Protein 7NEL (pdb70)

Solvent-accessible surface area: 21878 Å² total; per-residue (Å²): 82,146,10,44,77,39,76,21,74,86,1,8,49,34,1,54,150,3,36,48,74,105,31,130,13,109,59,61,105,96,120,118,43,61,54,52,27,1,6,24,6,20,13,45,4,14,35,74,32,1,68,61,8,5,50,4,0,20,99,2,16,20,0,83,66,12,45,58,140,42,6,10,53,3,1,16,14,0,2,22,2,10,21,13,0,9,7,0,55,41,0,29,126,59,88,44,81,0,23,27,0,61,53,3,63,2,44,91,104,62,0,109,34,2,112,37,14,23,65,14,1,52,34,6,26,34,1,1,76,32,0,56,77,14,151,5,79,101,41,4,4,1,0,0,8,0,3,3,0,3,4,5,3,14,17,42,163,143,96,130,166,37,90,111,22,54,74,79,10,15,131,8,12,30,39,3,4,30,0,0,21,87,19,1,48,131,60,64,49,56,83,124,94,14,11,38,37,0,2,44,0,1,11,0,4,2,10,0,7,34,3,3,9,51,8,10,66,21,14,124,39,2,79,68,98,138,27,10,126,18,44,94,10,2,67,57,2,8,62,47,32,219,156,40,160,14,24,76,43,80,19,73,89,2,8,55,36,0,41,154,2,42,48,77,105,32,133,14,108,73,53,112,93,128,105,57,51,54,53,22,0,7,23,6,20,13,54,5,16,35,84,32,1,69,60,8,4,67,4,0,44,119,1,15,19,0,82,70,10,55,55,105,26,7,5,54,0,1,21,23,0,2,21,4,10,21,14,0,10,8,0,62,42,0,23,121,56,78,45,79,0,24,26,0,63,51,2,65,2,55,90,99,60,0,106,41,2,113,38,15,24,109,13,0,24,22,6,28,12,1,1,90,16,0,62,90,15,156,6,77,106,46,4,3,1,0,0,8,0,1,2,0,4,5,7,1,4,35,89,17,135,39,90,76,164,122,32,86,86,9,29,74,39,3,28,93,7,11,30,37,2,3,43,0,0,16,85,23,1,47,133,69,65,54,56,92,104,88,10,10,31,36,0,3,38,0,0,11,1,4,2,9,0,9,27,3,2,6,49,10,12,78,22,16,112,34,3,85,63,114,131,31,12,126,22,40,100,11,2,59,67,2,8,106,47,41,198,211,78,51,1,26,160,43,10,98,77,104,93,180,169,76,38,3,14,139,27,7,112,122

Organism: Homo sapiens (NCBI:txid9606)

B-factor: mean 36.63, std 17.09, range [15.37, 117.65]

Sequence (510 aa):
SLALSLTADQIISALLEAEPPILYSEYDPSRPFSEAYMMMGLLTNLADRELVHMINNWAKKVPGFVDLSLHDQVHLLESSAWLEILMIGLVWRSMDHPGKLLFAPDLLLDREQGKSSVEGMVEIFDMLLATSSERFREMKLQREEFVCLKAIILLNSGVYTFSTLKSLENKEKIHRMLDKITDALIWYMAKSGLSLQQQHQRLAQLLLILSSHIIRHMSNKGMEEHLYSMKSKNVVPLSDLLLEMLDAHRNSLALSLTADQIISALLEAEPPILYSEYDPSRPFSEAYMMGLLTNLADRELVHMINNWAKKVPGFVDLSLHHDQVHLLESSAWLEILMIGLVWRSMMDHPGKLLFAPDLLLDREQGKSVEGMVEIFDMLLATSERFREMKLQREEFVCLKAIILLNSGVYTFLSSSTLKSLENKEKIHRMLDKITDALIWYMAKSGLLSLQQQHQRLAQLLLILSSSHHIIRHMSNKGMEEHLYSMKSKNVVPLSDLLLEMMLDAHRHKILHRRLLQDSSKHKILHRRLLQD

Foldseek 3Di:
DVLLPDALVRQLVLLVVLDFDFDAWPDDVVDDDAQLNVVQRLQVLLVVVVVSVLSSQVSNRCSVVADPVLLVQLCLQQSQLLLLLVQLVVCLVPQQWTCNGVVDIGHLVSLVSHPPRSVLVVLSNVLSVVCNVLVPDPSLSSLLSNLSSLPRRLVPDDDPSNVVNSVSSVSVNVSSLVSQLVVCVVVPDDPVRSVVVVVSSVVSSVSSSVSSVSVLVSVVVCVVVVSYDHDPVVVVSSVSVD/DDPLLPDALVRQLVLLVVLDFDFDDWPDDVVDDLAQLVVVQRLQVLLVVVLVSVLSSQVSNRCLVVDDPVLLVQLCLQQVQLLLLLVQLVVCLVPQQWTCNGVVDIHGLVSLVNHPPRSVLRVLSNVLSVLCNVVVPDPSLSSLLSSLSSLPRRLVVQDDPDVVSVVVSVVSVSVNVNSLVSQLVVVVVVPDDPVRSVVVSVVSVVSSVSSSVSSVSVLVVVVVCVVVVSYDHDPVVVVSSVSVD/DDPVVVVVPDDD/DPDPVVVVVVD

GO terms:
  GO:0045429 positive regulation of nitric oxide biosynthetic process (P, IDA)
  GO:0051000 positive regulation of nitric-oxide synthase activity (P, IDA)
  GO:0005634 nucleus (C, IDA)
  GO:0004879 nuclear receptor activity (F, IC)
  GO:0043401 steroid hormone receptor signaling pathway (P, IC)
  GO:0004879 nuclear receptor activity (F, IMP)
  GO:0043401 steroid hormone receptor signaling pathway (P, IMP)
  GO:0005515 protein binding (F, IPI)
  GO:0042802 identical protein binding (F, IPI)
  GO:0004879 nuclear receptor activity (F, IDA)
  GO:0030520 estrogen receptor signaling pathway (P, IDA)
  GO:0000785 chromatin (C, IDA)
  GO:0071392 cellular response to estradiol stimulus (P, IDA)
  GO:1990837 sequence-specific double-stranded DNA binding (F, IDA)
  GO:0001222 transcription corepressor binding (F, IPI)
  GO:0045944 positive regulation of transcription by RNA polymerase II (P, IDA)
  GO:0051117 ATPase binding (F, IDA)
  GO:0004879 nuclear receptor activity (F, IGI)
  GO:0000978 RNA polymerase II cis-regulatory region sequence-specific DNA binding (F, IDA)
  GO:0001228 DNA-binding transcription activator activity, RNA polymerase II-specific (F, IDA)

Structure (mmCIF, N/CA/C/O backbone):
data_7NEL
#
_entry.id   7NEL
#
_cell.length_a   55.800
_cell.length_b   82.770
_cell.length_c   58.690
_cell.angle_alpha   90.000
_cell.angle_beta   108.816
_cell.angle_gamma   90.000
#
_symmetry.space_group_name_H-M   'P 1 21 1'
#
loop_
_entity.id
_entity.type
_entity.pdbx_description
1 polymer 'Estrogen receptor'
2 polymer 'Nuclear receptor coactivator 2'
3 non-polymer ESTRADIOL
4 non-polymer 1,2-ETHANEDIOL
5 non-polymer GLYCEROL
6 non-polymer 'SODIUM ION'
7 non-polymer 'CHLORIDE ION'
8 water water
#
loop_
_atom_site.group_PDB
_atom_site.id
_atom_site.type_symbol
_atom_site.label_atom_id
_atom_site.label_alt_id
_atom_site.label_comp_id
_atom_site.label_asym_id
_atom_site.label_entity_id
_atom_site.label_seq_id
_atom_site.pdbx_PDB_ins_code
_atom_site.Cartn_x
_atom_site.Cartn_y
_atom_site.Cartn_z
_atom_site.occupancy
_atom_site.B_iso_or_equiv
_atom_site.auth_seq_id
_atom_site.auth_comp_id
_atom_site.auth_asym_id
_atom_site.auth_atom_id
_atom_site.pdbx_PDB_model_num
ATOM 1 N N . SER A 1 4 ? 0.27993 15.10651 0.88616 1.000 80.88419 305 SER A N 1
ATOM 2 C CA . SER A 1 4 ? 1.26639 14.62426 -0.07345 1.000 80.66049 305 SER A CA 1
ATOM 3 C C . SER A 1 4 ? 0.60774 13.72594 -1.11808 1.000 79.30751 305 SER A C 1
ATOM 4 O O . SER A 1 4 ? -0.47917 13.19014 -0.89181 1.000 79.50509 305 SER A O 1
ATOM 11 N N . LEU A 1 5 ? 1.26975 13.56881 -2.26811 1.000 77.22053 306 LEU A N 1
ATOM 12 C CA . LEU A 1 5 ? 0.76825 12.64746 -3.28349 1.000 74.88343 306 LEU A CA 1
ATOM 13 C C . LEU A 1 5 ? 0.82971 11.20669 -2.79379 1.000 70.45914 306 LEU A C 1
ATOM 14 O O . LEU A 1 5 ? -0.06507 10.40550 -3.08873 1.000 69.95422 306 LEU A O 1
ATOM 30 N N . ALA A 1 6 ? 1.88154 10.85774 -2.04911 1.000 66.09590 307 ALA A N 1
ATOM 31 C CA . ALA A 1 6 ? 2.02237 9.48840 -1.56626 1.000 62.08960 307 ALA A CA 1
ATOM 32 C C . A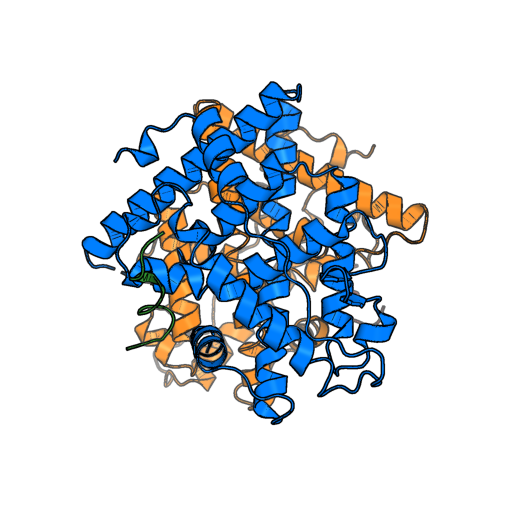LA A 1 6 ? 0.83852 9.08419 -0.69410 1.000 58.17911 307 ALA A C 1
ATOM 33 O O . ALA A 1 6 ? 0.29958 7.97993 -0.83817 1.000 56.95839 307 ALA A O 1
ATOM 40 N N . LEU A 1 7 ? 0.41084 9.96771 0.20895 1.000 55.81613 308 LEU A N 1
ATOM 41 C CA . LEU A 1 7 ? -0.66460 9.62718 1.13411 1.000 54.72051 308 LEU A CA 1
ATOM 42 C C . LEU A 1 7 ? -2.03143 9.57163 0.46510 1.000 51.71783 308 LEU A C 1
ATOM 43 O O . LEU A 1 7 ? -3.00640 9.20290 1.12953 1.000 51.98875 308 LEU A O 1
ATOM 59 N N . SER A 1 8 ? -2.13002 9.91666 -0.81665 1.000 48.77334 309 SER A N 1
ATOM 60 C CA . SER A 1 8 ? -3.37678 9.81600 -1.56142 1.000 47.04101 309 SER A CA 1
ATOM 61 C C . SER A 1 8 ? -3.44420 8.57881 -2.44973 1.000 44.65327 309 SER A C 1
ATOM 62 O O . SER A 1 8 ? -4.47374 8.35550 -3.09108 1.000 44.16426 309 SER A O 1
ATOM 70 N N . LEU A 1 9 ? -2.38086 7.77546 -2.51283 1.000 41.68570 310 LEU A N 1
ATOM 71 C CA . LEU A 1 9 ? -2.41560 6.57125 -3.33086 1.000 39.85604 310 LEU A CA 1
ATOM 72 C C . LEU A 1 9 ? -3.44619 5.59216 -2.78339 1.000 39.10582 310 LEU A C 1
ATOM 73 O O . LEU A 1 9 ? -3.68570 5.52036 -1.57413 1.000 39.64739 310 LEU A O 1
ATOM 89 N N . THR A 1 10 ? -4.05085 4.82309 -3.68688 1.000 38.04510 311 THR A N 1
ATOM 90 C CA . THR A 1 10 ? -4.95819 3.76167 -3.28153 1.000 37.22349 311 THR A CA 1
ATOM 91 C C . THR A 1 10 ? -4.17293 2.51403 -2.87737 1.000 34.84751 311 THR A C 1
ATOM 92 O O . THR A 1 10 ? -2.97332 2.38040 -3.14732 1.000 33.66056 311 THR A O 1
ATOM 103 N N . ALA A 1 11 ? -4.87141 1.58908 -2.21182 1.000 33.86054 312 ALA A N 1
ATOM 104 C CA . ALA A 1 11 ? -4.24735 0.32832 -1.81349 1.000 33.48678 312 ALA A CA 1
ATOM 105 C C . ALA A 1 11 ? -3.66472 -0.39865 -3.01702 1.000 33.96251 312 ALA A C 1
ATOM 106 O O . ALA A 1 11 ? -2.54108 -0.91587 -2.95908 1.000 33.10252 312 ALA A O 1
ATOM 113 N N . ASP A 1 12 ? -4.40830 -0.43625 -4.12566 1.000 34.20015 313 ASP A N 1
ATOM 114 C CA . ASP A 1 12 ? -3.89437 -1.08227 -5.32674 1.000 36.07186 313 ASP A CA 1
ATOM 115 C C . ASP A 1 12 ? -2.62893 -0.39630 -5.81658 1.000 35.58707 313 ASP A C 1
ATOM 116 O O . ASP A 1 12 ? -1.66292 -1.06168 -6.20295 1.000 36.26293 313 ASP A O 1
ATOM 125 N N . GLN A 1 13 ? -2.61780 0.93737 -5.81480 1.000 34.98943 314 GLN A N 1
ATOM 126 C CA . GLN A 1 13 ? -1.43622 1.66645 -6.25650 1.000 34.59479 314 GLN A CA 1
ATOM 127 C C . GLN A 1 13 ? -0.24470 1.41900 -5.33769 1.000 33.34177 314 GLN A C 1
ATOM 128 O O . GLN A 1 13 ? 0.89475 1.30823 -5.80986 1.000 32.63402 314 GLN A O 1
ATOM 142 N N . ILE A 1 14 ? -0.48355 1.32505 -4.02496 1.000 32.77028 315 ILE A N 1
ATOM 143 C CA . ILE A 1 14 ? 0.61096 1.08385 -3.08426 1.000 31.58705 315 ILE A CA 1
ATOM 144 C C . ILE A 1 14 ? 1.24833 -0.27378 -3.34862 1.000 31.11732 315 ILE A C 1
ATOM 145 O O . ILE A 1 14 ? 2.47996 -0.40739 -3.40665 1.000 30.10994 315 ILE A O 1
ATOM 161 N N . ILE A 1 15 ? 0.41791 -1.30669 -3.50191 1.000 30.66501 316 ILE A N 1
ATOM 162 C CA . ILE A 1 15 ? 0.95300 -2.64266 -3.73940 1.000 30.61835 316 ILE A CA 1
ATOM 163 C C . ILE A 1 15 ? 1.69210 -2.68461 -5.07130 1.000 30.12294 316 ILE A C 1
ATOM 164 O O . ILE A 1 15 ? 2.78746 -3.24794 -5.17284 1.000 29.87009 316 ILE A O 1
ATOM 180 N N . SER A 1 16 ? 1.11394 -2.07218 -6.10600 1.000 29.22792 317 SER A N 1
ATOM 181 C CA . SER A 1 16 ? 1.76886 -2.03781 -7.41146 1.000 28.49606 317 SER A CA 1
ATOM 182 C C . SER A 1 16 ? 3.12614 -1.35455 -7.32429 1.000 29.38642 317 SER A C 1
ATOM 183 O O . SER A 1 16 ? 4.12022 -1.84430 -7.87698 1.000 30.49314 317 SER A O 1
ATOM 191 N N . ALA A 1 17 ? 3.17580 -0.19790 -6.65922 1.000 29.79909 318 ALA A N 1
ATOM 192 C CA . ALA A 1 17 ? 4.43021 0.52818 -6.50276 1.000 30.45434 318 ALA A CA 1
ATOM 193 C C . ALA A 1 17 ? 5.47274 -0.33812 -5.81426 1.000 28.93047 318 ALA A C 1
ATOM 194 O O . ALA A 1 17 ? 6.63072 -0.40449 -6.24793 1.000 28.82539 318 ALA A O 1
ATOM 201 N N . LEU A 1 18 ? 5.07383 -1.02112 -4.73822 1.000 27.12863 319 LEU A N 1
ATOM 202 C CA . LEU A 1 18 ? 6.02142 -1.84280 -3.99602 1.000 26.60218 319 LEU A CA 1
ATOM 203 C C . LEU A 1 18 ? 6.48241 -3.03860 -4.81906 1.000 27.64327 319 LEU A C 1
ATOM 204 O O . LEU A 1 18 ? 7.66928 -3.37510 -4.81733 1.000 29.04800 319 LEU A O 1
ATOM 220 N N . LEU A 1 19 ? 5.56765 -3.68081 -5.55154 1.000 26.82055 320 LEU A N 1
ATOM 221 C CA . LEU A 1 19 ? 5.98984 -4.77983 -6.41545 1.000 28.37266 320 LEU A CA 1
ATOM 222 C C . LEU A 1 19 ? 6.99097 -4.30089 -7.46532 1.000 29.90134 320 LEU A C 1
ATOM 223 O O . LEU A 1 19 ? 8.01518 -4.95379 -7.69903 1.000 30.14366 320 LEU A O 1
ATOM 239 N N . GLU A 1 20 ? 6.72092 -3.15255 -8.09859 1.000 29.72790 321 GLU A N 1
ATOM 240 C CA . GLU A 1 20 ? 7.61608 -2.63318 -9.13206 1.000 34.01298 321 GLU A CA 1
ATOM 241 C C . GLU A 1 20 ? 8.98009 -2.24615 -8.57054 1.000 31.98681 321 GLU A C 1
ATOM 242 O O . GLU A 1 20 ? 9.98072 -2.28139 -9.29545 1.000 32.09661 321 GLU A O 1
ATOM 254 N N . ALA A 1 21 ? 9.03783 -1.85931 -7.29868 1.000 29.87600 322 ALA A N 1
ATOM 255 C CA . ALA A 1 21 ? 10.27768 -1.42119 -6.67335 1.000 29.34543 322 ALA A CA 1
ATOM 256 C C . ALA A 1 21 ? 11.18070 -2.57160 -6.25108 1.000 26.67364 322 ALA A C 1
ATOM 257 O O . ALA A 1 21 ? 12.29452 -2.31429 -5.78719 1.000 27.02987 322 ALA A O 1
ATOM 264 N N . GLU A 1 22 ? 10.73490 -3.81345 -6.38730 1.000 25.49065 323 GLU A N 1
ATOM 265 C CA . GLU A 1 22 ? 11.48672 -4.93395 -5.84232 1.000 24.96105 323 GLU A CA 1
ATOM 266 C C . GLU A 1 22 ? 12.92455 -4.92384 -6.36593 1.000 24.09936 323 GLU A C 1
ATOM 267 O O . GLU A 1 22 ? 13.15165 -4.70561 -7.56600 1.000 24.97662 323 GLU A O 1
ATOM 279 N N . PRO A 1 23 ? 13.91204 -5.14746 -5.50829 1.000 24.20818 324 PRO A N 1
ATOM 280 C CA . PRO A 1 23 ? 15.29325 -5.12624 -5.94778 1.000 24.04644 324 PRO A CA 1
ATOM 281 C C . PRO A 1 23 ? 15.64629 -6.39151 -6.70409 1.000 24.48737 324 PRO A C 1
ATOM 282 O O . PRO A 1 23 ? 14.96938 -7.41899 -6.58614 1.000 24.52163 324 PRO A O 1
ATOM 293 N N . PRO A 1 24 ? 16.73561 -6.37098 -7.45740 1.000 23.78149 325 PRO A N 1
ATOM 294 C CA . PRO A 1 24 ? 17.20219 -7.59928 -8.09582 1.000 24.40672 325 PRO A CA 1
ATOM 295 C C . PRO A 1 24 ? 17.77397 -8.58401 -7.08841 1.000 24.47022 325 PRO A C 1
ATOM 296 O O . PRO A 1 24 ? 18.15675 -8.23258 -5.96925 1.000 25.07419 325 PRO A O 1
ATOM 307 N N . ILE A 1 25 ? 17.82763 -9.84082 -7.51577 1.000 25.21091 326 ILE A N 1
ATOM 308 C CA . ILE A 1 25 ? 18.46257 -10.90999 -6.75711 1.000 25.35586 326 ILE A CA 1
ATOM 309 C C . ILE A 1 25 ? 19.90576 -10.99470 -7.24446 1.000 23.19679 326 ILE A C 1
ATOM 310 O O . ILE A 1 25 ? 20.15846 -11.32814 -8.40631 1.000 24.10273 326 ILE A O 1
ATOM 326 N N . LEU A 1 26 ? 20.84681 -10.67799 -6.37049 1.000 22.16685 327 LEU A N 1
ATOM 327 C CA . LEU A 1 26 ? 22.26019 -10.61839 -6.71984 1.000 22.59208 327 LEU A CA 1
ATOM 328 C C . LEU A 1 26 ? 22.94085 -11.97038 -6.52674 1.000 22.42238 327 LEU A C 1
ATOM 329 O O . LEU A 1 26 ? 22.45457 -12.85224 -5.81890 1.000 22.29481 327 LEU A O 1
ATOM 345 N N . TYR A 1 27 ? 24.09462 -12.12585 -7.16947 1.000 22.32419 328 TYR A N 1
ATOM 346 C CA . TYR A 1 27 ? 24.91390 -13.31051 -6.99785 1.000 22.46448 328 TYR A CA 1
ATOM 347 C C . TYR A 1 27 ? 26.02039 -13.02088 -5.99514 1.000 21.42712 328 TYR A C 1
ATOM 348 O O . TYR A 1 27 ? 26.42665 -11.87281 -5.81868 1.000 22.17823 328 TYR A O 1
ATOM 366 N N . SER A 1 28 ? 26.47545 -14.06769 -5.30948 1.000 21.14383 329 SER A N 1
ATOM 367 C CA . SER A 1 28 ? 27.62220 -13.94561 -4.41491 1.000 23.18777 329 SER A CA 1
ATOM 368 C C . SER A 1 28 ? 28.91366 -13.98434 -5.22188 1.000 23.72046 329 SER A C 1
ATOM 369 O O . SER A 1 28 ? 28.91414 -14.23411 -6.42531 1.000 24.54244 329 SER A O 1
ATOM 377 N N . GLU A 1 29 ? 30.02903 -13.75101 -4.53828 1.000 25.10721 330 GLU A N 1
ATOM 378 C CA . GLU A 1 29 ? 31.34550 -13.89533 -5.15578 1.000 28.35386 330 GLU A CA 1
ATOM 379 C C . GLU A 1 29 ? 31.93232 -15.29287 -4.95697 1.000 26.63442 330 GLU A C 1
ATOM 380 O O . GLU A 1 29 ? 33.13972 -15.47894 -5.14385 1.000 29.15047 330 GLU A O 1
ATOM 392 N N . TYR A 1 30 ? 31.10549 -16.27328 -4.59337 1.000 24.42545 331 TYR A N 1
ATOM 393 C CA . TYR A 1 30 ? 31.60391 -17.59061 -4.22488 1.000 23.59061 331 TYR A CA 1
ATOM 394 C C . TYR A 1 30 ? 32.39781 -18.21914 -5.35683 1.000 23.65137 331 TYR A C 1
ATOM 395 O O . TYR A 1 30 ? 31.93138 -18.30238 -6.49650 1.000 25.06822 331 TYR A O 1
ATOM 413 N N . ASP A 1 31 ? 33.61306 -18.63916 -5.02809 1.000 22.94187 332 ASP A N 1
ATOM 414 C CA . ASP A 1 31 ? 34.48523 -19.39766 -5.91714 1.000 24.78577 332 ASP A CA 1
ATOM 415 C C . ASP A 1 31 ? 34.49248 -20.83472 -5.40700 1.000 24.95849 332 ASP A C 1
ATOM 416 O O . ASP A 1 31 ? 35.15454 -21.12888 -4.39886 1.000 23.29857 332 ASP A O 1
ATOM 425 N N . PRO A 1 32 ? 33.75814 -21.76130 -6.03542 1.000 25.19143 333 PRO A N 1
ATOM 426 C CA . PRO A 1 32 ? 33.68088 -23.12645 -5.49477 1.000 26.37060 333 PRO A CA 1
ATOM 427 C C . PRO A 1 32 ? 34.97124 -23.91401 -5.61099 1.000 27.72499 333 PRO A C 1
ATOM 428 O O . PRO A 1 32 ? 34.99388 -25.08767 -5.22228 1.000 28.75887 333 PRO A O 1
ATOM 439 N N . SER A 1 33 ? 36.04314 -23.31673 -6.12649 1.000 27.03175 334 SER A N 1
ATOM 440 C CA . SER A 1 33 ? 37.34089 -23.97505 -6.04540 1.000 28.65466 334 SER A CA 1
ATOM 441 C C . SER A 1 33 ? 37.91512 -23.92913 -4.63801 1.000 27.97567 334 SER A C 1
ATOM 442 O O . SER A 1 33 ? 38.87859 -24.65003 -4.35230 1.000 28.25421 334 SER A O 1
ATOM 450 N N . ARG A 1 34 ? 37.35652 -23.10701 -3.76739 1.000 27.52317 335 ARG A N 1
ATOM 451 C CA . ARG A 1 34 ? 37.85985 -22.84895 -2.42846 1.000 28.45207 335 ARG A CA 1
ATOM 452 C C . ARG A 1 34 ? 36.90399 -23.39959 -1.37454 1.000 28.33386 335 ARG A C 1
ATOM 453 O O . ARG A 1 34 ? 35.68491 -23.28574 -1.53287 1.000 27.47309 335 ARG A O 1
ATOM 474 N N . PRO A 1 35 ? 37.41249 -23.97830 -0.28973 1.000 29.85166 336 PRO A N 1
ATOM 475 C CA . PRO A 1 35 ? 36.53787 -24.37561 0.82010 1.000 29.60199 336 PRO A CA 1
ATOM 476 C C . PRO A 1 35 ? 36.11515 -23.18471 1.66897 1.000 27.98982 336 PRO A C 1
ATOM 477 O O . PRO A 1 35 ? 36.70603 -22.10730 1.60711 1.000 28.79058 336 PRO A O 1
ATOM 488 N N . PHE A 1 36 ? 35.07480 -23.41924 2.48608 1.000 27.69976 337 PHE A N 1
ATOM 489 C CA . PHE A 1 36 ? 34.45600 -22.41517 3.36095 1.000 28.92205 337 PHE A CA 1
ATOM 490 C C . PHE A 1 36 ? 35.13658 -22.34027 4.72038 1.000 30.61731 337 PHE A C 1
ATOM 491 O O . PHE A 1 36 ? 34.70339 -22.97363 5.69078 1.000 34.03980 337 PHE A O 1
ATOM 508 N N . SER A 1 37 ? 36.13798 -21.49051 4.83494 1.000 27.95423 338 SER A N 1
ATOM 509 C CA . SER A 1 37 ? 36.63287 -21.14650 6.15260 1.000 26.21032 338 SER A CA 1
ATOM 510 C C . SER A 1 37 ? 35.68873 -20.12680 6.78324 1.000 25.38298 338 SER A C 1
ATOM 511 O O . SER A 1 37 ? 34.82203 -19.54408 6.11774 1.000 25.15098 338 SER A O 1
ATOM 519 N N . GLU A 1 38 ? 35.86109 -19.91124 8.08751 1.000 24.89138 339 GLU A N 1
ATOM 520 C CA . GLU A 1 38 ? 35.09814 -18.86995 8.76274 1.000 25.06596 339 GLU A CA 1
ATOM 521 C C . GLU A 1 38 ? 35.29543 -17.52569 8.07413 1.000 23.59108 339 GLU A C 1
ATOM 522 O O . GLU A 1 38 ? 34.32627 -16.81750 7.77818 1.000 22.83022 339 GLU A O 1
ATOM 534 N N . ALA A 1 39 ? 36.54808 -17.16380 7.79883 1.000 23.52424 340 ALA A N 1
ATOM 535 C CA . ALA A 1 39 ? 36.83124 -15.87074 7.18651 1.000 23.34550 340 ALA A CA 1
ATOM 536 C C . ALA A 1 39 ? 36.24342 -15.77721 5.78216 1.000 22.35513 340 ALA A C 1
ATOM 537 O O . ALA A 1 39 ? 35.69481 -14.73556 5.39396 1.000 23.17050 340 ALA A O 1
ATOM 544 N N . TYR A 1 40 ? 36.37598 -16.84128 4.99022 1.000 22.49741 341 TYR A N 1
ATOM 545 C CA . TYR A 1 40 ? 35.87563 -16.78645 3.62295 1.000 22.14064 341 TYR A CA 1
ATOM 546 C C . TYR A 1 40 ? 34.35742 -16.69559 3.59814 1.000 21.64754 341 TYR A C 1
ATOM 547 O O . TYR A 1 40 ? 33.79348 -15.88458 2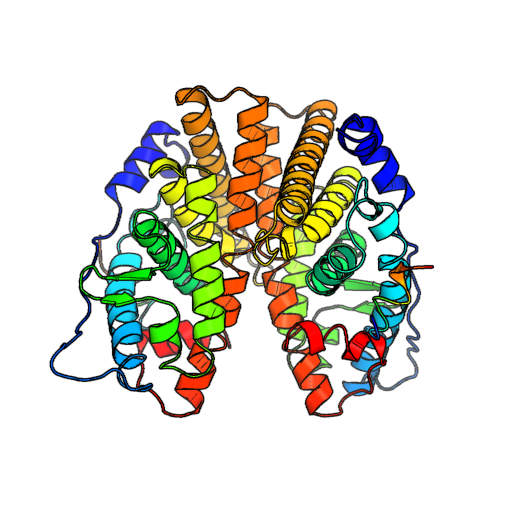.85512 1.000 21.47083 341 TYR A O 1
ATOM 565 N N . MET A 1 41 ? 33.67693 -17.48417 4.43226 1.000 20.04298 342 MET A N 1
ATOM 566 C CA A MET A 1 41 ? 32.22060 -17.40450 4.46494 0.479 19.33576 342 MET A CA 1
ATOM 567 C CA B MET A 1 41 ? 32.22076 -17.40867 4.47422 0.521 19.40146 342 MET A CA 1
ATOM 568 C C . MET A 1 41 ? 31.76497 -16.01918 4.90282 1.000 19.95381 342 MET A C 1
ATOM 569 O O . MET A 1 41 ? 30.86486 -15.42566 4.28979 1.000 21.48054 342 MET A O 1
ATOM 594 N N . MET A 1 42 ? 32.36347 -15.48774 5.97014 1.000 20.42297 343 MET A N 1
ATOM 595 C CA . MET A 1 42 ? 32.00299 -14.13822 6.40298 1.000 19.81976 343 MET A CA 1
ATOM 596 C C . MET A 1 42 ? 32.28847 -13.10910 5.31178 1.000 19.52445 343 MET A C 1
ATOM 597 O O . MET A 1 42 ? 31.51812 -12.15684 5.12491 1.000 19.97831 343 MET A O 1
ATOM 611 N N . GLY A 1 43 ? 33.39162 -13.27351 4.58175 1.000 18.66409 344 GLY A N 1
ATOM 612 C CA . GLY A 1 43 ? 33.66522 -12.35193 3.49001 1.000 19.76381 344 GLY A CA 1
ATOM 613 C C . GLY A 1 43 ? 32.58786 -12.39676 2.42175 1.000 20.26246 344 GLY A C 1
ATOM 614 O O . GLY A 1 43 ? 32.15546 -11.36151 1.91699 1.000 20.44135 344 GLY A O 1
ATOM 618 N N . LEU A 1 44 ? 32.14095 -13.60323 2.06620 1.000 19.75273 345 LEU A N 1
ATOM 619 C CA . LEU A 1 44 ? 31.12276 -13.74480 1.03684 1.000 18.74382 345 LEU A CA 1
ATOM 620 C C . LEU A 1 44 ? 29.80628 -13.12311 1.47328 1.000 18.71120 345 LEU A C 1
ATOM 621 O O . LEU A 1 44 ? 29.14289 -12.43582 0.68653 1.000 19.92453 345 LEU A O 1
ATOM 637 N N . LEU A 1 45 ? 29.41690 -13.34416 2.72424 1.000 18.13875 346 LEU A N 1
ATOM 638 C CA . LEU A 1 45 ? 28.12541 -12.85618 3.17451 1.000 17.41980 346 LEU A CA 1
ATOM 639 C C . LEU A 1 45 ? 28.12525 -11.34097 3.32804 1.000 17.68201 346 LEU A C 1
ATOM 640 O O . LEU A 1 45 ? 27.14377 -10.68486 2.98550 1.000 18.32179 346 LEU A O 1
ATOM 656 N N . THR A 1 46 ? 29.22010 -10.76714 3.83829 1.000 18.06825 347 THR A N 1
ATOM 657 C CA . THR A 1 46 ? 29.28895 -9.31621 3.97990 1.000 18.75001 347 THR A CA 1
ATOM 658 C C . THR A 1 46 ? 29.48492 -8.61802 2.63591 1.000 19.41054 347 THR A C 1
ATOM 659 O O . THR A 1 46 ? 28.96018 -7.51919 2.43690 1.000 19.31998 347 THR A O 1
ATOM 670 N N . ASN A 1 47 ? 30.22993 -9.22628 1.70832 1.000 18.76908 348 ASN A N 1
ATOM 671 C CA . ASN A 1 47 ? 30.33122 -8.64821 0.37440 1.000 19.36714 348 ASN A CA 1
ATOM 672 C C . ASN A 1 47 ? 28.96273 -8.60925 -0.28730 1.000 19.09231 348 ASN A C 1
ATOM 673 O O . ASN A 1 47 ? 28.58584 -7.60763 -0.90354 1.000 19.44854 348 ASN A O 1
ATOM 684 N N . LEU A 1 48 ? 28.20875 -9.69851 -0.17108 1.000 18.34442 349 LEU A N 1
ATOM 685 C CA . LEU A 1 48 ? 26.85106 -9.72971 -0.70395 1.000 17.39306 349 LEU A CA 1
ATOM 686 C C . LEU A 1 48 ? 25.97822 -8.66916 -0.04357 1.000 17.79852 349 LEU A C 1
ATOM 687 O O . LEU A 1 48 ? 25.27017 -7.92118 -0.72280 1.000 19.25155 349 LEU A O 1
ATOM 703 N N . ALA A 1 49 ? 26.02503 -8.58182 1.28451 1.000 18.73661 350 ALA A N 1
ATOM 704 C CA . ALA A 1 49 ? 25.22750 -7.58068 1.98387 1.000 19.54727 350 ALA A CA 1
ATOM 705 C C . ALA A 1 49 ? 25.56249 -6.17817 1.50966 1.000 19.03471 350 ALA A C 1
ATOM 706 O O . ALA A 1 49 ? 24.66403 -5.34683 1.32739 1.000 18.97810 350 ALA A O 1
ATOM 713 N N . ASP A 1 50 ? 26.85219 -5.88573 1.32958 1.000 18.72996 351 ASP A N 1
ATOM 714 C CA . ASP A 1 50 ? 27.23629 -4.55152 0.90200 1.000 19.45600 351 ASP A CA 1
ATOM 715 C C . ASP A 1 50 ? 26.62293 -4.21282 -0.45500 1.000 19.73205 351 ASP A C 1
ATOM 716 O O . ASP A 1 50 ? 26.07544 -3.11853 -0.64864 1.000 20.44842 351 ASP A O 1
ATOM 725 N N . ARG A 1 51 ? 26.67462 -5.15077 -1.40096 1.000 18.57661 352 ARG A N 1
ATOM 726 C CA . ARG A 1 51 ? 26.11851 -4.87170 -2.72043 1.000 18.77102 352 ARG A CA 1
ATOM 727 C C . ARG A 1 51 ? 24.59608 -4.79204 -2.67350 1.000 18.53071 352 ARG A C 1
ATOM 728 O O . ARG A 1 51 ? 23.98723 -3.98411 -3.38773 1.000 20.03780 352 ARG A O 1
ATOM 749 N N . GLU A 1 52 ? 23.96132 -5.61446 -1.83518 1.000 18.63095 353 GLU A N 1
ATOM 750 C CA . GLU A 1 52 ? 22.51897 -5.50530 -1.67546 1.000 17.54836 353 GLU A CA 1
ATOM 751 C C . GLU A 1 52 ? 22.10931 -4.17642 -1.05604 1.000 18.61389 353 GLU A C 1
ATOM 752 O O . GLU A 1 52 ? 21.02058 -3.67665 -1.34116 1.000 19.51981 353 GLU A O 1
ATOM 764 N N . LEU A 1 53 ? 22.93900 -3.60019 -0.19237 1.000 19.28992 354 LEU A N 1
ATOM 765 C CA . LEU A 1 53 ? 22.55367 -2.34764 0.45961 1.000 20.85188 354 LEU A CA 1
ATOM 766 C C . LEU A 1 53 ? 22.38162 -1.22652 -0.55933 1.000 21.30017 354 LEU A C 1
ATOM 767 O O . LEU A 1 53 ? 21.51628 -0.36101 -0.40460 1.000 20.15833 354 LEU A O 1
ATOM 783 N N . VAL A 1 54 ? 23.20076 -1.21523 -1.61065 1.000 21.80749 355 VAL A N 1
ATOM 784 C CA . VAL A 1 54 ? 23.04597 -0.16612 -2.61200 1.000 20.90992 355 VAL A CA 1
ATOM 785 C C . VAL A 1 54 ? 21.68035 -0.27450 -3.27248 1.000 19.88294 355 VAL A C 1
ATOM 786 O O . VAL A 1 54 ? 20.99004 0.72559 -3.48383 1.000 22.40847 355 VAL A O 1
ATOM 799 N N . HIS A 1 55 ? 21.27436 -1.49214 -3.60757 1.000 19.03941 356 HIS A N 1
ATOM 800 C CA . HIS A 1 55 ? 19.95830 -1.69117 -4.19077 1.000 18.60441 356 HIS A CA 1
ATOM 801 C C . HIS A 1 55 ? 18.86261 -1.44638 -3.16860 1.000 19.83947 356 HIS A C 1
ATOM 802 O O . HIS A 1 55 ? 17.76927 -1.02085 -3.53664 1.000 20.39396 356 HIS A O 1
ATOM 816 N N . MET A 1 56 ? 19.14592 -1.67975 -1.89108 1.000 19.29495 357 MET A N 1
ATOM 817 C CA . MET A 1 56 ? 18.14948 -1.40255 -0.86227 1.000 19.58261 357 MET A CA 1
ATOM 818 C C . MET A 1 56 ? 17.88206 0.09060 -0.75176 1.000 20.57965 357 MET A C 1
ATOM 819 O O . MET A 1 56 ? 16.73694 0.50832 -0.53529 1.000 21.13399 357 MET A O 1
ATOM 833 N N . ILE A 1 57 ? 18.93161 0.90235 -0.88229 1.000 21.21910 358 ILE A N 1
ATOM 834 C CA . ILE A 1 57 ? 18.77821 2.34870 -0.83515 1.000 21.98618 358 ILE A CA 1
ATOM 835 C C . ILE A 1 57 ? 17.93240 2.80345 -2.01488 1.000 23.41761 358 ILE A C 1
ATOM 836 O O . ILE A 1 57 ? 16.99537 3.60073 -1.86737 1.000 24.45762 358 ILE A O 1
ATOM 852 N N . ASN A 1 58 ? 18.20049 2.22450 -3.18858 1.000 24.08323 359 ASN A N 1
ATOM 853 C CA A ASN A 1 58 ? 17.39094 2.50705 -4.36907 0.647 26.15166 359 ASN A CA 1
ATOM 854 C CA B ASN A 1 58 ? 17.40117 2.50284 -4.37173 0.353 24.43820 359 ASN A CA 1
ATOM 855 C C . ASN A 1 58 ? 15.94481 2.11831 -4.14761 1.000 24.66258 359 ASN A C 1
ATOM 856 O O . ASN A 1 58 ? 15.03158 2.86681 -4.51742 1.000 26.27619 359 ASN A O 1
ATOM 875 N N . TRP A 1 59 ? 15.71831 0.93738 -3.56661 1.000 23.03769 360 TRP A N 1
ATOM 876 C CA . TRP A 1 59 ? 14.36537 0.47726 -3.28333 1.000 21.96366 360 TRP A CA 1
ATOM 877 C C . TRP A 1 59 ? 13.66109 1.40952 -2.30416 1.000 21.55370 360 TRP A C 1
ATOM 878 O O . TRP A 1 59 ? 12.49062 1.74925 -2.49437 1.000 22.65255 360 TRP A O 1
ATOM 899 N N . ALA A 1 60 ? 14.36057 1.83373 -1.25073 1.000 20.30687 361 ALA A N 1
ATOM 900 C CA . ALA A 1 60 ? 13.72255 2.66116 -0.23312 1.000 21.20034 361 ALA A CA 1
ATOM 901 C C . ALA A 1 60 ? 13.22390 3.96287 -0.83947 1.000 22.77170 361 ALA A C 1
ATOM 902 O O . ALA A 1 60 ? 12.13802 4.44203 -0.50266 1.000 22.81072 361 ALA A O 1
ATOM 909 N N . LYS A 1 61 ? 14.00030 4.54099 -1.75524 1.000 22.69945 362 LYS A N 1
ATOM 910 C CA . LYS A 1 61 ? 13.57622 5.77356 -2.41080 1.000 25.07959 362 LYS A CA 1
ATOM 911 C C . LYS A 1 61 ? 12.28835 5.58270 -3.20721 1.000 24.80904 362 LYS A C 1
ATOM 912 O O . LYS A 1 61 ? 11.64722 6.56868 -3.58027 1.000 26.07468 362 LYS A O 1
ATOM 931 N N . LYS A 1 62 ? 11.90334 4.34098 -3.48967 1.000 24.08115 363 LYS A N 1
ATOM 932 C CA . LYS A 1 62 ? 10.68123 4.06183 -4.22865 1.000 25.83678 363 LYS A CA 1
ATOM 933 C C . LYS A 1 62 ? 9.51771 3.68723 -3.32496 1.000 26.50406 363 LYS A C 1
ATOM 934 O O . LYS A 1 62 ? 8.40255 3.51771 -3.81825 1.000 27.98476 363 LYS A O 1
ATOM 953 N N . VAL A 1 63 ? 9.75060 3.53316 -2.02879 1.000 25.79673 364 VAL A N 1
ATOM 954 C CA . VAL A 1 63 ? 8.66284 3.27202 -1.09872 1.000 26.13792 364 VAL A CA 1
ATOM 955 C C . VAL A 1 63 ? 7.86868 4.56886 -0.97196 1.000 27.18616 364 VAL A C 1
ATOM 956 O O . VAL A 1 63 ? 8.44712 5.61917 -0.65916 1.000 27.61128 364 VAL A O 1
ATOM 969 N N . PRO A 1 64 ? 6.56401 4.55200 -1.22905 1.000 28.22606 365 PRO A N 1
ATOM 970 C CA . PRO A 1 64 ? 5.79630 5.80194 -1.26700 1.000 29.88003 365 PRO A CA 1
ATOM 971 C C . PRO A 1 64 ? 6.00729 6.66599 -0.03421 1.000 29.32289 365 PRO A C 1
ATOM 972 O O . PRO A 1 64 ? 5.89608 6.20053 1.10309 1.000 29.78060 365 PRO A O 1
ATOM 983 N N . GLY A 1 65 ? 6.32990 7.94033 -0.27486 1.000 28.47356 366 GLY A N 1
ATOM 984 C CA . GLY A 1 65 ? 6.52235 8.91071 0.77508 1.000 28.99343 366 GLY A CA 1
ATOM 985 C C . GLY A 1 65 ? 7.91964 8.96346 1.36496 1.000 28.45160 366 GLY A C 1
ATOM 986 O O . GLY A 1 65 ? 8.25575 9.95462 2.02540 1.000 29.30658 366 GLY A O 1
ATOM 990 N N . PHE A 1 66 ? 8.74814 7.93540 1.14883 1.000 26.60441 367 PHE A N 1
ATOM 991 C CA . PHE A 1 66 ? 10.02727 7.87099 1.85432 1.000 24.91865 367 PHE A CA 1
ATOM 992 C C . PHE A 1 66 ? 10.88489 9.08877 1.54648 1.000 25.89150 367 PHE A C 1
ATOM 993 O O . PHE A 1 66 ? 11.49830 9.66990 2.45074 1.000 25.64828 367 PHE A O 1
ATOM 1010 N N . VAL A 1 67 ? 10.95536 9.48371 0.27383 1.000 27.73651 368 VAL A N 1
ATOM 1011 C CA . VAL A 1 67 ? 11.81500 10.60468 -0.09980 1.000 30.18416 368 VAL A CA 1
ATOM 1012 C C . VAL A 1 67 ? 11.23624 11.94639 0.31028 1.000 32.32021 368 VAL A C 1
ATOM 1013 O O . VAL A 1 67 ? 11.90236 12.97633 0.13921 1.000 33.42819 368 VAL A O 1
ATOM 1026 N N . ASP A 1 68 ? 10.00471 11.96928 0.81544 1.000 32.68466 369 ASP A N 1
ATOM 1027 C CA . ASP A 1 68 ? 9.43730 13.18682 1.38028 1.000 34.77861 369 ASP A CA 1
ATOM 1028 C C . ASP A 1 68 ? 9.96091 13.47311 2.78093 1.000 33.49756 369 ASP A C 1
ATOM 1029 O O . ASP A 1 68 ? 9.78293 14.59248 3.27897 1.000 35.55401 369 ASP A O 1
ATOM 1038 N N . LEU A 1 69 ? 10.59279 12.49163 3.41901 1.000 30.26048 370 LEU A N 1
ATOM 1039 C CA . LEU A 1 69 ? 11.18683 12.66596 4.72762 1.000 28.41115 370 LEU A CA 1
ATOM 1040 C C . LEU A 1 69 ? 12.51854 13.39231 4.60246 1.000 28.77851 370 LEU A C 1
ATOM 1041 O O . LEU A 1 69 ? 13.16085 13.38935 3.55074 1.000 29.31193 370 LEU A O 1
ATOM 1057 N N . SER A 1 70 ? 12.91373 14.04118 5.69277 1.000 29.59388 371 SER A N 1
ATOM 1058 C CA . SER A 1 70 ? 14.25539 14.59509 5.80439 1.000 30.52327 371 SER A CA 1
ATOM 1059 C C . SER A 1 70 ? 15.29517 13.50683 5.56859 1.000 28.41179 371 SER A C 1
ATOM 1060 O O . SER A 1 70 ? 15.08963 12.34049 5.90791 1.000 26.96806 371 SER A O 1
ATOM 1068 N N . LEU A 1 71 ? 16.43121 13.89715 4.98161 1.000 26.33951 372 LEU A N 1
ATOM 1069 C CA . LEU A 1 71 ? 17.51794 12.94355 4.79141 1.000 25.66134 372 LEU A CA 1
ATOM 1070 C C . LEU A 1 71 ? 17.96917 12.33707 6.11301 1.000 24.64177 372 LEU A C 1
ATOM 1071 O O . LEU A 1 71 ? 18.36678 11.17209 6.14936 1.000 24.57397 372 LEU A O 1
ATOM 1087 N N . HIS A 1 72 ? 17.91973 13.10153 7.20792 1.000 25.72268 373 HIS A N 1
ATOM 1088 C CA . HIS A 1 72 ? 18.27056 12.53747 8.51129 1.000 27.15646 373 HIS A CA 1
ATOM 1089 C C . HIS A 1 72 ? 17.32307 11.41124 8.89913 1.000 26.37259 373 HIS A C 1
ATOM 1090 O O . HIS A 1 72 ? 17.74894 10.38341 9.44441 1.000 25.34064 373 HIS A O 1
ATOM 1104 N N . ASP A 1 73 ? 16.03333 11.57845 8.62360 1.000 26.91462 374 ASP A N 1
ATOM 1105 C CA . ASP A 1 73 ? 15.09532 10.51452 8.94710 1.000 27.44458 374 ASP A CA 1
ATOM 1106 C C . ASP A 1 73 ? 15.28302 9.31036 8.03164 1.000 23.51313 374 ASP A C 1
ATOM 1107 O O . ASP A 1 73 ? 15.21267 8.16725 8.49094 1.000 23.04263 374 ASP A O 1
ATOM 1116 N N . GLN A 1 74 ? 15.53486 9.54685 6.73901 1.000 21.95699 375 GLN A N 1
ATOM 1117 C CA . GLN A 1 74 ? 15.82729 8.44714 5.82574 1.000 21.60577 375 GLN A CA 1
ATOM 1118 C C . GLN A 1 74 ? 17.04380 7.65859 6.29351 1.000 21.56876 375 GLN A C 1
ATOM 1119 O O . GLN A 1 74 ? 17.03383 6.42029 6.31023 1.000 20.36871 375 GLN A O 1
ATOM 1133 N N . VAL A 1 75 ? 18.11307 8.36617 6.65388 1.000 21.61292 376 VAL A N 1
ATOM 1134 C CA . VAL A 1 75 ? 19.30810 7.71580 7.18054 1.000 21.04310 376 VAL A CA 1
ATOM 1135 C C . VAL A 1 75 ? 18.95688 6.88140 8.40375 1.000 20.89684 376 VAL A C 1
ATOM 1136 O O . VAL A 1 75 ? 19.30055 5.69941 8.49388 1.000 21.06235 376 VAL A O 1
ATOM 1149 N N . HIS A 1 76 ? 18.26240 7.48608 9.36455 1.000 22.30483 377 HIS A N 1
ATOM 1150 C CA . HIS A 1 76 ? 17.99347 6.77928 10.60964 1.000 21.51617 377 HIS A CA 1
ATOM 1151 C C . HIS A 1 76 ? 17.13617 5.54066 10.38102 1.000 20.56654 377 HIS A C 1
ATOM 1152 O O . HIS A 1 76 ? 17.40131 4.48084 10.96301 1.000 21.00987 377 HIS A O 1
ATOM 1166 N N . LEU A 1 77 ? 16.09226 5.65566 9.55219 1.000 19.04090 378 LEU A N 1
ATOM 1167 C CA . LEU A 1 77 ? 15.22629 4.50819 9.29333 1.000 19.90724 378 LEU A CA 1
ATOM 1168 C C . LEU A 1 77 ? 15.98856 3.35872 8.64895 1.000 18.39991 378 LEU A C 1
ATOM 1169 O O . LEU A 1 77 ? 15.80437 2.19768 9.03117 1.000 19.19428 378 LEU A O 1
ATOM 1185 N N . LEU A 1 78 ? 16.86040 3.65429 7.67828 1.000 19.93625 379 LEU A N 1
ATOM 1186 C CA . LEU A 1 78 ? 17.61894 2.58773 7.04543 1.000 19.06848 379 LEU A CA 1
ATOM 1187 C C . LEU A 1 78 ? 18.68051 2.02433 7.98762 1.000 18.19684 379 LEU A C 1
ATOM 1188 O O . LEU A 1 78 ? 18.94765 0.81705 7.97933 1.000 18.35689 379 LEU A O 1
ATOM 1204 N N . GLU A 1 79 ? 19.28883 2.87567 8.80761 1.000 19.71223 380 GLU A N 1
ATOM 1205 C CA . GLU A 1 79 ? 20.25218 2.39045 9.79199 1.000 19.95004 380 GLU A CA 1
ATOM 1206 C C . GLU A 1 79 ? 19.59258 1.42381 10.76016 1.000 19.41921 380 GLU A C 1
ATOM 1207 O O . GLU A 1 79 ? 20.20203 0.43352 11.18107 1.000 19.73899 380 GLU A O 1
ATOM 1219 N N . SER A 1 80 ? 18.34587 1.70041 11.12711 1.000 19.33734 381 SER A N 1
ATOM 1220 C CA A SER A 1 80 ? 17.64370 0.83560 12.06950 0.645 20.07952 381 SER A CA 1
ATOM 1221 C CA B SER A 1 80 ? 17.64563 0.83434 12.06867 0.355 18.48495 381 SER A CA 1
ATOM 1222 C C . SER A 1 80 ? 17.26197 -0.49334 11.43012 1.000 18.74350 381 SER A C 1
ATOM 1223 O O . SER A 1 80 ? 17.40728 -1.55043 12.05194 1.000 19.63477 381 SER A O 1
ATOM 1236 N N . ALA A 1 81 ? 16.80943 -0.46341 10.17690 1.000 18.05815 382 ALA A N 1
ATOM 1237 C CA . ALA A 1 81 ? 16.11276 -1.57919 9.55557 1.000 18.62027 382 ALA A CA 1
ATOM 1238 C C . ALA A 1 81 ? 16.94814 -2.45081 8.62605 1.000 17.13576 382 ALA A C 1
ATOM 1239 O O . ALA A 1 81 ? 16.46370 -3.50293 8.21332 1.000 16.88459 382 ALA A O 1
ATOM 1246 N N . TRP A 1 82 ? 18.17526 -2.06677 8.29289 1.000 17.37314 383 TRP A N 1
ATOM 1247 C CA . TRP A 1 82 ? 18.82378 -2.68098 7.13064 1.000 17.39964 383 TRP A CA 1
ATOM 1248 C C . TRP A 1 82 ? 18.96867 -4.18800 7.26661 1.000 17.15266 383 TRP A C 1
ATOM 1249 O O . TRP A 1 82 ? 18.78562 -4.91842 6.28337 1.000 18.23299 383 TRP A O 1
ATOM 1270 N N . LEU A 1 83 ? 19.38273 -4.67436 8.43992 1.000 15.95683 384 LEU A N 1
ATOM 1271 C CA . LEU A 1 83 ? 19.59595 -6.10879 8.57731 1.000 15.81797 384 LEU A CA 1
ATOM 1272 C C . LEU A 1 83 ? 18.27559 -6.85865 8.63161 1.000 16.41805 384 LEU A C 1
ATOM 1273 O O . LEU A 1 83 ? 18.17100 -7.95941 8.08915 1.000 16.20032 384 LEU A O 1
ATOM 1289 N N . GLU A 1 84 ? 17.24921 -6.26378 9.23727 1.000 16.56289 385 GLU A N 1
ATOM 1290 C CA . GLU A 1 84 ? 15.91976 -6.86073 9.17338 1.000 16.77581 385 GLU A CA 1
ATOM 1291 C C . GLU A 1 84 ? 15.46661 -6.99684 7.73026 1.000 16.03450 385 GLU A C 1
ATOM 1292 O O . GLU A 1 84 ? 14.87416 -8.01041 7.35205 1.000 17.19705 385 GLU A O 1
ATOM 1304 N N . ILE A 1 85 ? 15.76850 -5.99098 6.90390 1.000 15.36865 386 ILE A N 1
ATOM 1305 C CA . ILE A 1 85 ? 15.32689 -6.02257 5.51663 1.000 16.49932 386 ILE A CA 1
ATOM 1306 C C . ILE A 1 85 ? 16.09270 -7.08386 4.74391 1.000 16.75512 386 ILE A C 1
ATOM 1307 O O . ILE A 1 85 ? 15.51435 -7.82089 3.93990 1.000 17.49988 386 ILE A O 1
ATOM 1323 N N . LEU A 1 86 ? 17.40276 -7.19352 4.98645 1.000 15.92088 387 LEU A N 1
ATOM 1324 C CA . LEU A 1 86 ? 18.17441 -8.24426 4.32701 1.000 17.24055 387 LEU A CA 1
ATOM 1325 C C . LEU A 1 86 ? 17.67679 -9.61128 4.73606 1.000 16.08758 387 LEU A C 1
ATOM 1326 O O . LEU A 1 86 ? 17.58284 -10.52661 3.90752 1.000 16.74931 387 LEU A O 1
ATOM 1342 N N . MET A 1 87 ? 17.35245 -9.76649 6.02242 1.000 16.78056 388 MET A N 1
ATOM 1343 C CA . MET A 1 87 ? 16.91855 -11.05579 6.53493 1.000 17.23780 388 MET A CA 1
ATOM 1344 C C . MET A 1 87 ? 15.53410 -11.43600 6.01089 1.000 16.74009 388 MET A C 1
ATOM 1345 O O . MET A 1 87 ? 15.31253 -12.59413 5.65035 1.000 18.38425 388 MET A O 1
ATOM 1359 N N . ILE A 1 88 ? 14.57760 -10.49690 5.97006 1.000 17.98345 389 ILE A N 1
ATOM 1360 C CA . ILE A 1 88 ? 13.26102 -10.87363 5.45466 1.000 18.67397 389 ILE A CA 1
ATOM 1361 C C . ILE A 1 88 ? 13.35267 -11.24390 3.97767 1.000 19.00491 389 ILE A C 1
ATOM 1362 O O . ILE A 1 88 ? 12.71564 -12.20015 3.52815 1.000 18.36813 389 ILE A O 1
ATOM 1378 N N . GLY A 1 89 ? 14.20112 -10.54281 3.21815 1.000 18.34070 390 GLY A N 1
ATOM 1379 C CA . GLY A 1 89 ? 14.41676 -10.92720 1.83001 1.000 18.78327 390 GLY A CA 1
ATOM 1380 C C . GLY A 1 89 ? 15.01094 -12.31817 1.70708 1.000 18.08204 390 GLY A C 1
ATOM 1381 O O . GLY A 1 89 ? 14.58741 -13.12276 0.87674 1.000 18.08058 390 GLY A O 1
ATOM 1385 N N . LEU A 1 90 ? 16.02406 -12.61331 2.52239 1.000 17.39439 391 LEU A N 1
ATOM 1386 C CA . LEU A 1 90 ? 16.61240 -13.95297 2.52866 1.000 17.90397 391 LEU A CA 1
ATOM 1387 C C . LEU A 1 90 ? 15.56164 -15.02993 2.80908 1.000 19.46289 391 LEU A C 1
ATOM 1388 O O . LEU A 1 90 ? 15.51865 -16.07350 2.13588 1.000 19.18815 391 LEU A O 1
ATOM 1404 N N . VAL A 1 91 ? 14.71176 -14.80174 3.81089 1.000 19.30858 392 VAL A N 1
ATOM 1405 C CA . VAL A 1 91 ? 13.71115 -15.80270 4.16462 1.000 20.71407 392 VAL A CA 1
ATOM 1406 C C . VAL A 1 91 ? 12.75348 -16.00162 3.00081 1.000 21.19017 392 VAL A C 1
ATOM 1407 O O . VAL A 1 91 ? 12.41103 -17.13652 2.64013 1.000 22.18937 392 VAL A O 1
ATOM 1420 N N . TRP A 1 92 ? 12.34897 -14.90203 2.36598 1.000 21.14584 393 TRP A N 1
ATOM 1421 C CA . TRP A 1 92 ? 11.46356 -14.98076 1.21147 1.000 22.61006 393 TRP A CA 1
ATOM 1422 C C . TRP A 1 92 ? 12.10531 -15.79710 0.09314 1.000 22.10945 393 TRP A C 1
ATOM 1423 O O . TRP A 1 92 ? 11.48842 -16.71865 -0.44614 1.000 23.58122 393 TRP A O 1
ATOM 1444 N N . ARG A 1 93 ? 13.36799 -15.49232 -0.24034 1.000 21.58382 394 ARG A N 1
ATOM 1445 C CA . ARG A 1 93 ? 14.06883 -16.20931 -1.30411 1.000 23.50049 394 ARG A CA 1
ATOM 1446 C C . ARG A 1 93 ? 14.19936 -17.69138 -0.99906 1.000 22.88880 394 ARG A C 1
ATOM 1447 O O . ARG A 1 93 ? 14.33283 -18.50603 -1.92536 1.000 24.77599 394 ARG A O 1
ATOM 1468 N N . SER A 1 94 ? 14.18568 -18.05746 0.28279 1.000 21.94904 395 SER A N 1
ATOM 1469 C CA . SER A 1 94 ? 14.43164 -19.42425 0.72925 1.000 23.22228 395 SER A CA 1
ATOM 1470 C C . SER A 1 94 ? 13.17324 -20.27256 0.84966 1.000 25.32805 395 SER A C 1
ATOM 1471 O O . SER A 1 94 ? 13.28393 -21.46210 1.16127 1.000 26.08502 395 SER A O 1
ATOM 1479 N N . MET A 1 95 ? 11.98929 -19.71108 0.60075 1.000 27.17627 396 MET A N 1
ATOM 1480 C CA . MET A 1 95 ? 10.75893 -20.46924 0.82570 1.000 30.28645 396 MET A CA 1
ATOM 1481 C C . MET A 1 95 ? 10.70480 -21.73236 -0.01829 1.000 32.23669 396 MET A C 1
ATOM 1482 O O . MET A 1 95 ? 10.18383 -22.76084 0.42804 1.000 32.97030 396 MET A O 1
ATOM 1496 N N . ASP A 1 96 ? 11.21011 -21.67683 -1.24259 1.000 34.00274 397 ASP A N 1
ATOM 1497 C CA . ASP A 1 96 ? 11.15361 -22.83260 -2.13146 1.000 36.14464 397 ASP A CA 1
ATOM 1498 C C . ASP A 1 96 ? 12.24923 -23.85888 -1.84407 1.000 35.00562 397 ASP A C 1
ATOM 1499 O O . ASP A 1 96 ? 12.36618 -24.84518 -2.58137 1.000 36.37539 397 ASP A O 1
ATOM 1508 N N . HIS A 1 97 ? 13.02966 -23.67473 -0.78274 1.000 32.86596 398 HIS A N 1
ATOM 1509 C CA . HIS A 1 97 ? 14.18951 -24.51593 -0.49306 1.000 32.04222 398 HIS A CA 1
ATOM 1510 C C . HIS A 1 97 ? 14.17544 -24.92569 0.97132 1.000 32.30462 398 HIS A C 1
ATOM 1511 O O . HIS A 1 97 ? 15.02127 -24.48850 1.76314 1.000 30.81842 398 HIS A O 1
ATOM 1525 N N . PRO A 1 98 ? 13.23372 -25.78286 1.36210 1.000 33.39109 399 PRO A N 1
ATOM 1526 C CA . PRO A 1 98 ? 13.17704 -26.22792 2.75893 1.000 33.02087 399 PRO A CA 1
ATOM 1527 C C . PRO A 1 98 ? 14.53183 -26.72874 3.22510 1.000 32.02990 399 PRO A C 1
ATOM 1528 O O . PRO A 1 98 ? 15.21579 -27.46799 2.51500 1.000 33.67779 399 PRO A O 1
ATOM 1539 N N . GLY A 1 99 ? 14.92684 -26.29872 4.42036 1.000 31.62528 400 GLY A N 1
ATOM 1540 C CA . GLY A 1 99 ? 16.18870 -26.69181 5.00888 1.000 30.59441 400 GLY A CA 1
ATOM 1541 C C . GLY A 1 99 ? 17.39527 -25.90266 4.55067 1.000 30.00451 400 GLY A C 1
ATOM 1542 O O . GLY A 1 99 ? 18.50142 -26.15478 5.04608 1.000 31.35090 400 GLY A O 1
ATOM 1546 N N . LYS A 1 100 ? 17.23143 -24.96190 3.62947 1.000 28.36042 401 LYS A N 1
ATOM 1547 C CA . LYS A 1 100 ? 18.36102 -24.21085 3.10549 1.000 27.75094 401 LYS A CA 1
ATOM 1548 C C . LYS A 1 100 ? 18.05129 -22.71906 3.08861 1.000 25.29360 401 LYS A C 1
ATOM 1549 O O . LYS A 1 100 ? 16.89584 -22.29422 3.07300 1.000 25.95816 401 LYS A O 1
ATOM 1568 N N . LEU A 1 101 ? 19.11721 -21.92284 3.06298 1.000 22.69855 402 LEU A N 1
ATOM 1569 C CA . LEU A 1 101 ? 19.01451 -20.47456 2.98175 1.000 21.26444 402 LEU A CA 1
ATOM 1570 C C . LEU A 1 101 ? 19.62779 -20.04896 1.66317 1.000 21.10650 402 LEU A C 1
ATOM 1571 O O . LEU A 1 101 ? 20.81496 -20.29586 1.42430 1.000 22.14466 402 LEU A O 1
ATOM 1587 N N . LEU A 1 102 ? 18.81658 -19.42126 0.81713 1.000 21.04415 403 LEU A N 1
ATOM 1588 C CA . LEU A 1 102 ? 19.24693 -18.99477 -0.51531 1.000 20.21288 403 LEU A CA 1
ATOM 1589 C C . LEU A 1 102 ? 19.78027 -17.57184 -0.39237 1.000 20.10805 403 LEU A C 1
ATOM 1590 O O . LEU A 1 102 ? 19.10387 -16.58846 -0.69962 1.000 21.52534 403 LEU A O 1
ATOM 1606 N N . PHE A 1 103 ? 21.01225 -17.46561 0.11811 1.000 18.86391 404 PHE A N 1
ATOM 1607 C CA . PHE A 1 103 ? 21.66135 -16.15820 0.18659 1.000 18.63320 404 PHE A CA 1
ATOM 1608 C C . PHE A 1 103 ? 21.75176 -15.54663 -1.19533 1.000 20.43384 404 PHE A C 1
ATOM 1609 O O . PHE A 1 103 ? 21.50948 -14.34851 -1.37564 1.000 20.17649 404 PHE A O 1
ATOM 1626 N N . ALA A 1 104 ? 22.09606 -16.36841 -2.17748 1.000 20.83422 405 ALA A N 1
ATOM 1627 C CA . ALA A 1 104 ? 22.13535 -15.99739 -3.57914 1.000 20.90356 405 ALA A CA 1
ATOM 1628 C C . ALA A 1 104 ? 21.89683 -17.26589 -4.37000 1.000 21.18537 405 ALA A C 1
ATOM 1629 O O . ALA A 1 104 ? 21.98798 -18.36768 -3.82098 1.000 20.83654 405 ALA A O 1
ATOM 1636 N N . PRO A 1 105 ? 21.58035 -17.15603 -5.65551 1.000 22.83504 406 PRO A N 1
ATOM 1637 C CA . PRO A 1 105 ? 21.32182 -18.38143 -6.41751 1.000 23.12535 406 PRO A CA 1
ATOM 1638 C C . PRO A 1 105 ? 22.52478 -19.31091 -6.46425 1.000 23.71294 406 PRO A C 1
ATOM 1639 O O . PRO A 1 105 ? 22.35412 -20.52860 -6.60697 1.000 25.80721 406 PRO A O 1
ATOM 1650 N N . ASP A 1 106 ? 23.73670 -18.77287 -6.31609 1.000 23.78989 407 ASP A N 1
ATOM 1651 C CA . ASP A 1 106 ? 24.96166 -19.55550 -6.29368 1.000 23.28642 407 ASP A CA 1
ATOM 1652 C C . ASP A 1 106 ? 25.46581 -19.82776 -4.88304 1.000 23.11758 407 ASP A C 1
ATOM 1653 O O . ASP A 1 106 ? 26.56303 -20.36808 -4.72223 1.000 24.43396 407 ASP A O 1
ATOM 1662 N N . LEU A 1 107 ? 24.69868 -19.45373 -3.85595 1.000 22.81660 408 LEU A N 1
ATOM 1663 C CA . LEU A 1 107 ? 25.11840 -19.61753 -2.46030 1.000 23.18206 408 LEU A CA 1
ATOM 1664 C C . LEU A 1 107 ? 23.87753 -20.04262 -1.66441 1.000 22.53293 408 LEU A C 1
ATOM 1665 O O . LEU A 1 107 ? 23.23508 -19.25065 -0.96803 1.000 22.26058 408 LEU A O 1
ATOM 1681 N N . LEU A 1 108 ? 23.54813 -21.31560 -1.79573 1.000 22.85399 409 LEU A N 1
ATOM 1682 C CA . LEU A 1 108 ? 22.40999 -21.94366 -1.14901 1.000 24.21281 409 LEU A CA 1
ATOM 1683 C C . LEU A 1 108 ? 22.99410 -22.82878 -0.06126 1.000 24.52568 409 LEU A C 1
ATOM 1684 O O . LEU A 1 108 ? 23.63761 -23.84161 -0.35752 1.000 25.98736 409 LEU A O 1
ATOM 1700 N N . LEU A 1 109 ? 22.79326 -22.43799 1.19231 1.000 23.83814 410 LEU A N 1
ATOM 1701 C CA . LEU A 1 109 ? 23.51434 -23.02576 2.31114 1.000 24.97308 410 LEU A CA 1
ATOM 1702 C C . LEU A 1 109 ? 22.56343 -23.75932 3.24287 1.000 28.13021 410 LEU A C 1
ATOM 1703 O O . LEU A 1 109 ? 21.43311 -23.32159 3.45808 1.000 29.42685 410 LEU A O 1
ATOM 1719 N N . ASP A 1 110 ? 23.03462 -24.86426 3.80219 1.000 29.37076 411 ASP A N 1
ATOM 1720 C CA . ASP A 1 110 ? 22.31706 -25.54793 4.86821 1.000 31.06844 411 ASP A CA 1
ATOM 1721 C C . ASP A 1 110 ? 22.97121 -25.23757 6.21730 1.000 30.51542 411 ASP A C 1
ATOM 1722 O O . ASP A 1 110 ? 23.99827 -24.55996 6.29439 1.000 30.16228 411 ASP A O 1
ATOM 1731 N N . ARG A 1 111 ? 22.33450 -25.69625 7.30151 1.000 30.42259 412 ARG A N 1
ATOM 1732 C CA . ARG A 1 111 ? 22.81547 -25.29718 8.62457 1.000 29.80495 412 ARG A CA 1
ATOM 1733 C C . ARG A 1 111 ? 24.20238 -25.85974 8.91458 1.000 30.19363 412 ARG A C 1
ATOM 1734 O O . ARG A 1 111 ? 24.96708 -25.25788 9.67338 1.000 29.33609 412 ARG A O 1
ATOM 1755 N N . GLU A 1 112 ? 24.55420 -26.99628 8.31574 1.000 30.86831 413 GLU A N 1
ATOM 1756 C CA . GLU A 1 112 ? 25.88650 -27.54727 8.52994 1.000 32.41039 413 GLU A CA 1
ATOM 1757 C C . GLU A 1 112 ? 26.95346 -26.63967 7.93212 1.000 30.85681 413 GLU A C 1
ATOM 1758 O O . GLU A 1 112 ? 28.02246 -26.45156 8.52279 1.000 29.60762 413 GLU A O 1
ATOM 1770 N N . GLN A 1 113 ? 26.67134 -26.05265 6.77028 1.000 29.20454 414 GLN A N 1
ATOM 1771 C CA . GLN A 1 113 ? 27.57310 -25.05435 6.21279 1.000 27.83426 414 GLN A CA 1
ATOM 1772 C C . GLN A 1 113 ? 27.63845 -23.81000 7.08581 1.000 27.83929 414 GLN A C 1
ATOM 1773 O O . GLN A 1 113 ? 28.70253 -23.19126 7.20534 1.000 28.92964 414 GLN A O 1
ATOM 1787 N N . GLY A 1 114 ? 26.53116 -23.44715 7.73351 1.000 27.45410 415 GLY A N 1
ATOM 1788 C CA . GLY A 1 114 ? 26.56563 -22.32012 8.64784 1.000 27.27487 415 GLY A CA 1
ATOM 1789 C C . GLY A 1 114 ? 27.54577 -22.51536 9.78977 1.000 26.69727 415 GLY A C 1
ATOM 1790 O O . GLY A 1 114 ? 28.07523 -21.54310 10.33476 1.000 27.59277 415 GLY A O 1
ATOM 1794 N N . LYS A 1 115 ? 27.79669 -23.76662 10.17611 1.000 26.90197 416 LYS A N 1
ATOM 1795 C CA . LYS A 1 115 ? 28.73211 -24.03485 11.25666 1.000 27.01509 416 LYS A CA 1
ATOM 1796 C C . LYS A 1 115 ? 30.16391 -23.64513 10.91289 1.000 27.57203 416 LYS A C 1
ATOM 1797 O O . LYS A 1 115 ? 31.02078 -23.68034 11.79940 1.000 27.91925 416 LYS A O 1
ATOM 1816 N N . SER A 1 116 ? 30.44823 -23.27281 9.66315 1.000 26.39857 417 SER A N 1
ATOM 1817 C CA A SER A 1 116 ? 31.79504 -22.83524 9.31608 0.482 27.71992 417 SER A CA 1
ATOM 1818 C CA B SER A 1 116 ? 31.79395 -22.83221 9.31397 0.518 28.11488 417 SER A CA 1
ATOM 1819 C C . SER A 1 116 ? 32.17872 -21.54723 10.03466 1.000 27.41267 417 SER A C 1
ATOM 1820 O O . SER A 1 116 ? 33.37321 -21.24973 10.14941 1.000 29.07185 417 SER A O 1
ATOM 1834 N N . VAL A 1 117 ? 31.19678 -20.78828 10.52464 1.000 25.42547 418 VAL A N 1
ATOM 1835 C CA . VAL A 1 117 ? 31.41259 -19.52900 11.22532 1.000 24.54827 418 VAL A CA 1
ATOM 1836 C C . VAL A 1 117 ? 30.93853 -19.69432 12.66740 1.000 23.99436 418 VAL A C 1
ATOM 1837 O O . VAL A 1 117 ? 29.81145 -20.14350 12.90363 1.000 24.74311 418 VAL A O 1
ATOM 1850 N N . GLU A 1 118 ? 31.79053 -19.32582 13.62818 1.000 25.54349 419 GLU A N 1
ATOM 1851 C CA . GLU A 1 118 ? 31.41204 -19.43023 15.03471 1.000 27.80424 419 GLU A CA 1
ATOM 1852 C C . GLU A 1 118 ? 30.17642 -18.58999 15.31537 1.000 25.34144 419 GLU A C 1
ATOM 1853 O O . GLU A 1 118 ? 30.10341 -17.42557 14.91772 1.000 25.25030 419 GLU A O 1
ATOM 1865 N N . GLY A 1 119 ? 29.21912 -19.17154 16.04833 1.000 24.44686 420 GLY A N 1
ATOM 1866 C CA . GLY A 1 119 ? 28.00964 -18.46686 16.42743 1.000 24.90865 420 GLY A CA 1
ATOM 1867 C C . GLY A 1 119 ? 26.98435 -18.30293 15.32872 1.000 24.45750 420 GLY A C 1
ATOM 1868 O O . GLY A 1 119 ? 25.89788 -17.76026 15.58545 1.000 25.73172 420 GLY A O 1
ATOM 1872 N N . MET A 1 120 ? 27.27665 -18.76281 14.11815 1.000 23.83518 421 MET A N 1
ATOM 1873 C CA . MET A 1 120 ? 26.36016 -18.52692 13.01661 1.000 23.41227 421 MET A CA 1
ATOM 1874 C C . MET A 1 120 ? 25.20943 -19.52215 12.97925 1.000 23.62479 421 MET A C 1
ATOM 1875 O O . MET A 1 120 ? 24.10876 -19.16841 12.53625 1.000 23.35598 421 MET A O 1
ATOM 1889 N N . VAL A 1 121 ? 25.42974 -20.77429 13.37972 1.000 23.83509 422 VAL A N 1
ATOM 1890 C CA . VAL A 1 121 ? 24.38311 -21.76547 13.15745 1.000 24.25205 422 VAL A CA 1
ATOM 1891 C C . VAL A 1 121 ? 23.13670 -21.40987 13.94993 1.000 24.46762 422 VAL A C 1
ATOM 1892 O O . VAL A 1 121 ? 22.01222 -21.67977 13.51162 1.000 23.61991 422 VAL A O 1
ATOM 1905 N N . GLU A 1 122 ? 23.30730 -20.77891 15.10968 1.000 25.48836 423 GLU A N 1
ATOM 1906 C CA . GLU A 1 122 ? 22.14874 -20.37254 15.89739 1.000 27.13802 423 GLU A CA 1
ATOM 1907 C C . GLU A 1 122 ? 21.26745 -19.40861 15.10503 1.000 24.93842 423 GLU A C 1
ATOM 1908 O O . GLU A 1 122 ? 20.03149 -19.49799 15.14385 1.000 24.23247 423 GLU A O 1
ATOM 1920 N N . ILE A 1 123 ? 21.89111 -18.49338 14.36016 1.000 23.41735 424 ILE A N 1
ATOM 1921 C CA . ILE A 1 123 ? 21.14758 -17.53598 13.54733 1.000 23.04802 424 ILE A CA 1
ATOM 1922 C C . ILE A 1 123 ? 20.54242 -18.21927 12.32560 1.000 21.97481 424 ILE A C 1
ATOM 1923 O O . ILE A 1 123 ? 19.37548 -17.97941 11.97839 1.000 20.24482 424 ILE A O 1
ATOM 1939 N N . PHE A 1 124 ? 21.31416 -19.10334 11.67563 1.000 22.05351 425 PHE A N 1
ATOM 1940 C CA . PHE A 1 124 ? 20.78947 -19.91452 10.57973 1.000 22.34673 425 PHE A CA 1
ATOM 1941 C C . PHE A 1 124 ? 19.50538 -20.62704 10.99535 1.000 21.86212 425 PHE A C 1
ATOM 1942 O O . PHE A 1 124 ? 18.50891 -20.61238 10.26690 1.000 21.59762 425 PHE A O 1
ATOM 1959 N N . ASP A 1 125 ? 19.51318 -21.26283 12.17009 1.000 22.26258 426 ASP A N 1
ATOM 1960 C CA . ASP A 1 125 ? 18.33304 -22.00917 12.60015 1.000 24.15943 426 ASP A CA 1
ATOM 1961 C C . ASP A 1 125 ? 17.12044 -21.10115 12.74689 1.000 24.53222 426 ASP A C 1
ATOM 1962 O O . ASP A 1 125 ? 15.99168 -21.49707 12.42069 1.000 24.70628 426 ASP A O 1
ATOM 1971 N N . MET A 1 126 ? 17.32329 -19.88457 13.25369 1.000 23.19672 427 MET A N 1
ATOM 1972 C CA . MET A 1 126 ? 16.20040 -18.96405 13.38404 1.000 23.10263 427 MET A CA 1
ATOM 1973 C C . MET A 1 126 ? 15.66272 -18.55773 12.01597 1.000 21.24938 427 MET A C 1
ATOM 1974 O O . MET A 1 126 ? 14.44820 -18.45132 11.81806 1.000 22.07834 427 MET A O 1
ATOM 1988 N N . LEU A 1 127 ? 16.55845 -18.29480 11.06867 1.000 20.45028 428 LEU A N 1
ATOM 1989 C CA . LEU A 1 127 ? 16.13985 -17.93516 9.72235 1.000 20.28998 428 LEU A CA 1
ATOM 1990 C C . LEU A 1 127 ? 15.42401 -19.09075 9.03642 1.000 19.42549 428 LEU A C 1
ATOM 1991 O O . LEU A 1 127 ? 14.42044 -18.87903 8.35673 1.000 19.84127 428 LEU A O 1
ATOM 2007 N N . LEU A 1 128 ? 15.90634 -20.32314 9.22426 1.000 20.79472 429 LEU A N 1
ATOM 2008 C CA . LEU A 1 128 ? 15.24048 -21.48331 8.63681 1.000 22.17216 429 LEU A CA 1
ATOM 2009 C C . LEU A 1 128 ? 13.85401 -21.67309 9.22860 1.000 24.00061 429 LEU A C 1
ATOM 2010 O O . LEU A 1 128 ? 12.90268 -21.98266 8.50721 1.000 24.66097 429 LEU A O 1
ATOM 2026 N N . ALA A 1 129 ? 13.72167 -21.48242 10.54405 1.000 23.92531 430 ALA A N 1
ATOM 2027 C CA . ALA A 1 129 ? 12.40783 -21.54411 11.17587 1.000 24.80618 430 ALA A CA 1
ATOM 2028 C C . ALA A 1 129 ? 11.47979 -20.47448 10.62288 1.000 24.23647 430 ALA A C 1
ATOM 2029 O O . ALA A 1 129 ? 10.27265 -20.70113 10.47635 1.000 24.73677 430 ALA A O 1
ATOM 2036 N N . THR A 1 130 ? 12.01696 -19.29778 10.30458 1.000 24.07944 431 THR A N 1
ATOM 2037 C CA . THR A 1 130 ? 11.15960 -18.25472 9.76181 1.000 23.10106 431 THR A CA 1
ATOM 2038 C C . THR A 1 130 ? 10.71685 -18.60880 8.35112 1.000 22.53302 431 THR A C 1
ATOM 2039 O O . THR A 1 130 ? 9.57213 -18.34617 7.97524 1.000 21.71670 431 THR A O 1
ATOM 2050 N N . SER A 1 131 ? 11.60852 -19.22212 7.55994 1.000 23.05895 432 SER A N 1
ATOM 2051 C CA A SER A 1 131 ? 11.21621 -19.68096 6.23219 0.624 24.11252 432 SER A CA 1
ATOM 2052 C CA B SER A 1 131 ? 11.21311 -19.68437 6.23383 0.376 23.88593 432 SER A CA 1
ATOM 2053 C C . SER A 1 131 ? 10.09415 -20.70710 6.33137 1.000 24.82099 432 SER A C 1
ATOM 2054 O O . SER A 1 131 ? 9.13161 -20.66889 5.55279 1.000 23.25625 432 SER A O 1
ATOM 2067 N N . GLU A 1 132 ? 10.20089 -21.62159 7.29176 1.000 26.09913 433 GLU A N 1
ATOM 2068 C CA . GLU A 1 132 ? 9.15135 -22.60396 7.50618 1.000 27.67816 433 GLU A CA 1
ATOM 2069 C C . GLU A 1 132 ? 7.84072 -21.91764 7.87188 1.000 25.94962 433 GLU A C 1
ATOM 2070 O O . GLU A 1 132 ? 6.77326 -22.30167 7.38007 1.000 26.70853 433 GLU A O 1
ATOM 2082 N N . ARG A 1 133 ? 7.90405 -20.88221 8.71843 1.000 24.92846 434 ARG A N 1
ATOM 2083 C CA . ARG A 1 133 ? 6.69436 -20.13513 9.05947 1.000 25.21372 434 ARG A CA 1
ATOM 2084 C C . ARG A 1 133 ? 6.07557 -19.49833 7.81972 1.000 23.33189 434 ARG A C 1
ATOM 2085 O O . ARG A 1 133 ? 4.84565 -19.50176 7.65695 1.000 23.66596 434 ARG A O 1
ATOM 2106 N N . PHE A 1 134 ? 6.91436 -18.92617 6.94200 1.000 24.35537 435 PHE A N 1
ATOM 2107 C CA . PHE A 1 134 ? 6.41379 -18.36004 5.69315 1.000 23.62345 435 PHE A CA 1
ATOM 2108 C C . PHE A 1 134 ? 5.71117 -19.42790 4.86305 1.000 23.63546 435 PHE A C 1
ATOM 2109 O O . PHE A 1 134 ? 4.65534 -19.17693 4.26797 1.000 24.09526 435 PHE A O 1
ATOM 2126 N N . ARG A 1 135 ? 6.27396 -20.63121 4.82017 1.000 23.61580 436 ARG A N 1
ATOM 2127 C CA . ARG A 1 135 ? 5.63040 -21.70860 4.07477 1.000 26.84812 436 ARG A CA 1
ATOM 2128 C C . ARG A 1 135 ? 4.30992 -22.11519 4.71510 1.000 27.19502 436 ARG A C 1
ATOM 2129 O O . ARG A 1 135 ? 3.31108 -22.32930 4.01221 1.000 29.90285 436 ARG A O 1
ATOM 2150 N N . GLU A 1 136 ? 4.29131 -22.24935 6.04598 1.000 27.39153 437 GLU A N 1
ATOM 2151 C CA . GLU A 1 136 ? 3.05674 -22.60894 6.74458 1.000 28.87826 437 GLU A CA 1
ATOM 2152 C C . GLU A 1 136 ? 1.94359 -21.61610 6.44226 1.000 28.19426 437 GLU A C 1
ATOM 2153 O O . GLU A 1 136 ? 0.77572 -21.99853 6.30588 1.000 28.98302 437 GLU A O 1
ATOM 2165 N N . MET A 1 137 ? 2.28106 -20.33075 6.38210 1.000 27.38099 438 MET A N 1
ATOM 2166 C CA . MET A 1 137 ? 1.31023 -19.27761 6.12896 1.000 27.63840 438 MET A CA 1
ATOM 2167 C C . MET A 1 137 ? 0.98658 -19.09722 4.65546 1.000 27.83848 438 MET A C 1
ATOM 2168 O O . MET A 1 137 ? 0.06043 -18.34796 4.33074 1.000 26.95674 438 MET A O 1
ATOM 2182 N N . LYS A 1 138 ? 1.72119 -19.74919 3.76486 1.000 28.64468 439 LYS A N 1
ATOM 2183 C CA . LYS A 1 138 ? 1.61545 -19.48942 2.33362 1.000 29.99596 439 LYS A CA 1
ATOM 2184 C C . LYS A 1 138 ? 1.72708 -17.99269 2.04415 1.000 26.48689 439 LYS A C 1
ATOM 2185 O O . LYS A 1 138 ? 0.87537 -17.39777 1.38199 1.000 26.74053 439 LYS A O 1
ATOM 2204 N N . LEU A 1 139 ? 2.80709 -17.38257 2.54441 1.000 25.10118 440 LEU A N 1
ATOM 2205 C CA . LEU A 1 139 ? 3.00211 -15.94546 2.37297 1.000 23.96291 440 LEU A CA 1
ATOM 2206 C C . LEU A 1 139 ? 3.06303 -15.59645 0.89240 1.000 25.29376 440 LEU A C 1
ATOM 2207 O O . LEU A 1 139 ? 3.77837 -16.24459 0.12432 1.000 26.61348 440 LEU A O 1
ATOM 2223 N N . GLN A 1 140 ? 2.32830 -14.55109 0.50694 1.000 25.46922 441 GLN A N 1
ATOM 2224 C CA . GLN A 1 140 ? 2.24673 -14.08848 -0.87297 1.000 25.05286 441 GLN A CA 1
ATOM 2225 C C . GLN A 1 140 ? 3.17644 -12.90149 -1.10206 1.000 25.38507 441 GLN A C 1
ATOM 2226 O O . GLN A 1 140 ? 3.49017 -12.14796 -0.18218 1.000 24.59823 441 GLN A O 1
ATOM 2240 N N . ARG A 1 141 ? 3.60626 -12.72700 -2.35760 1.000 25.51916 442 ARG A N 1
ATOM 2241 C CA . ARG A 1 141 ? 4.56354 -11.66458 -2.65065 1.000 25.39648 442 ARG A CA 1
ATOM 2242 C C . ARG A 1 141 ? 4.01132 -10.29531 -2.26765 1.000 24.48620 442 ARG A C 1
ATOM 2243 O O . ARG A 1 141 ? 4.75092 -9.43838 -1.77331 1.000 24.30590 442 ARG A O 1
ATOM 2264 N N . GLU A 1 142 ? 2.71331 -10.06848 -2.49641 1.000 25.53726 443 GLU A N 1
ATOM 2265 C CA . GLU A 1 142 ? 2.09785 -8.80158 -2.10832 1.000 25.13730 443 GLU A CA 1
ATOM 2266 C C . GLU A 1 142 ? 2.18814 -8.57113 -0.60307 1.000 23.67531 443 GLU A C 1
ATOM 2267 O O . GLU A 1 142 ? 2.36419 -7.43607 -0.14887 1.000 24.01291 443 GLU A O 1
ATOM 2279 N N . GLU A 1 143 ? 2.05456 -9.63496 0.18584 1.000 23.51822 444 GLU A N 1
ATOM 2280 C CA . GLU A 1 143 ? 2.17228 -9.50254 1.63120 1.000 21.78713 444 GLU A CA 1
ATOM 2281 C C . GLU A 1 143 ? 3.61668 -9.24337 2.03956 1.000 21.52182 444 GLU A C 1
ATOM 2282 O O . GLU A 1 143 ? 3.88345 -8.39326 2.88939 1.000 21.73134 444 GLU A O 1
ATOM 2294 N N . PHE A 1 144 ? 4.55263 -9.95541 1.41689 1.000 21.44950 445 PHE A N 1
ATOM 2295 C CA . PHE A 1 144 ? 5.97552 -9.76736 1.68004 1.000 20.21128 445 PHE A CA 1
ATOM 2296 C C . PHE A 1 144 ? 6.41469 -8.31883 1.45920 1.000 18.99077 445 PHE A C 1
ATOM 2297 O O . PHE A 1 144 ? 7.11105 -7.74032 2.30254 1.000 18.37082 445 PHE A O 1
ATOM 2314 N N . VAL A 1 145 ? 6.04288 -7.71956 0.31557 1.000 20.82751 446 VAL A N 1
ATOM 2315 C CA . VAL A 1 145 ? 6.49857 -6.35755 0.03043 1.000 20.44863 446 VAL A CA 1
ATOM 2316 C C . VAL A 1 145 ? 5.88481 -5.35857 1.00128 1.000 20.66172 446 VAL A C 1
ATOM 2317 O O . VAL A 1 145 ? 6.53883 -4.39445 1.40476 1.000 21.26238 446 VAL A O 1
ATOM 2330 N N . CYS A 1 146 ? 4.63706 -5.57680 1.41758 1.000 21.08428 447 CYS A N 1
ATOM 2331 C CA . CYS A 1 146 ? 4.06725 -4.73070 2.46118 1.000 21.97126 447 CYS A CA 1
ATOM 2332 C C . CYS A 1 146 ? 4.86488 -4.85109 3.75509 1.000 20.15087 447 CYS A C 1
ATOM 2333 O O . CYS A 1 146 ? 5.16251 -3.84216 4.40497 1.000 19.96415 447 CYS A O 1
ATOM 2341 N N . LEU A 1 147 ? 5.22916 -6.07641 4.13981 1.000 19.17374 448 LEU A N 1
ATOM 2342 C CA . LEU A 1 147 ? 5.95181 -6.26697 5.39659 1.000 19.64465 448 LEU A CA 1
ATOM 2343 C C . LEU A 1 147 ? 7.32470 -5.61223 5.35429 1.000 19.06173 448 LEU A C 1
ATOM 2344 O O . LEU A 1 147 ? 7.78694 -5.04609 6.34989 1.000 19.38325 448 LEU A O 1
ATOM 2360 N N . LYS A 1 148 ? 8.00057 -5.69231 4.20993 1.000 18.87624 449 LYS A N 1
ATOM 2361 C CA . LYS A 1 148 ? 9.32107 -5.08385 4.09270 1.000 19.96180 449 LYS A CA 1
ATOM 2362 C C . LYS A 1 148 ? 9.22299 -3.55846 4.18676 1.000 19.70095 449 LYS A C 1
ATOM 2363 O O . LYS A 1 148 ? 10.05364 -2.90993 4.83076 1.000 20.60898 449 LYS A O 1
ATOM 2382 N N . ALA A 1 149 ? 8.18168 -2.97221 3.59265 1.000 19.03394 450 ALA A N 1
ATOM 2383 C CA . ALA A 1 149 ? 7.98800 -1.53507 3.69488 1.000 18.71139 450 ALA A CA 1
ATOM 2384 C C . ALA A 1 149 ? 7.63978 -1.13256 5.12208 1.000 18.24482 450 ALA A C 1
ATOM 2385 O O . ALA A 1 149 ? 8.05844 -0.06992 5.59744 1.000 20.65544 450 ALA A O 1
ATOM 2392 N N . ILE A 1 150 ? 6.86211 -1.96421 5.81297 1.000 18.73453 451 ILE A N 1
ATOM 2393 C CA . ILE A 1 150 ? 6.53686 -1.67994 7.20292 1.000 18.74902 451 ILE A CA 1
ATOM 2394 C C . ILE A 1 150 ? 7.79896 -1.67382 8.05390 1.000 17.77694 451 ILE A C 1
ATOM 2395 O O . ILE A 1 150 ? 7.97053 -0.80570 8.90921 1.000 18.29847 451 ILE A O 1
ATOM 2411 N N . ILE A 1 151 ? 8.68764 -2.65395 7.85502 1.000 17.45988 452 ILE A N 1
ATOM 2412 C CA . ILE A 1 151 ? 9.95436 -2.67690 8.60283 1.000 17.15514 452 ILE A CA 1
ATOM 2413 C C . ILE A 1 151 ? 10.71428 -1.37795 8.39168 1.000 17.47671 452 ILE A C 1
ATOM 2414 O O . ILE A 1 151 ? 11.19986 -0.74887 9.34009 1.000 18.10134 452 ILE A O 1
ATOM 2430 N N . LEU A 1 152 ? 10.84529 -0.96838 7.13333 1.000 17.16118 453 LEU A N 1
ATOM 2431 C CA . LEU A 1 152 ? 11.57754 0.25761 6.82351 1.000 19.42678 453 LEU A CA 1
ATOM 2432 C C . LEU A 1 152 ? 11.02076 1.45039 7.59275 1.000 19.78704 453 LEU A C 1
ATOM 2433 O O . LEU A 1 152 ? 11.77456 2.24307 8.16414 1.000 20.17499 453 LEU A O 1
ATOM 2449 N N . LEU A 1 153 ? 9.69490 1.59107 7.62302 1.000 18.64158 454 LEU A N 1
ATOM 2450 C CA . LEU A 1 153 ? 9.08893 2.76534 8.24566 1.000 20.41078 454 LEU A CA 1
ATOM 2451 C C . LEU A 1 153 ? 8.97643 2.64397 9.75867 1.000 20.45099 454 LEU A C 1
ATOM 2452 O O . LEU A 1 153 ? 8.97299 3.66830 10.44471 1.000 22.39084 454 LEU A O 1
ATOM 2468 N N . ASN A 1 154 ? 8.91707 1.42641 10.29765 1.000 19.10366 455 ASN A N 1
ATOM 2469 C CA . ASN A 1 154 ? 8.61886 1.23624 11.71154 1.000 19.42621 455 ASN A CA 1
ATOM 2470 C C . ASN A 1 154 ? 9.84439 1.04311 12.59270 1.000 18.68906 455 ASN A C 1
ATOM 2471 O O . ASN A 1 154 ? 9.83380 1.47410 13.74843 1.000 19.69858 455 ASN A O 1
ATOM 2482 N N . SER A 1 155 ? 10.88401 0.35990 12.11470 1.000 19.21556 456 SER A N 1
ATOM 2483 C CA . SER A 1 155 ? 11.89538 -0.12443 13.05110 1.000 19.51189 456 SER A CA 1
ATOM 2484 C C . SER A 1 155 ? 12.55220 1.00882 13.82248 1.000 21.24820 456 SER A C 1
ATOM 2485 O O . SER A 1 155 ? 12.83282 0.86376 15.01704 1.000 22.49952 456 SER A O 1
ATOM 2493 N N . GLY A 1 156 ? 12.80775 2.13829 13.16827 1.000 21.51675 457 GLY A N 1
ATOM 2494 C CA . GLY A 1 156 ? 13.49120 3.24750 13.79037 1.000 22.84939 457 GLY A CA 1
ATOM 2495 C C . GLY A 1 156 ? 12.60053 4.35349 14.29638 1.000 26.37557 457 GLY A C 1
ATOM 2496 O O . GLY A 1 156 ? 13.11244 5.39800 14.70924 1.000 28.18118 457 GLY A O 1
ATOM 2500 N N . VAL A 1 157 ? 11.28411 4.16715 14.29180 1.000 28.53907 458 VAL A N 1
ATOM 2501 C CA . VAL A 1 157 ? 10.40866 5.28989 14.58922 1.000 31.44502 458 VAL A CA 1
ATOM 2502 C C . VAL A 1 157 ? 10.36471 5.66143 16.08241 1.000 33.73946 458 VAL A C 1
ATOM 2503 O O . VAL A 1 157 ? 10.02631 6.80680 16.39226 1.000 36.14878 458 VAL A O 1
ATOM 2516 N N . TYR A 1 158 ? 10.75414 4.76825 17.01442 1.000 34.27580 459 TYR A N 1
ATOM 2517 C CA . TYR A 1 158 ? 10.67519 5.02430 18.46528 1.000 34.11731 459 TYR A CA 1
ATOM 2518 C C . TYR A 1 158 ? 12.03309 4.95238 19.16303 1.000 37.87335 459 TYR A C 1
ATOM 2519 O O . TYR A 1 158 ? 12.15201 4.44035 20.28347 1.000 37.04208 459 TYR A O 1
ATOM 2537 N N . THR A 1 159 ? 13.07537 5.47828 18.52740 1.000 41.62255 460 THR A N 1
ATOM 2538 C CA . THR A 1 159 ? 14.40697 5.40255 19.12343 1.000 46.53277 460 THR A CA 1
ATOM 2539 C C . THR A 1 159 ? 14.57455 6.38308 20.28202 1.000 49.33252 460 THR A C 1
ATOM 2540 O O . THR A 1 159 ? 15.20209 6.05025 21.29763 1.000 48.04444 460 THR A O 1
ATOM 2551 N N . PHE A 1 160 ? 14.03555 7.59315 20.15275 1.000 52.35439 461 PHE A N 1
ATOM 2552 C CA . PHE A 1 160 ? 14.06879 8.56240 21.24849 1.000 54.83126 461 PHE A CA 1
ATOM 2553 C C . PHE A 1 160 ? 12.78358 9.38358 21.28796 1.000 55.77333 461 PHE A C 1
ATOM 2554 O O . PHE A 1 160 ? 11.86602 9.15986 20.49610 1.000 56.60216 461 PHE A O 1
ATOM 2571 N N . SER A 1 163 ? 11.63727 16.22461 20.37844 1.000 95.08588 464 SER A N 1
ATOM 2572 C CA . SER A 1 163 ? 10.82802 17.32666 20.88478 1.000 94.76498 464 SER A CA 1
ATOM 2573 C C . SER A 1 163 ? 10.62566 18.39391 19.81519 1.000 93.73584 464 SER A C 1
ATOM 2574 O O . SER A 1 163 ? 9.59898 19.07281 19.79165 1.000 94.02783 464 SER A O 1
ATOM 2582 N N . THR A 1 164 ? 11.61251 18.54348 18.93566 1.000 92.14359 465 THR A N 1
ATOM 2583 C CA . THR A 1 164 ? 11.52372 19.54529 17.88414 1.000 90.56195 465 THR A CA 1
ATOM 2584 C C . THR A 1 164 ? 10.26246 19.33039 17.05518 1.000 90.04071 465 THR A C 1
ATOM 2585 O O . THR A 1 164 ? 9.77204 18.20795 16.90677 1.000 90.05128 465 THR A O 1
ATOM 2596 N N . LEU A 1 165 ? 9.72767 20.43026 16.51853 1.000 89.44345 466 LEU A N 1
ATOM 2597 C CA . LEU A 1 165 ? 8.51526 20.33901 15.71130 1.000 89.12201 466 LEU A CA 1
ATOM 2598 C C . LEU A 1 165 ? 8.75907 19.57635 14.41580 1.000 87.11926 466 LEU A C 1
ATOM 2599 O O . LEU A 1 165 ? 7.84798 18.91003 13.90958 1.000 86.78004 466 LEU A O 1
ATOM 2615 N N . LYS A 1 166 ? 9.97007 19.66659 13.86116 1.000 85.24284 467 LYS A N 1
ATOM 2616 C CA . LYS A 1 166 ? 10.27544 18.92469 12.64255 1.000 83.32945 467 LYS A CA 1
ATOM 2617 C C . LYS A 1 166 ? 10.25812 17.42258 12.89655 1.000 82.58991 467 LYS A C 1
ATOM 2618 O O . LYS A 1 166 ? 9.81536 16.64763 12.04067 1.000 82.12695 467 LYS A O 1
ATOM 2637 N N . SER A 1 167 ? 10.72761 16.99464 14.07095 1.000 82.28736 468 SER A N 1
ATOM 2638 C CA . SER A 1 167 ? 10.66229 15.58015 14.42268 1.000 82.20554 468 SER A CA 1
ATOM 2639 C C . SER A 1 167 ? 9.21964 15.09054 14.45919 1.000 81.92639 468 SER A C 1
ATOM 2640 O O . SER A 1 167 ? 8.92967 13.95855 14.05467 1.000 82.08443 468 SER A O 1
ATOM 2648 N N . LEU A 1 168 ? 8.29947 15.92969 14.94180 1.000 81.10268 469 LEU A N 1
ATOM 2649 C CA . LEU A 1 168 ? 6.89389 15.53778 14.98640 1.000 79.91580 469 LEU A CA 1
ATOM 2650 C C . LEU A 1 168 ? 6.27707 15.51788 13.59275 1.000 78.38153 469 LEU A C 1
ATOM 2651 O O . LEU A 1 168 ? 5.43766 14.66200 13.29245 1.000 78.13156 469 LEU A O 1
ATOM 2667 N N . GLU A 1 169 ? 6.67827 16.44830 12.72608 1.000 77.31573 470 GLU A N 1
ATOM 2668 C CA . GLU A 1 169 ? 6.07670 16.51344 11.39820 1.000 76.64702 470 GLU A CA 1
ATOM 2669 C C . GLU A 1 169 ? 6.44440 15.29197 10.56118 1.000 74.05469 470 GLU A C 1
ATOM 2670 O O . GLU A 1 169 ? 5.59260 14.73796 9.85699 1.000 74.03353 470 GLU A O 1
ATOM 2682 N N . ASN A 1 170 ? 7.70489 14.85454 10.62312 1.000 71.73299 471 ASN A N 1
ATOM 2683 C CA . ASN A 1 170 ? 8.09841 13.64979 9.89677 1.000 68.99323 471 ASN A CA 1
ATOM 2684 C C . ASN A 1 170 ? 7.47543 12.40386 10.51719 1.000 63.96672 471 ASN A C 1
ATOM 2685 O O . ASN A 1 170 ? 7.04872 11.49285 9.79864 1.000 62.52507 471 ASN A O 1
ATOM 2696 N N . LYS A 1 171 ? 7.41550 12.34516 11.84984 1.000 60.83756 472 LYS A N 1
ATOM 2697 C CA . LYS A 1 171 ? 6.86256 11.16824 12.51311 1.000 58.60248 472 LYS A CA 1
ATOM 2698 C C . LYS A 1 171 ? 5.39348 10.97658 12.15739 1.000 53.72321 472 LYS A C 1
ATOM 2699 O O . LYS A 1 171 ? 4.93334 9.84337 11.97437 1.000 50.72185 472 LYS A O 1
ATOM 2718 N N . GLU A 1 172 ? 4.64504 12.07639 12.04532 1.000 52.18451 473 GLU A N 1
ATOM 2719 C CA . GLU A 1 172 ? 3.24447 11.98738 11.64950 1.000 52.33094 473 GLU A CA 1
ATOM 2720 C C . GLU A 1 172 ? 3.10946 11.44655 10.23146 1.000 47.86749 473 GLU A C 1
ATOM 2721 O O . GLU A 1 172 ? 2.21080 10.64589 9.94678 1.000 45.87869 473 GLU A O 1
ATOM 2733 N N . LYS A 1 173 ? 3.99210 11.87687 9.32579 1.000 45.59643 474 LYS A N 1
ATOM 2734 C CA . LYS A 1 173 ? 3.97098 11.35323 7.96434 1.000 43.88316 474 LYS A CA 1
ATOM 2735 C C . LYS A 1 173 ? 4.22208 9.85311 7.95582 1.000 38.70573 474 LYS A C 1
ATOM 2736 O O . LYS A 1 173 ? 3.56510 9.10595 7.22047 1.000 37.35393 474 LYS A O 1
ATOM 2755 N N . ILE A 1 174 ? 5.18294 9.40034 8.75946 1.000 35.08470 475 ILE A N 1
ATOM 2756 C CA . ILE A 1 174 ? 5.49929 7.97746 8.82436 1.000 32.43683 475 ILE A CA 1
ATOM 2757 C C . ILE A 1 174 ? 4.30046 7.18450 9.32212 1.000 29.91725 475 ILE A C 1
ATOM 2758 O O . ILE A 1 174 ? 3.98125 6.11700 8.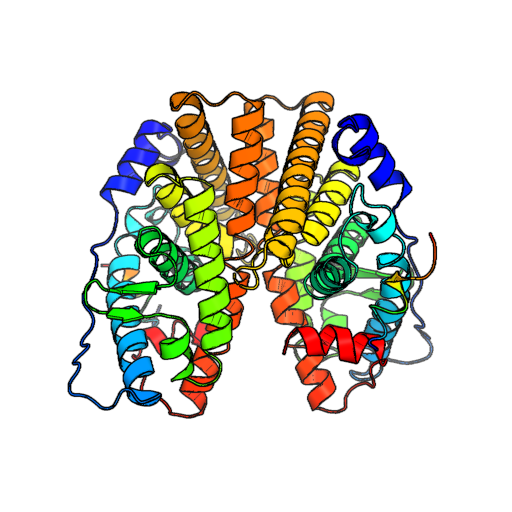78632 1.000 28.06567 475 ILE A O 1
ATOM 2774 N N . HIS A 1 175 ? 3.63862 7.67319 10.37386 1.000 28.47916 476 HIS A N 1
ATOM 2775 C CA . HIS A 1 175 ? 2.50603 6.93471 10.92223 1.000 28.73456 476 HIS A CA 1
ATOM 2776 C C . HIS A 1 175 ? 1.35461 6.86162 9.92248 1.000 29.80626 476 HIS A C 1
ATOM 2777 O O . HIS A 1 175 ? 0.67873 5.83069 9.82129 1.000 26.87359 476 HIS A O 1
ATOM 2791 N N . ARG A 1 176 ? 1.11269 7.94310 9.17730 1.000 32.34630 477 ARG A N 1
ATOM 2792 C CA . ARG A 1 176 ? 0.05414 7.92354 8.17288 1.000 38.01164 477 ARG A CA 1
ATOM 2793 C C . ARG A 1 176 ? 0.33806 6.89440 7.08715 1.000 33.84799 477 ARG A C 1
ATOM 2794 O O . ARG A 1 176 ? -0.57481 6.19902 6.62816 1.000 33.03684 477 ARG A O 1
ATOM 2815 N N . MET A 1 177 ? 1.59196 6.79389 6.64313 1.000 31.67644 478 MET A N 1
ATOM 2816 C CA . MET A 1 177 ? 1.89925 5.82103 5.60115 1.000 30.46492 478 MET A CA 1
ATOM 2817 C C . MET A 1 177 ? 1.86891 4.39909 6.14223 1.000 26.79418 478 MET A C 1
ATOM 2818 O O . MET A 1 177 ? 1.47983 3.47975 5.42048 1.000 26.89793 478 MET A O 1
ATOM 2832 N N . LEU A 1 178 ? 2.27286 4.18945 7.39922 1.000 23.43929 479 LEU A N 1
ATOM 2833 C CA . LEU A 1 178 ? 2.12022 2.85862 7.97948 1.000 22.43599 479 LEU A CA 1
ATOM 2834 C C . LEU A 1 178 ? 0.65824 2.43852 7.97064 1.000 22.80601 479 LEU A C 1
ATOM 2835 O O . LEU A 1 178 ? 0.33623 1.28018 7.67645 1.000 22.06128 479 LEU A O 1
ATOM 2851 N N . ASP A 1 179 ? -0.24673 3.36960 8.28003 1.000 23.53558 480 ASP A N 1
ATOM 2852 C CA . ASP A 1 179 ? -1.67487 3.04996 8.22467 1.000 24.25947 480 ASP A CA 1
ATOM 2853 C C . ASP A 1 179 ? -2.10898 2.70219 6.80602 1.000 25.17560 480 ASP A C 1
ATOM 2854 O O . ASP A 1 179 ? -2.94049 1.81043 6.60190 1.000 25.07201 480 ASP A O 1
ATOM 2863 N N . LYS A 1 180 ? -1.56122 3.39918 5.81157 1.000 26.58837 481 LYS A N 1
ATOM 2864 C CA . LYS A 1 180 ? -1.91282 3.10626 4.42448 1.000 27.78964 481 LYS A CA 1
ATOM 2865 C C . LYS A 1 180 ? -1.45430 1.71336 4.01574 1.000 26.64271 481 LYS A C 1
ATOM 2866 O O . LYS A 1 180 ? -2.13516 1.03066 3.24297 1.000 26.11909 481 LYS A O 1
ATOM 2885 N N . ILE A 1 181 ? -0.29953 1.27415 4.51460 1.000 24.88257 482 ILE A N 1
ATOM 2886 C CA . ILE A 1 181 ? 0.14884 -0.07638 4.20774 1.000 23.33372 482 ILE A CA 1
ATOM 2887 C C . ILE A 1 181 ? -0.73138 -1.10762 4.90056 1.000 22.36856 482 ILE A C 1
ATOM 2888 O O . ILE A 1 181 ? -1.03549 -2.15598 4.32591 1.000 24.19903 482 ILE A O 1
ATOM 2904 N N . THR A 1 182 ? -1.16089 -0.83948 6.14107 1.000 22.78678 483 THR A N 1
ATOM 2905 C CA . THR A 1 182 ? -2.15312 -1.72211 6.74641 1.000 22.33320 483 THR A CA 1
ATOM 2906 C C . THR A 1 182 ? -3.38474 -1.83296 5.85706 1.000 23.38763 483 THR A C 1
ATOM 2907 O O . THR A 1 182 ? -3.87305 -2.93756 5.59273 1.000 24.19218 483 THR A O 1
ATOM 2918 N N . ASP A 1 183 ? -3.90660 -0.68754 5.39882 1.000 23.47297 484 ASP A N 1
ATOM 2919 C CA . ASP A 1 183 ? -5.05108 -0.69951 4.49248 1.000 25.25988 484 ASP A CA 1
ATOM 2920 C C . ASP A 1 183 ? -4.77651 -1.58952 3.28997 1.000 26.00692 484 ASP A C 1
ATOM 2921 O O . ASP A 1 183 ? -5.63942 -2.36677 2.87074 1.000 26.69260 484 ASP A O 1
ATOM 2930 N N . ALA A 1 184 ? -3.57442 -1.47776 2.71406 1.000 26.92738 485 ALA A N 1
ATOM 2931 C CA . ALA A 1 184 ? -3.25083 -2.24398 1.51495 1.000 27.69924 485 ALA A CA 1
ATOM 2932 C C . ALA A 1 184 ? -3.19866 -3.73789 1.80801 1.000 27.50617 485 ALA A C 1
ATOM 2933 O O . ALA A 1 184 ? -3.66243 -4.54913 0.99721 1.000 27.23285 485 ALA A O 1
ATOM 2940 N N . LEU A 1 185 ? -2.60911 -4.12003 2.94838 1.000 26.35917 486 LEU A N 1
ATOM 2941 C CA . LEU A 1 185 ? -2.55069 -5.53003 3.32094 1.000 25.58709 486 LEU A CA 1
ATOM 2942 C C . LEU A 1 185 ? -3.94707 -6.11667 3.44996 1.000 25.50107 486 LEU A C 1
ATOM 2943 O O . LEU A 1 185 ? -4.22724 -7.20757 2.94035 1.000 24.93456 486 LEU A O 1
ATOM 2959 N N . ILE A 1 186 ? -4.82043 -5.42417 4.18387 1.000 25.03643 487 ILE A N 1
ATOM 2960 C CA . ILE A 1 186 ? -6.19615 -5.87947 4.34749 1.000 26.02535 487 ILE A CA 1
ATOM 2961 C C . ILE A 1 186 ? -6.88714 -5.96649 2.99776 1.000 26.89604 487 ILE A C 1
ATOM 2962 O O . ILE A 1 186 ? -7.60531 -6.93189 2.70743 1.000 27.24867 487 ILE A O 1
ATOM 2978 N N . TRP A 1 187 ? -6.68944 -4.95559 2.15318 1.000 27.18889 488 TRP A N 1
ATOM 2979 C CA . TRP A 1 187 ? -7.33671 -4.95702 0.84999 1.000 28.17803 488 TRP A CA 1
ATOM 2980 C C . TRP A 1 187 ? -6.91090 -6.17177 0.04259 1.000 26.69471 488 TRP A C 1
ATOM 2981 O O . TRP A 1 187 ? -7.74679 -6.83826 -0.57628 1.000 27.74216 488 TRP A O 1
ATOM 3002 N N . TYR A 1 188 ? -5.60976 -6.48471 0.05347 1.000 25.57550 489 TYR A N 1
ATOM 3003 C CA . TYR A 1 188 ? -5.12116 -7.65637 -0.66577 1.000 25.86238 489 TYR A CA 1
ATOM 3004 C C . TYR A 1 188 ? -5.74250 -8.93866 -0.12724 1.000 25.87531 489 TYR A C 1
ATOM 3005 O O . TYR A 1 188 ? -6.14609 -9.81666 -0.90095 1.000 26.25058 489 TYR A O 1
ATOM 3023 N N . MET A 1 189 ? -5.81703 -9.06924 1.19741 1.000 25.58058 490 MET A N 1
ATOM 3024 C CA . MET A 1 189 ? -6.43621 -10.24626 1.80318 1.000 25.37101 490 MET A CA 1
ATOM 3025 C C . MET A 1 189 ? -7.91228 -10.34841 1.44676 1.000 27.53809 490 MET A C 1
ATOM 3026 O O . MET A 1 189 ? -8.40653 -11.43191 1.12062 1.000 28.03039 490 MET A O 1
ATOM 3040 N N . ALA A 1 190 ? -8.64302 -9.23701 1.53441 1.000 28.38030 491 ALA A N 1
ATOM 3041 C CA . ALA A 1 190 ? -10.05137 -9.26363 1.15332 1.000 29.56857 491 ALA A CA 1
ATOM 3042 C C . ALA A 1 190 ? -10.20494 -9.64809 -0.31361 1.000 31.27926 491 ALA A C 1
ATOM 3043 O O . ALA A 1 190 ? -11.01993 -10.51220 -0.65871 1.000 32.83789 491 ALA A O 1
ATOM 3050 N N . LYS A 1 191 ? -9.41558 -9.01953 -1.19200 1.000 33.67903 492 LYS A N 1
ATOM 3051 C CA . LYS A 1 191 ? -9.47595 -9.34262 -2.61539 1.000 37.04237 492 LYS A CA 1
ATOM 3052 C C . LYS A 1 191 ? -9.18763 -10.81633 -2.85336 1.000 35.71363 492 LYS A C 1
ATOM 3053 O O . LYS A 1 191 ? -9.71663 -11.41047 -3.80010 1.000 36.73081 492 LYS A O 1
ATOM 3072 N N . SER A 1 192 ? -8.34404 -11.41587 -2.01506 1.000 34.11661 493 SER A N 1
ATOM 3073 C CA . SER A 1 192 ? -7.98104 -12.81907 -2.14394 1.000 33.95814 493 SER A CA 1
ATOM 3074 C C . SER A 1 192 ? -9.02908 -13.75683 -1.56983 1.000 34.41560 493 SER A C 1
ATOM 3075 O O . SER A 1 192 ? -8.86691 -14.97629 -1.67914 1.000 36.36198 493 SER A O 1
ATOM 3083 N N . GLY A 1 193 ? -10.08568 -13.22856 -0.96050 1.000 32.94972 494 GLY A N 1
ATOM 3084 C CA . GLY A 1 193 ? -11.19812 -14.04024 -0.52230 1.000 32.07306 494 GLY A CA 1
ATOM 3085 C C . GLY A 1 193 ? -11.22941 -14.38128 0.95034 1.000 30.48367 494 GLY A C 1
ATOM 3086 O O . GLY A 1 193 ? -12.07719 -15.18074 1.35952 1.000 32.03774 494 GLY A O 1
ATOM 3090 N N . LEU A 1 194 ? -10.33057 -13.82389 1.75685 1.000 27.31346 495 LEU A N 1
ATOM 3091 C CA . LEU A 1 194 ? -10.35823 -14.10530 3.18363 1.000 26.81954 495 LEU A CA 1
ATOM 3092 C C . LEU A 1 194 ? -11.59320 -13.48569 3.83039 1.000 25.84834 495 LEU A C 1
ATOM 3093 O O . LEU A 1 194 ? -12.01224 -12.38011 3.48229 1.000 26.22928 495 LEU A O 1
ATOM 3109 N N . SER A 1 195 ? -12.16709 -14.20075 4.79295 1.000 23.45221 496 SER A N 1
ATOM 3110 C CA . SER A 1 195 ? -13.26517 -13.64237 5.56194 1.000 23.89537 496 SER A CA 1
ATOM 3111 C C . SER A 1 195 ? -12.75215 -12.49683 6.42818 1.000 23.03338 496 SER A C 1
ATOM 3112 O O . SER A 1 195 ? -11.54277 -12.31422 6.62773 1.000 22.21558 496 SER A O 1
ATOM 3120 N N . LEU A 1 196 ? -13.69756 -11.71391 6.94281 1.000 23.53962 497 LEU A N 1
ATOM 3121 C CA . LEU A 1 196 ? -13.33780 -10.56395 7.76205 1.000 22.86385 497 LEU A CA 1
ATOM 3122 C C . LEU A 1 196 ? -12.55675 -10.99475 8.99585 1.000 22.10802 497 LEU A C 1
ATOM 3123 O O . LEU A 1 196 ? -11.58017 -10.34212 9.37547 1.000 22.66246 497 LEU A O 1
ATOM 3139 N N . GLN A 1 197 ? -12.94830 -12.11290 9.61671 1.000 22.86083 498 GLN A N 1
ATOM 3140 C CA . GLN A 1 197 ? -12.19085 -12.60888 10.76458 1.000 22.97317 498 GLN A CA 1
ATOM 3141 C C . GLN A 1 197 ? -10.81810 -13.10792 10.34663 1.000 22.46103 498 GLN A C 1
ATOM 3142 O O . GLN A 1 197 ? -9.83681 -12.87177 11.05107 1.000 21.32352 498 GLN A O 1
ATOM 3156 N N . GLN A 1 198 ? -10.73814 -13.83131 9.22339 1.000 22.33265 499 GLN A N 1
ATOM 3157 C CA . GLN A 1 198 ? -9.44509 -14.29439 8.73770 1.000 23.05384 499 GLN A CA 1
ATOM 3158 C C . GLN A 1 198 ? -8.52594 -13.12613 8.42757 1.000 23.44575 499 GLN A C 1
ATOM 3159 O O . GLN A 1 198 ? -7.29687 -13.25948 8.53719 1.000 23.25765 499 GLN A O 1
ATOM 3173 N N . GLN A 1 199 ? -9.09481 -11.99002 8.01117 1.000 22.55358 500 GLN A N 1
ATOM 3174 C CA . GLN A 1 199 ? -8.27560 -10.82650 7.68727 1.000 22.40896 500 GLN A CA 1
ATOM 3175 C C . GLN A 1 199 ? -7.53706 -10.32094 8.91730 1.000 22.60810 500 GLN A C 1
ATOM 3176 O O . GLN A 1 199 ? -6.31479 -10.15080 8.89137 1.000 21.72889 500 GLN A O 1
ATOM 3190 N N . HIS A 1 200 ? -8.25842 -10.07005 10.01729 1.000 21.69300 501 HIS A N 1
ATOM 3191 C CA . HIS A 1 200 ? -7.54184 -9.58552 11.19176 1.000 21.90541 501 HIS A CA 1
ATOM 3192 C C . HIS A 1 200 ? -6.64342 -10.65618 11.78989 1.000 22.06000 501 HIS A C 1
ATOM 3193 O O . HIS A 1 200 ? -5.56583 -10.33288 12.30015 1.000 20.29984 501 HIS A O 1
ATOM 3207 N N . GLN A 1 201 ? -7.02466 -11.92953 11.69945 1.000 20.96017 502 GLN A N 1
ATOM 3208 C CA . GLN A 1 201 ? -6.15609 -12.96373 12.24858 1.000 20.46638 502 GLN A CA 1
ATOM 3209 C C . GLN A 1 201 ? -4.86649 -13.05203 11.46338 1.000 18.97894 502 GLN A C 1
ATOM 3210 O O . GLN A 1 201 ? -3.78120 -13.11940 12.04820 1.000 19.99328 502 GLN A O 1
ATOM 3224 N N . ARG A 1 202 ? -4.96514 -13.03078 10.13838 1.000 19.61759 503 ARG A N 1
ATOM 3225 C CA . ARG A 1 202 ? -3.75176 -13.08450 9.32483 1.000 19.85428 503 ARG A CA 1
ATOM 3226 C C . ARG A 1 202 ? -2.91388 -11.81754 9.46991 1.000 21.35045 503 ARG A C 1
ATOM 3227 O O . ARG A 1 202 ? -1.67484 -11.88610 9.49568 1.000 22.01789 503 ARG A O 1
ATOM 3248 N N . LEU A 1 203 ? -3.55584 -10.64954 9.52064 1.000 21.13715 504 LEU A N 1
ATOM 3249 C CA . LEU A 1 203 ? -2.80642 -9.42040 9.76519 1.000 20.78308 504 LEU A CA 1
ATOM 3250 C C . LEU A 1 203 ? -1.93662 -9.56073 11.01040 1.000 18.36024 504 LEU A C 1
ATOM 3251 O O . LEU A 1 203 ? -0.75559 -9.21600 10.99934 1.000 18.71764 504 LEU A O 1
ATOM 3267 N N . ALA A 1 204 ? -2.51534 -10.05905 12.10397 1.000 18.56530 505 ALA A N 1
ATOM 3268 C CA . ALA A 1 204 ? -1.75256 -10.23283 13.33275 1.000 18.81360 505 ALA A CA 1
ATOM 3269 C C . ALA A 1 204 ? -0.64212 -11.26364 13.16847 1.000 18.24907 505 ALA A C 1
ATOM 3270 O O . ALA A 1 204 ? 0.47832 -11.04694 13.63385 1.000 18.55978 505 ALA A O 1
ATOM 3277 N N . GLN A 1 205 ? -0.93138 -12.39365 12.51834 1.000 19.53926 506 GLN A N 1
ATOM 3278 C CA . GLN A 1 205 ? 0.09042 -13.41769 12.32907 1.000 19.80531 506 GLN A CA 1
ATOM 3279 C C . GLN A 1 205 ? 1.28109 -12.84747 11.57685 1.000 18.61281 506 GLN A C 1
ATOM 3280 O O . GLN A 1 205 ? 2.43816 -13.10698 11.93609 1.000 19.62969 506 GLN A O 1
ATOM 3294 N N . LEU A 1 206 ? 1.01413 -12.07306 10.52241 1.000 18.82409 507 LEU A N 1
ATOM 3295 C CA . LEU A 1 206 ? 2.09776 -11.48347 9.73324 1.000 20.82070 507 LEU A CA 1
ATOM 3296 C C . LEU A 1 206 ? 2.89279 -10.47027 10.54483 1.000 19.61922 507 LEU A C 1
ATOM 3297 O O . LEU A 1 206 ? 4.12229 -10.43810 10.47658 1.000 19.71043 507 LEU A O 1
ATOM 3313 N N . LEU A 1 207 ? 2.21701 -9.61528 11.30198 1.000 19.48166 508 LEU A N 1
ATOM 3314 C CA . LEU A 1 207 ? 2.93859 -8.58077 12.03156 1.000 19.53497 508 LEU A CA 1
ATOM 3315 C C . LEU A 1 207 ? 3.72460 -9.15823 13.19790 1.000 18.83267 508 LEU A C 1
ATOM 3316 O O . LEU A 1 207 ? 4.78483 -8.62672 13.54461 1.000 18.82435 508 LEU A O 1
ATOM 3332 N N . LEU A 1 208 ? 3.26184 -10.26308 13.78858 1.000 18.75588 509 LEU A N 1
ATOM 3333 C CA . LEU A 1 208 ? 4.06660 -10.88876 14.83181 1.000 19.71583 509 LEU A CA 1
ATOM 3334 C C . LEU A 1 208 ? 5.35658 -11.47774 14.27683 1.000 19.89398 509 LEU A C 1
ATOM 3335 O O . LEU A 1 208 ? 6.33182 -11.59646 15.02798 1.000 20.60705 509 LEU A O 1
ATOM 3351 N N . ILE A 1 209 ? 5.38547 -11.84512 12.98298 1.000 20.94059 510 ILE A N 1
ATOM 3352 C CA . ILE A 1 209 ? 6.64543 -12.25866 12.34895 1.000 23.41333 510 ILE A CA 1
ATOM 3353 C C . ILE A 1 209 ? 7.69216 -11.17992 12.53413 1.000 19.58806 510 ILE A C 1
ATOM 3354 O O . ILE A 1 209 ? 8.88487 -11.46967 12.70982 1.000 18.12278 510 ILE A O 1
ATOM 3370 N N . LEU A 1 210 ? 7.26888 -9.91706 12.44138 1.000 18.64026 511 LEU A N 1
ATOM 3371 C CA . LEU A 1 210 ? 8.20274 -8.80187 12.53114 1.000 18.87956 511 LEU A CA 1
ATOM 3372 C C . LEU A 1 210 ? 8.90487 -8.74501 13.88491 1.000 19.17078 511 LEU A C 1
ATOM 3373 O O . LEU A 1 210 ? 10.03202 -8.24325 13.97224 1.000 19.57515 511 LEU A O 1
ATOM 3389 N N . SER A 1 211 ? 8.27409 -9.25242 14.94863 1.000 17.60354 512 SER A N 1
ATOM 3390 C CA A SER A 1 211 ? 8.96357 -9.33950 16.23203 0.663 18.18424 512 SER A CA 1
ATOM 3391 C CA B SER A 1 211 ? 8.95883 -9.34420 16.23545 0.337 17.92393 512 SER A CA 1
ATOM 3392 C C . SER A 1 211 ? 10.11469 -10.33544 16.17066 1.000 16.69044 512 SER A C 1
ATOM 3393 O O . SER A 1 211 ? 11.19695 -10.09936 16.74597 1.000 17.26265 512 SER A O 1
ATOM 3406 N N . HIS A 1 212 ? 9.90890 -11.44756 15.47752 1.000 17.17357 513 HIS A N 1
ATOM 3407 C CA . HIS A 1 212 ? 10.96621 -12.43106 15.33829 1.000 18.48599 513 HIS A CA 1
ATOM 3408 C C . HIS A 1 212 ? 12.05480 -11.94133 14.39714 1.000 18.06078 513 HIS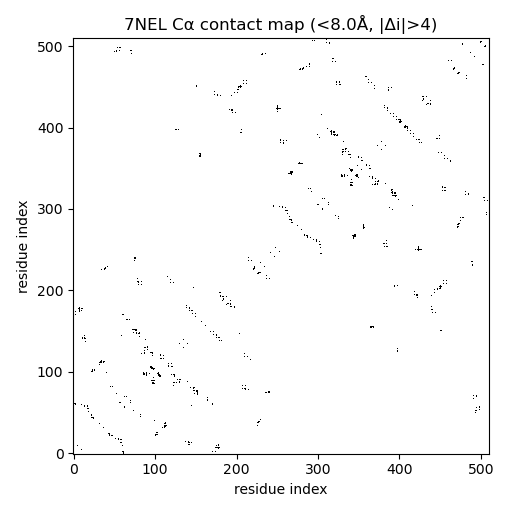 A C 1
ATOM 3409 O O . HIS A 1 212 ? 13.23492 -12.19327 14.64242 1.000 17.30377 513 HIS A O 1
ATOM 3423 N N . ILE A 1 213 ? 11.68478 -11.21901 13.33848 1.000 17.92338 514 ILE A N 1
ATOM 3424 C CA A ILE A 1 213 ? 12.69324 -10.63557 12.45338 0.447 18.45907 514 ILE A CA 1
ATOM 3425 C CA B ILE A 1 213 ? 12.70095 -10.64364 12.45902 0.553 17.29588 514 ILE A CA 1
ATOM 3426 C C . ILE A 1 213 ? 13.55511 -9.63039 13.21325 1.000 18.60689 514 ILE A C 1
ATOM 3427 O O . ILE A 1 213 ? 14.77963 -9.58779 13.04956 1.000 18.06201 514 ILE A O 1
ATOM 3456 N N . ARG A 1 214 ? 12.93209 -8.80573 14.06080 1.000 17.52886 515 ARG A N 1
ATOM 3457 C CA . ARG A 1 214 ? 13.69802 -7.86956 14.87922 1.000 18.39574 515 ARG A CA 1
ATOM 3458 C C . ARG A 1 214 ? 14.68547 -8.61349 15.75869 1.000 16.27067 515 ARG A C 1
ATOM 3459 O O . ARG A 1 214 ? 15.85490 -8.22343 15.87551 1.000 17.41801 515 ARG A O 1
ATOM 3480 N N . HIS A 1 215 ? 14.20819 -9.66691 16.42877 1.000 16.50442 516 HIS A N 1
ATOM 3481 C CA . HIS A 1 215 ? 15.07291 -10.47529 17.27776 1.000 17.09733 516 HIS A CA 1
ATOM 3482 C C . HIS A 1 215 ? 16.26495 -11.00922 16.49474 1.000 15.84105 516 HIS A C 1
ATOM 3483 O O . HIS A 1 215 ? 17.41041 -10.93905 16.95762 1.000 17.18711 516 HIS A O 1
ATOM 3497 N N . MET A 1 216 ? 16.00726 -11.57671 15.31050 1.000 15.87142 517 MET A N 1
ATOM 3498 C CA . MET A 1 216 ? 17.09840 -12.12745 14.50654 1.000 17.54797 517 MET A CA 1
ATOM 3499 C C . MET A 1 216 ? 18.07230 -11.04942 14.07463 1.000 15.89372 517 MET A C 1
ATOM 3500 O O . MET A 1 216 ? 19.28443 -11.29262 14.04364 1.000 16.48683 517 MET A O 1
ATOM 3514 N N . SER A 1 217 ? 17.56998 -9.86096 13.71893 1.000 16.42042 518 SER A N 1
ATOM 3515 C CA . SER A 1 217 ? 18.46875 -8.76148 13.37837 1.000 17.76187 518 SER A CA 1
ATOM 3516 C C . SER A 1 217 ? 19.35356 -8.39282 14.55586 1.000 17.18489 518 SER A C 1
ATOM 3517 O O . SER A 1 217 ? 20.55072 -8.17197 14.39590 1.000 17.05057 518 SER A O 1
ATOM 3525 N N . ASN A 1 218 ? 18.78824 -8.29725 15.75225 1.000 17.35850 519 ASN A N 1
ATOM 3526 C CA . ASN A 1 218 ? 19.62677 -7.95399 16.89405 1.000 19.05829 519 ASN A CA 1
ATOM 3527 C C . ASN A 1 218 ? 20.68811 -9.00609 17.14335 1.000 18.64590 519 ASN A C 1
ATOM 3528 O O . ASN A 1 218 ? 21.83435 -8.67305 17.46445 1.000 19.44838 519 ASN A O 1
ATOM 3539 N N . LYS A 1 219 ? 20.33100 -10.28232 17.02438 1.000 18.91358 520 LYS A N 1
ATOM 3540 C CA . LYS A 1 219 ? 21.33272 -11.32485 17.21586 1.000 20.38585 520 LYS A CA 1
ATOM 3541 C C . LYS A 1 219 ? 22.37368 -11.27340 16.10612 1.000 18.37758 520 LYS A C 1
ATOM 3542 O O . LYS A 1 219 ? 23.57353 -11.42297 16.36100 1.000 18.39083 520 LYS A O 1
ATOM 3561 N N . GLY A 1 220 ? 21.93439 -11.01785 14.87578 1.000 18.05747 521 GLY A N 1
ATOM 3562 C CA . GLY A 1 220 ? 22.87062 -10.91416 13.76912 1.000 18.85211 521 GLY A CA 1
ATOM 3563 C C . GLY A 1 220 ? 23.79087 -9.72105 13.88758 1.000 18.20630 521 GLY A C 1
ATOM 3564 O O . GLY A 1 220 ? 24.96170 -9.80230 13.51235 1.000 19.49773 521 GLY A O 1
ATOM 3568 N N . MET A 1 221 ? 23.29124 -8.61349 14.44312 1.000 18.01141 522 MET A N 1
ATOM 3569 C CA . MET A 1 221 ? 24.11928 -7.42750 14.62339 1.000 18.88162 522 MET A CA 1
ATOM 3570 C C . MET A 1 221 ? 25.17603 -7.66406 15.68697 1.000 18.56723 522 MET A C 1
ATOM 3571 O O . MET A 1 221 ? 26.33425 -7.24367 15.53687 1.000 18.99902 522 MET A O 1
ATOM 3585 N N . GLU A 1 222 ? 24.79547 -8.33426 16.77842 1.000 19.11771 523 GLU A N 1
ATOM 3586 C CA A GLU A 1 222 ? 25.78191 -8.72649 17.77958 0.697 21.47690 523 GLU A CA 1
ATOM 3587 C CA B GLU A 1 222 ? 25.78486 -8.71610 17.77787 0.303 20.82705 523 GLU A CA 1
ATOM 3588 C C . GLU A 1 222 ? 26.83288 -9.64012 17.17374 1.000 20.31475 523 GLU A C 1
ATOM 3589 O O . GLU A 1 222 ? 28.02405 -9.52997 17.48933 1.000 21.62800 523 GLU A O 1
ATOM 3610 N N . HIS A 1 223 ? 26.40693 -10.56417 16.31055 1.000 19.40370 524 HIS A N 1
ATOM 3611 C CA . HIS A 1 223 ? 27.34720 -11.49620 15.70567 1.000 20.80982 524 HIS A CA 1
ATOM 3612 C C . HIS A 1 223 ? 28.31505 -10.76226 14.79405 1.000 20.05321 524 HIS A C 1
ATOM 3613 O O . HIS A 1 223 ? 29.52699 -11.00476 14.83256 1.000 19.84871 524 HIS A O 1
ATOM 3627 N N . LEU A 1 224 ? 27.79281 -9.86932 13.95620 1.000 19.46691 525 LEU A N 1
ATOM 3628 C CA . LEU A 1 224 ? 28.64403 -9.11423 13.04680 1.000 20.12775 525 LEU A CA 1
ATOM 3629 C C . LEU A 1 224 ? 29.65573 -8.28410 13.82532 1.000 19.23366 525 LEU A C 1
ATOM 3630 O O . LEU A 1 224 ? 30.82074 -8.18527 13.43098 1.000 20.32793 525 LEU A O 1
ATOM 3646 N N . TYR A 1 225 ? 29.23464 -7.68975 14.94817 1.000 19.39796 526 TYR A N 1
ATOM 3647 C CA . TYR A 1 225 ? 30.17700 -6.92931 15.74770 1.000 21.25730 526 TYR A CA 1
ATOM 3648 C C . TYR A 1 225 ? 31.24389 -7.84042 16.32432 1.000 21.19154 526 TYR A C 1
ATOM 3649 O O . TYR A 1 225 ? 32.41145 -7.45059 16.41692 1.000 22.18155 526 TYR A O 1
ATOM 3667 N N . SER A 1 226 ? 30.86269 -9.05121 16.73731 1.000 22.29252 527 SER A N 1
ATOM 3668 C CA . SER A 1 226 ? 31.85061 -9.98916 17.25753 1.000 23.67505 527 SER A CA 1
ATOM 3669 C C . SER A 1 226 ? 32.87629 -10.34774 16.18783 1.000 22.88426 527 SER A C 1
ATOM 3670 O O . SER A 1 226 ? 34.08023 -10.39424 16.45660 1.000 24.25469 527 SER A O 1
ATOM 3678 N N . MET A 1 227 ? 32.41937 -10.60908 14.96786 1.000 22.84453 528 MET A N 1
ATOM 3679 C CA . MET A 1 227 ? 33.34154 -10.90249 13.87377 1.000 22.52833 528 MET A CA 1
ATOM 3680 C C . MET A 1 227 ? 34.27970 -9.72632 13.62431 1.000 23.10315 528 MET A C 1
ATOM 3681 O O . MET A 1 227 ? 35.50227 -9.90063 13.48508 1.000 23.26606 528 MET A O 1
ATOM 3695 N N . LYS A 1 228 ? 33.72629 -8.51135 13.56428 1.000 22.85167 529 LYS A N 1
ATOM 3696 C CA . LYS A 1 228 ? 34.56471 -7.33086 13.38597 1.000 24.86206 529 LYS A CA 1
ATOM 3697 C C . LYS A 1 228 ? 35.59412 -7.22895 14.50543 1.000 25.03626 529 LYS A C 1
ATOM 3698 O O . LYS A 1 228 ? 36.77494 -6.95502 14.26036 1.000 25.84529 529 LYS A O 1
ATOM 3717 N N . SER A 1 229 ? 35.15229 -7.43950 15.74648 1.000 25.55078 530 SER A N 1
ATOM 3718 C CA . SER A 1 229 ? 35.99282 -7.22485 16.91666 1.000 25.49836 530 SER A CA 1
ATOM 3719 C C . SER A 1 229 ? 37.12388 -8.23336 16.99477 1.000 24.27269 530 SER A C 1
ATOM 3720 O O . SER A 1 229 ? 38.09769 -8.00843 17.72757 1.000 24.96906 530 SER A O 1
ATOM 3728 N N . LYS A 1 230 ? 37.00623 -9.33665 16.26339 1.000 23.73304 531 LYS A N 1
ATOM 3729 C CA . LYS A 1 230 ? 38.01501 -10.37980 16.22027 1.000 25.00232 531 LYS A CA 1
ATOM 3730 C C . LYS A 1 230 ? 38.81815 -10.34052 14.92636 1.000 24.01207 531 LYS A C 1
ATOM 3731 O O . LYS A 1 230 ? 39.60952 -11.25036 14.66774 1.000 24.20315 531 LYS A O 1
ATOM 3750 N N . ASN A 1 231 ? 38.63489 -9.29901 14.11812 1.000 23.87665 532 ASN A N 1
ATOM 3751 C CA . ASN A 1 231 ? 39.37300 -9.13178 12.86358 1.000 23.38229 532 ASN A CA 1
ATOM 3752 C C . ASN A 1 231 ? 39.18454 -10.33182 11.94169 1.000 22.36373 532 ASN A C 1
ATOM 3753 O O . ASN A 1 231 ? 40.08495 -10.71398 11.19813 1.000 25.08087 532 ASN A O 1
ATOM 3764 N N . VAL A 1 232 ? 37.96867 -10.89377 11.94485 1.000 23.52373 533 VAL A N 1
ATOM 3765 C CA . VAL A 1 232 ? 37.68693 -12.05138 11.10061 1.000 23.42577 533 VAL A CA 1
ATOM 3766 C C . VAL A 1 232 ? 37.56690 -11.63409 9.64421 1.000 24.10927 533 VAL A C 1
ATOM 3767 O O . VAL A 1 232 ? 38.01529 -12.34306 8.73857 1.000 24.22937 533 VAL A O 1
ATOM 3780 N N . VAL A 1 233 ? 36.93734 -10.49654 9.39385 1.000 25.05173 534 VAL A N 1
ATOM 3781 C CA . VAL A 1 233 ? 36.55378 -10.10575 8.04577 1.000 26.58773 534 VAL A CA 1
ATOM 3782 C C . VAL A 1 233 ? 36.68621 -8.59257 7.98094 1.000 25.25306 534 VAL A C 1
ATOM 3783 O O . VAL A 1 233 ? 36.33715 -7.90753 8.94983 1.000 26.11105 534 VAL A O 1
ATOM 3796 N N . PRO A 1 234 ? 37.19216 -8.01782 6.89934 1.000 26.60680 535 PRO A N 1
ATOM 3797 C CA . PRO A 1 234 ? 37.12283 -6.56295 6.78005 1.000 26.67897 535 PRO A CA 1
ATOM 3798 C C . PRO A 1 234 ? 35.75669 -6.18745 6.24355 1.000 27.23918 535 PRO A C 1
ATOM 3799 O O . PRO A 1 234 ? 35.19322 -6.87687 5.39010 1.000 29.56084 535 PRO A O 1
ATOM 3810 N N . LEU A 1 235 ? 35.20721 -5.10413 6.77235 1.000 27.09218 536 LEU A N 1
ATOM 3811 C CA . LEU A 1 235 ? 33.90240 -4.62550 6.34752 1.000 24.73650 536 LEU A CA 1
ATOM 3812 C C . LEU A 1 235 ? 34.07467 -3.33862 5.55767 1.000 23.79694 536 LEU A C 1
ATOM 3813 O O . LEU A 1 235 ? 34.95082 -2.52860 5.86400 1.000 25.13439 536 LEU A O 1
ATOM 3829 N N . SER A 1 236 ? 33.22940 -3.15181 4.54815 1.000 23.56903 537 SER A N 1
ATOM 3830 C CA . SER A 1 236 ? 33.22710 -1.90179 3.81299 1.000 22.63594 537 SER A CA 1
ATOM 3831 C C . SER A 1 236 ? 32.93567 -0.73895 4.75517 1.000 23.27249 537 SER A C 1
ATOM 3832 O O . SER A 1 236 ? 32.35197 -0.90365 5.82999 1.000 23.45866 537 SER A O 1
ATOM 3840 N N . ASP A 1 237 ? 33.33413 0.45982 4.32539 1.000 24.13743 538 ASP A N 1
ATOM 3841 C CA . ASP A 1 237 ? 33.04119 1.64717 5.11248 1.000 24.26245 538 ASP A CA 1
ATOM 3842 C C . ASP A 1 237 ? 31.54233 1.78712 5.34998 1.000 23.26983 538 ASP A C 1
ATOM 3843 O O . ASP A 1 237 ? 31.11636 2.16372 6.44679 1.000 23.37974 538 ASP A O 1
ATOM 3852 N N . LEU A 1 238 ? 30.72522 1.47879 4.33739 1.000 22.64216 539 LEU A N 1
ATOM 3853 C CA . LEU A 1 238 ? 29.27929 1.53112 4.51551 1.000 21.72015 539 LEU A CA 1
ATOM 3854 C C . LEU A 1 238 ? 28.83798 0.59275 5.62833 1.000 21.22757 539 LEU A C 1
ATOM 3855 O O . LEU A 1 238 ? 28.12175 0.99705 6.54846 1.000 22.20259 539 LEU A O 1
ATOM 3871 N N . LEU A 1 239 ? 29.25533 -0.66966 5.56462 1.000 20.82273 540 LEU A N 1
ATOM 3872 C CA . LEU A 1 239 ? 28.83396 -1.61903 6.58548 1.000 21.88417 540 LEU A CA 1
ATOM 3873 C C . LEU A 1 239 ? 29.33193 -1.21383 7.96832 1.000 22.56475 540 LEU A C 1
ATOM 3874 O O . LEU A 1 239 ? 28.60541 -1.35458 8.96344 1.000 23.83449 540 LEU A O 1
ATOM 3890 N N . LEU A 1 240 ? 30.58094 -0.74654 8.06196 1.000 22.58238 541 LEU A N 1
ATOM 3891 C CA . LEU A 1 240 ? 31.08560 -0.25458 9.34346 1.000 23.11013 541 LEU A CA 1
ATOM 3892 C C . LEU A 1 240 ? 30.17107 0.81857 9.91904 1.000 24.07979 541 LEU A C 1
ATOM 3893 O O . LEU A 1 240 ? 29.87528 0.81897 11.12412 1.000 24.70573 541 LEU A O 1
ATOM 3909 N N . GLU A 1 241 ? 29.68811 1.73052 9.06865 1.000 23.24655 542 GLU A N 1
ATOM 3910 C CA . GLU A 1 241 ? 28.81588 2.79737 9.55323 1.000 24.44135 542 GLU A CA 1
ATOM 3911 C C . GLU A 1 241 ? 27.41517 2.28254 9.87509 1.000 25.02168 542 GLU A C 1
ATOM 3912 O O . GLU A 1 241 ? 26.81988 2.70108 10.87420 1.000 25.65623 542 GLU A O 1
ATOM 3924 N N . MET A 1 242 ? 26.88127 1.36144 9.06072 1.000 23.72016 543 MET A N 1
ATOM 3925 C CA . MET A 1 242 ? 25.55865 0.79741 9.33909 1.000 23.75177 543 MET A CA 1
ATOM 3926 C C . MET A 1 242 ? 25.57814 -0.01542 10.62258 1.000 23.84126 543 MET A C 1
ATOM 3927 O O . MET A 1 242 ? 24.59138 -0.03045 11.37381 1.000 24.94241 543 MET A O 1
ATOM 3941 N N . LEU A 1 243 ? 26.69198 -0.70736 10.87426 1.000 24.49354 544 LEU A N 1
ATOM 3942 C CA . LEU A 1 243 ? 26.86965 -1.45681 12.10972 1.000 23.77015 544 LEU A CA 1
ATOM 3943 C C . LEU A 1 243 ? 27.07784 -0.51767 13.29244 1.000 26.56918 544 LEU A C 1
ATOM 3944 O O . LEU A 1 243 ? 26.48287 -0.70968 14.36137 1.000 26.54326 544 LEU A O 1
ATOM 3960 N N . ASP A 1 244 ? 27.88401 0.52924 13.10470 1.000 27.45701 545 ASP A N 1
ATOM 3961 C CA . ASP A 1 244 ? 28.16171 1.46432 14.18988 1.000 28.74223 545 ASP A CA 1
ATOM 3962 C C . ASP A 1 244 ? 26.90431 2.19977 14.64349 1.000 29.03574 545 ASP A C 1
ATOM 3963 O O . ASP A 1 244 ? 26.80354 2.60009 15.81020 1.000 29.92247 545 ASP A O 1
ATOM 3972 N N . ALA A 1 245 ? 25.92736 2.37576 13.75387 1.000 27.68721 546 ALA A N 1
ATOM 3973 C CA . ALA A 1 245 ? 24.67489 2.99371 14.17015 1.000 29.47463 546 ALA A CA 1
ATOM 3974 C C . ALA A 1 245 ? 23.97139 2.18323 15.25102 1.000 29.60838 546 ALA A C 1
ATOM 3975 O O . ALA A 1 245 ? 23.12612 2.72732 15.96962 1.000 32.50887 546 ALA A O 1
ATOM 3982 N N . HIS A 1 246 ? 24.29249 0.89755 15.37806 1.000 29.33716 547 HIS A N 1
ATOM 3983 C CA . HIS A 1 246 ? 23.71418 0.04246 16.40578 1.000 31.56605 547 HIS A CA 1
ATOM 3984 C C . HIS A 1 246 ? 24.58467 -0.05504 17.65146 1.000 37.15001 547 HIS A C 1
ATOM 3985 O O . HIS A 1 246 ? 24.30640 -0.88765 18.52261 1.000 35.88758 547 HIS A O 1
ATOM 3999 N N . ARG A 1 247 ? 25.62589 0.77041 17.74335 1.000 43.67032 548 ARG A N 1
ATOM 4000 C CA . ARG A 1 247 ? 26.41979 0.93691 18.95906 1.000 52.01154 548 ARG A CA 1
ATOM 4001 C C . ARG A 1 247 ? 25.54807 0.94690 20.20479 1.000 53.80188 548 ARG A C 1
ATOM 4002 O O . ARG A 1 247 ? 26.05159 1.11688 21.31297 1.000 55.14613 548 ARG A O 1
ATOM 4023 N N . ASN B 1 3 ? -10.84956 -26.78723 21.12634 1.000 78.27588 304 ASN B N 1
ATOM 4024 C CA . ASN B 1 3 ? -10.83808 -28.12451 21.70532 1.000 77.90734 304 ASN B CA 1
ATOM 4025 C C . ASN B 1 3 ? -11.13181 -28.05554 23.19898 1.000 73.98029 304 ASN B C 1
ATOM 4026 O O . ASN B 1 3 ? -12.05663 -28.69900 23.69843 1.000 74.22804 304 ASN B O 1
ATOM 4036 N N . SER B 1 4 ? -10.33347 -27.25888 23.90215 1.000 68.83542 305 SER B N 1
ATOM 4037 C CA . SER B 1 4 ? -10.37920 -27.17653 25.35075 1.000 63.60581 305 SER B CA 1
ATOM 4038 C C . SER B 1 4 ? -11.35053 -26.08587 25.79538 1.000 58.21612 305 SER B C 1
ATOM 4039 O O . SER B 1 4 ? -11.91763 -25.34939 24.98587 1.000 56.61646 305 SER B O 1
ATOM 4047 N N . LEU B 1 5 ? -11.53824 -25.97646 27.11320 1.000 54.91302 306 LEU B N 1
ATOM 4048 C CA . LEU B 1 5 ? -12.36505 -24.90251 27.65206 1.000 51.83911 306 LEU B CA 1
ATOM 4049 C C . LEU B 1 5 ? -11.72827 -23.53918 27.40332 1.000 46.91979 306 LEU B C 1
ATOM 4050 O O . LEU B 1 5 ? -12.43208 -22.56462 27.11994 1.000 44.99150 306 LEU B O 1
ATOM 4066 N N . ALA B 1 6 ? -10.39666 -23.45160 27.48973 1.000 43.92772 307 ALA B N 1
ATOM 4067 C CA . ALA B 1 6 ? -9.72524 -22.17845 27.23944 1.000 41.72189 307 ALA B CA 1
ATOM 4068 C C . ALA B 1 6 ? -9.92861 -21.72296 25.80093 1.000 39.24833 307 ALA B C 1
ATOM 4069 O O . ALA B 1 6 ? -10.15753 -20.53558 25.54394 1.000 37.77745 307 ALA B O 1
ATOM 4076 N N . LEU B 1 7 ? -9.84525 -22.65202 24.84780 1.000 39.28263 308 LEU B N 1
ATOM 4077 C CA . LEU B 1 7 ? -9.98414 -22.30308 23.43980 1.000 40.75072 308 LEU B CA 1
ATOM 4078 C C . LEU B 1 7 ? -11.42336 -22.01116 23.03807 1.000 40.88970 308 LEU B C 1
ATOM 4079 O O . LEU B 1 7 ? -11.65553 -21.58670 21.90066 1.000 40.76911 308 LEU B O 1
ATOM 4095 N N . SER B 1 8 ? -12.38450 -22.19790 23.93860 1.000 39.91681 309 SER B N 1
ATOM 4096 C CA . SER B 1 8 ? -13.77865 -21.88675 23.66412 1.000 39.51345 309 SER B CA 1
ATOM 4097 C C . SER B 1 8 ? -14.23256 -20.57260 24.28822 1.000 37.76432 309 SER B C 1
ATOM 4098 O O . SER B 1 8 ? -15.37463 -20.16623 24.06939 1.000 38.38967 309 SER B O 1
ATOM 4106 N N . LEU B 1 9 ? -13.36878 -19.88893 25.03614 1.000 36.94769 310 LEU B N 1
ATOM 4107 C CA . LEU B 1 9 ? -13.77752 -18.65948 25.70101 1.000 36.43154 310 LEU B CA 1
ATOM 4108 C C . LEU B 1 9 ? -14.14268 -17.59020 24.67948 1.000 34.11312 310 LEU B C 1
ATOM 4109 O O . LEU B 1 9 ? -13.53769 -17.49805 23.60473 1.000 34.23653 310 LEU B O 1
ATOM 4125 N N . THR B 1 10 ? -15.14512 -16.78033 25.02069 1.000 31.43681 311 THR B N 1
ATOM 4126 C CA . THR B 1 10 ? -15.50108 -15.63418 24.20386 1.000 30.77871 311 THR B CA 1
ATOM 4127 C C . THR B 1 10 ? -14.50246 -14.49451 24.41231 1.000 29.25266 311 THR B C 1
ATOM 4128 O O . THR B 1 10 ? -13.70671 -14.48609 25.35588 1.000 29.86440 311 THR B O 1
ATOM 4139 N N . ALA B 1 11 ? -14.56207 -13.50573 23.51934 1.000 28.15234 312 ALA B N 1
ATOM 4140 C CA . ALA B 1 11 ? -13.68612 -12.34629 23.66288 1.000 28.53081 312 ALA B CA 1
ATOM 4141 C C . ALA B 1 11 ? -13.89157 -11.66328 25.01021 1.000 27.79275 312 ALA B C 1
ATOM 4142 O O . ALA B 1 11 ? -12.92521 -11.29093 25.68283 1.000 27.91667 312 ALA B O 1
ATOM 4149 N N . ASP B 1 12 ? -15.14591 -11.51113 25.43976 1.000 29.49347 313 ASP B N 1
ATOM 4150 C CA . ASP B 1 12 ? -15.39024 -10.86310 26.72291 1.000 31.15830 313 ASP B CA 1
ATOM 4151 C C . ASP B 1 12 ? -14.77205 -11.66460 27.86149 1.000 31.34149 313 ASP B C 1
ATOM 4152 O O . ASP B 1 12 ? -14.18621 -11.09597 28.79035 1.000 32.68806 313 ASP B O 1
ATOM 4161 N N . GLN B 1 13 ? -14.87633 -12.99090 27.79410 1.000 30.30267 314 GLN B N 1
ATOM 4162 C CA . GLN B 1 13 ? -14.30955 -13.83837 28.83634 1.000 30.99659 314 GLN B CA 1
ATOM 4163 C C . GLN B 1 13 ? -12.79268 -13.73965 28.87225 1.000 28.50276 314 GLN B C 1
ATOM 4164 O O . GLN B 1 13 ? -12.19208 -13.72633 29.95227 1.000 28.62478 314 GLN B O 1
ATOM 4178 N N . ILE B 1 14 ? -12.15764 -13.68393 27.70130 1.000 27.63831 315 ILE B N 1
ATOM 4179 C CA . ILE B 1 14 ? -10.70078 -13.56871 27.64422 1.000 26.74395 315 ILE B CA 1
ATOM 4180 C C . ILE B 1 14 ? -10.24250 -12.26978 28.29058 1.000 25.75094 315 ILE B C 1
ATOM 4181 O O . ILE B 1 14 ? -9.34221 -12.26070 29.14025 1.000 26.29027 315 ILE B O 1
ATOM 4197 N N . ILE B 1 15 ? -10.83708 -11.15109 27.87664 1.000 27.78140 316 ILE B N 1
ATOM 4198 C CA . ILE B 1 15 ? -10.45994 -9.85372 28.42855 1.000 26.74129 316 ILE B CA 1
ATOM 4199 C C . ILE B 1 15 ? -10.70542 -9.82063 29.92844 1.000 25.92083 316 ILE B C 1
ATOM 4200 O O . ILE B 1 15 ? -9.85266 -9.37277 30.70344 1.000 26.44551 316 ILE B O 1
ATOM 4216 N N . SER B 1 16 ? -11.87802 -10.29557 30.35987 1.000 26.14660 317 SER B N 1
ATOM 4217 C CA . SER B 1 16 ? -12.18940 -10.31756 31.78490 1.000 27.85946 317 SER B CA 1
ATOM 4218 C C . SER B 1 16 ? -11.15304 -11.11662 32.56683 1.000 27.68349 317 SER B C 1
ATOM 4219 O O . SER B 1 16 ? -10.70076 -10.68875 33.63730 1.000 28.82733 317 SER B O 1
ATOM 4227 N N . ALA B 1 17 ? -10.77858 -12.29340 32.05801 1.000 27.19119 318 ALA B N 1
ATOM 4228 C CA . ALA B 1 17 ? -9.78828 -13.12054 32.74546 1.000 27.64352 318 ALA B CA 1
ATOM 4229 C C . ALA B 1 17 ? -8.43716 -12.41771 32.82177 1.000 27.32275 318 ALA B C 1
ATOM 4230 O O . ALA B 1 17 ? -7.74590 -12.47533 33.85022 1.000 27.71925 318 ALA B O 1
ATOM 4237 N N . LEU B 1 18 ? -8.03572 -11.75196 31.74004 1.000 26.86755 319 LEU B N 1
ATOM 4238 C CA . LEU B 1 18 ? -6.74616 -11.07626 31.74138 1.000 26.79637 319 LEU B CA 1
ATOM 4239 C C . LEU B 1 18 ? -6.74942 -9.87950 32.68394 1.000 26.97984 319 LEU B C 1
ATOM 4240 O O . LEU B 1 18 ? -5.76982 -9.64951 33.40387 1.000 26.59315 319 LEU B O 1
ATOM 4256 N N . LEU B 1 19 ? -7.85048 -9.12043 32.72183 1.000 26.23068 320 LEU B N 1
ATOM 4257 C CA . LEU B 1 19 ? -7.93271 -8.01871 33.67086 1.000 26.32057 320 LEU B CA 1
ATOM 4258 C C . LEU B 1 19 ? -7.84727 -8.53119 35.10311 1.000 27.66156 320 LEU B C 1
ATOM 4259 O O . LEU B 1 19 ? -7.12912 -7.96267 35.93435 1.000 27.14317 320 LEU B O 1
ATOM 4275 N N . GLU B 1 20 ? -8.55433 -9.62253 35.40586 1.000 28.59013 321 GLU B N 1
ATOM 4276 C CA . GLU B 1 20 ? -8.54624 -10.13150 36.77292 1.000 32.05231 321 GLU B CA 1
ATOM 4277 C C . GLU B 1 20 ? -7.18453 -10.68439 37.17506 1.000 30.68395 321 GLU B C 1
ATOM 4278 O O . GLU B 1 20 ? -6.86617 -10.68730 38.36901 1.000 30.94369 321 GLU B O 1
ATOM 4290 N N . ALA B 1 21 ? -6.35832 -11.09896 36.20896 1.000 29.80166 322 ALA B N 1
ATOM 4291 C CA . ALA B 1 21 ? -5.04726 -11.67987 36.48210 1.000 29.13299 322 ALA B CA 1
ATOM 4292 C C . ALA B 1 21 ? -3.95619 -10.64147 36.69532 1.000 27.52317 322 ALA B C 1
ATOM 4293 O O . ALA B 1 21 ? -2.80963 -11.02067 36.96712 1.000 27.64063 322 ALA B O 1
ATOM 4300 N N . GLU B 1 22 ? -4.26870 -9.36023 36.57494 1.000 26.76431 323 GLU B N 1
ATOM 4301 C CA . GLU B 1 22 ? -3.22812 -8.35042 36.61285 1.000 25.73200 323 GLU B CA 1
ATOM 4302 C C . GLU B 1 22 ? -2.42031 -8.46046 37.90348 1.000 24.21310 323 GLU B C 1
ATOM 4303 O O . GLU B 1 22 ? -3.00039 -8.61685 38.99080 1.000 24.72902 323 GLU B O 1
ATOM 4315 N N . PRO B 1 23 ? -1.09359 -8.37123 37.82413 1.000 23.71957 324 PRO B N 1
ATOM 4316 C CA . PRO B 1 23 ? -0.24958 -8.51010 39.01177 1.000 23.91506 324 PRO B CA 1
ATOM 4317 C C . PRO B 1 23 ? -0.27198 -7.25334 39.86372 1.000 25.44916 324 PRO B C 1
ATOM 4318 O O . PRO B 1 23 ? -0.64333 -6.16739 39.39361 1.000 28.21012 324 PRO B O 1
ATOM 4329 N N . PRO B 1 24 ? 0.14444 -7.35164 41.12076 1.000 25.16554 325 PRO B N 1
ATOM 4330 C CA . PRO B 1 24 ? 0.25441 -6.15062 41.95155 1.000 25.62525 325 PRO B CA 1
ATOM 4331 C C . PRO B 1 24 ? 1.40203 -5.25592 41.51776 1.000 25.61733 325 PRO B C 1
ATOM 4332 O O . PRO B 1 24 ? 2.35492 -5.67750 40.85532 1.000 26.51670 325 PRO B O 1
ATOM 4343 N N . ILE B 1 25 ? 1.29084 -3.99092 41.89974 1.000 25.33606 326 ILE B N 1
ATOM 4344 C CA . ILE B 1 25 ? 2.35085 -3.01789 41.68046 1.000 27.35673 326 ILE B CA 1
ATOM 4345 C C . ILE B 1 25 ? 3.20874 -2.97587 42.93643 1.000 25.81544 326 ILE B C 1
ATOM 4346 O O . ILE B 1 25 ? 2.73212 -2.59070 44.00882 1.000 27.34723 326 ILE B O 1
ATOM 4362 N N . LEU B 1 26 ? 4.47519 -3.35405 42.80372 1.000 24.69860 327 LEU B N 1
ATOM 4363 C CA . LEU B 1 26 ? 5.37331 -3.45694 43.94324 1.000 24.11692 327 LEU B CA 1
ATOM 4364 C C . LEU B 1 26 ? 6.16435 -2.16304 44.14952 1.000 24.59132 327 LEU B C 1
ATOM 4365 O O . LEU B 1 26 ? 6.31607 -1.34296 43.24482 1.000 26.17679 327 LEU B O 1
ATOM 4381 N N . TYR B 1 27 ? 6.66202 -1.98692 45.36861 1.000 23.91501 328 TYR B N 1
ATOM 4382 C CA . TYR B 1 27 ? 7.48972 -0.84627 45.72506 1.000 25.33335 328 TYR B CA 1
ATOM 4383 C C . TYR B 1 27 ? 8.96928 -1.19526 45.61376 1.000 26.93481 328 TYR B C 1
ATOM 4384 O O . TYR B 1 27 ? 9.37189 -2.35325 45.75896 1.000 25.40442 328 TYR B O 1
ATOM 4402 N N . SER B 1 28 ? 9.77297 -0.17636 45.32010 1.000 27.97092 329 SER B N 1
ATOM 4403 C CA . SER B 1 28 ? 11.21901 -0.29633 45.34533 1.000 30.67034 329 SER B CA 1
ATOM 4404 C C . SER B 1 28 ? 11.73482 0.02483 46.74476 1.000 32.53182 329 SER B C 1
ATOM 4405 O O . SER B 1 28 ? 10.97129 0.31585 47.66742 1.000 33.25433 329 SER B O 1
ATOM 4413 N N . GLU B 1 29 ? 13.05504 -0.01932 46.90381 1.000 35.06293 330 GLU B N 1
ATOM 4414 C CA . GLU B 1 29 ? 13.70185 0.31445 48.16718 1.000 37.87865 330 GLU B CA 1
ATOM 4415 C C . GLU B 1 29 ? 14.21914 1.74842 48.19574 1.000 36.52114 330 GLU B C 1
ATOM 4416 O O . GLU B 1 29 ? 14.97670 2.10461 49.10132 1.000 36.74719 330 GLU B O 1
ATOM 4428 N N . TYR B 1 30 ? 13.81429 2.58043 47.23735 1.000 34.90857 331 TYR B N 1
ATOM 4429 C CA . TYR B 1 30 ? 14.47062 3.86477 47.02527 1.000 35.02625 331 TYR B CA 1
ATOM 4430 C C . TYR B 1 30 ? 14.50081 4.70512 48.29772 1.000 36.10033 331 TYR B C 1
ATOM 4431 O O . TYR B 1 30 ? 13.50372 4.81977 49.01822 1.000 35.50308 331 TYR B O 1
ATOM 4449 N N . ASP B 1 31 ? 15.66579 5.29971 48.55517 1.000 37.85398 332 ASP B N 1
ATOM 4450 C CA . ASP B 1 31 ? 15.89730 6.18313 49.69676 1.000 41.33839 332 ASP B CA 1
ATOM 4451 C C . ASP B 1 31 ? 16.59370 7.42937 49.16405 1.000 45.37808 332 ASP B C 1
ATOM 4452 O O . ASP B 1 31 ? 17.72362 7.32629 48.64320 1.000 45.62989 332 ASP B O 1
ATOM 4461 N N . PRO B 1 32 ? 15.98836 8.61615 49.26447 1.000 50.18331 333 PRO B N 1
ATOM 4462 C CA . PRO B 1 32 ? 16.67936 9.82578 48.77922 1.000 53.54379 333 PRO B CA 1
ATOM 4463 C C . PRO B 1 32 ? 17.98361 10.12479 49.50262 1.000 56.09688 333 PRO B C 1
ATOM 4464 O O . PRO B 1 32 ? 18.78091 10.92839 49.00375 1.000 55.97888 333 PRO B O 1
ATOM 4475 N N . SER B 1 33 ? 18.23253 9.51500 50.65950 1.000 58.42052 334 SER B N 1
ATOM 4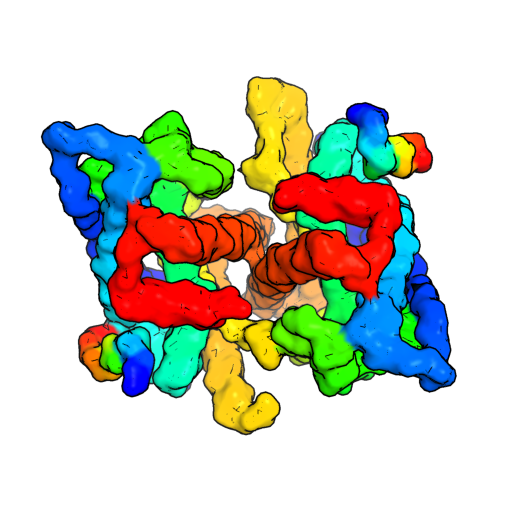476 C CA . SER B 1 33 ? 19.46003 9.80056 51.39068 1.000 59.90783 334 SER B CA 1
ATOM 4477 C C . SER B 1 33 ? 20.66166 9.05074 50.83548 1.000 59.92351 334 SER B C 1
ATOM 4478 O O . SER B 1 33 ? 21.79450 9.35600 51.22447 1.000 59.87125 334 SER B O 1
ATOM 4486 N N . ARG B 1 34 ? 20.44691 8.09897 49.92968 1.000 59.13685 335 ARG B N 1
ATOM 4487 C CA . ARG B 1 34 ? 21.55261 7.28651 49.44399 1.000 58.15521 335 ARG B CA 1
ATOM 4488 C C . ARG B 1 34 ? 22.22925 7.96222 48.25353 1.000 55.94697 335 ARG B C 1
ATOM 4489 O O . ARG B 1 34 ? 21.54944 8.53196 47.39254 1.000 55.93665 335 ARG B O 1
ATOM 4510 N N . PRO B 1 35 ? 23.56042 7.93210 48.18070 1.000 53.44157 336 PRO B N 1
ATOM 4511 C CA . PRO B 1 35 ? 24.22501 8.34848 46.94060 1.000 51.14418 336 PRO B CA 1
ATOM 4512 C C . PRO B 1 35 ? 23.65983 7.58327 45.75642 1.000 48.47270 336 PRO B C 1
ATOM 4513 O O . PRO B 1 35 ? 23.72280 6.34994 45.72675 1.000 47.80172 336 PRO B O 1
ATOM 4524 N N . PHE B 1 36 ? 23.08897 8.30000 44.78671 1.000 46.80110 337 PHE B N 1
ATOM 4525 C CA . PHE B 1 36 ? 22.46079 7.67227 43.62360 1.000 44.65132 337 PHE B CA 1
ATOM 4526 C C . PHE B 1 36 ? 23.54507 7.24840 42.63173 1.000 43.51136 337 PHE B C 1
ATOM 4527 O O . PHE B 1 36 ? 23.75048 7.84559 41.57192 1.000 43.42991 337 PHE B O 1
ATOM 4544 N N . SER B 1 37 ? 24.24042 6.17918 42.99857 1.000 42.36115 338 SER B N 1
ATOM 4545 C CA . SER B 1 37 ? 25.35042 5.66546 42.21465 1.000 40.74252 338 SER B CA 1
ATOM 4546 C C . SER B 1 37 ? 24.84827 4.67349 41.17210 1.000 38.29558 338 SER B C 1
ATOM 4547 O O . SER B 1 37 ? 23.69596 4.23654 41.18983 1.000 37.48723 338 SER B O 1
ATOM 4555 N N . GLU B 1 38 ? 25.74441 4.29457 40.25863 1.000 37.79763 339 GLU B N 1
ATOM 4556 C CA . GLU B 1 38 ? 25.39143 3.27024 39.28251 1.000 36.95545 339 GLU B CA 1
ATOM 4557 C C . GLU B 1 38 ? 24.98008 1.98413 39.98494 1.000 35.44929 339 GLU B C 1
ATOM 4558 O O . GLU B 1 38 ? 23.95634 1.37608 39.65001 1.000 33.20628 339 GLU B O 1
ATOM 4570 N N . ALA B 1 39 ? 25.77053 1.56157 40.97276 1.000 34.77603 340 ALA B N 1
ATOM 4571 C CA . ALA B 1 39 ? 25.47351 0.33420 41.70394 1.000 34.32087 340 ALA B CA 1
ATOM 4572 C C . ALA B 1 39 ? 24.15798 0.44339 42.46203 1.000 32.59504 340 ALA B C 1
ATOM 4573 O O . ALA B 1 39 ? 23.38434 -0.51960 42.51553 1.000 32.80222 340 ALA B O 1
ATOM 4580 N N . TYR B 1 40 ? 23.89162 1.60477 43.06816 1.000 31.82554 341 TYR B N 1
ATOM 4581 C CA . TYR B 1 40 ? 22.66773 1.76685 43.84870 1.000 30.17437 341 TYR B CA 1
ATOM 4582 C C . TYR B 1 40 ? 21.44195 1.70108 42.95146 1.000 30.15443 341 TYR B C 1
ATOM 4583 O O . TYR B 1 40 ? 20.46201 1.01008 43.26191 1.000 29.23115 341 TYR B O 1
ATOM 4601 N N . MET B 1 41 ? 21.47798 2.41206 41.82750 1.000 30.33731 342 MET B N 1
ATOM 4602 C CA . MET B 1 41 ? 20.33453 2.38127 40.92558 1.000 27.79769 342 MET B CA 1
ATOM 4603 C C . MET B 1 41 ? 20.12564 0.98532 40.35598 1.000 27.66033 342 MET B C 1
ATOM 4604 O O . MET B 1 41 ? 18.99282 0.49904 40.28370 1.000 27.63550 342 MET B O 1
ATOM 4618 N N . MET B 1 42 ? 21.20035 0.32358 39.93209 1.000 28.10431 343 MET B N 1
ATOM 4619 C CA . MET B 1 42 ? 21.03362 -1.01488 39.37965 1.000 28.69592 343 MET B CA 1
ATOM 4620 C C . MET B 1 42 ? 20.52904 -1.98293 40.43024 1.000 27.89402 343 MET B C 1
ATOM 4621 O O . MET B 1 42 ? 19.77352 -2.90684 40.10812 1.000 27.39103 343 MET B O 1
ATOM 4635 N N . GLY B 1 43 ? 20.94864 -1.80379 41.68309 1.000 27.91943 344 GLY B N 1
ATOM 4636 C CA . GLY B 1 43 ? 20.44279 -2.65891 42.73752 1.000 27.04155 344 GLY B CA 1
ATOM 4637 C C . GLY B 1 43 ? 18.95318 -2.48410 42.94314 1.000 26.68592 344 GLY B C 1
ATOM 4638 O O . GLY B 1 43 ? 18.22332 -3.46029 43.13399 1.000 27.10638 344 GLY B O 1
ATOM 4642 N N . LEU B 1 44 ? 18.47927 -1.23777 42.89801 1.000 26.38011 345 LEU B N 1
ATOM 4643 C CA . LEU B 1 44 ? 17.04468 -0.99632 42.98859 1.000 26.18395 345 LEU B CA 1
ATOM 4644 C C . LEU B 1 44 ? 16.30157 -1.68644 41.85064 1.000 25.78532 345 LEU B C 1
ATOM 4645 O O . LEU B 1 44 ? 15.28378 -2.34971 42.06879 1.000 26.43539 345 LEU B O 1
ATOM 4661 N N . LEU B 1 45 ? 16.80470 -1.54855 40.62505 1.000 24.89670 346 LEU B N 1
ATOM 4662 C CA . LEU B 1 45 ? 16.07117 -2.05813 39.47126 1.000 25.02003 346 LEU B CA 1
ATOM 4663 C C . LEU B 1 45 ? 16.04824 -3.58165 39.44371 1.000 24.51988 346 LEU B C 1
ATOM 4664 O O . LEU B 1 45 ? 15.02263 -4.18322 39.10472 1.000 23.56157 346 LEU B O 1
ATOM 4680 N N . THR B 1 46 ? 17.16394 -4.22606 39.78656 1.000 26.28514 347 THR B N 1
ATOM 4681 C CA . THR B 1 46 ? 17.20860 -5.68352 39.71384 1.000 27.26700 347 THR B CA 1
ATOM 4682 C C . THR B 1 46 ? 16.49968 -6.33738 40.88702 1.000 28.06648 347 THR B C 1
ATOM 4683 O O . THR B 1 46 ? 15.90277 -7.40844 40.72806 1.000 27.66227 347 THR B O 1
ATOM 4694 N N . ASN B 1 47 ? 16.55882 -5.71844 42.06812 1.000 27.62263 348 ASN B N 1
ATOM 4695 C CA . ASN B 1 47 ? 15.78889 -6.21771 43.19637 1.000 27.86078 348 ASN B CA 1
ATOM 4696 C C . ASN B 1 47 ? 14.30154 -6.15411 42.88956 1.000 26.77423 348 ASN B C 1
ATOM 4697 O O . ASN B 1 47 ? 13.55218 -7.08302 43.20179 1.000 26.38832 348 ASN B O 1
ATOM 4708 N N . LEU B 1 48 ? 13.86707 -5.06582 42.25974 1.000 24.49392 349 LEU B N 1
ATOM 4709 C CA . LEU B 1 48 ? 12.47200 -4.93088 41.86309 1.000 24.34337 349 LEU B CA 1
ATOM 4710 C C . LEU B 1 48 ? 12.09769 -5.97742 40.81877 1.000 24.00900 349 LEU B C 1
ATOM 4711 O O . LEU B 1 48 ? 11.06299 -6.63548 40.92651 1.000 24.04258 349 LEU B O 1
ATOM 4727 N N . ALA B 1 49 ? 12.92694 -6.12627 39.78461 1.000 23.21967 350 ALA B N 1
ATOM 4728 C CA . ALA B 1 49 ? 12.67181 -7.12189 38.74738 1.000 23.56446 350 ALA B CA 1
ATOM 4729 C C . ALA B 1 49 ? 12.54816 -8.52482 39.33239 1.000 23.09581 350 ALA B C 1
ATOM 4730 O O . ALA B 1 49 ? 11.66280 -9.29584 38.94150 1.000 23.21915 350 ALA B O 1
ATOM 4737 N N . ASP B 1 50 ? 13.43443 -8.88430 40.25616 1.000 22.92396 351 ASP B N 1
ATOM 4738 C CA . ASP B 1 50 ? 13.35863 -10.21075 40.85651 1.000 26.23851 351 ASP B CA 1
ATOM 4739 C C . ASP B 1 50 ? 12.02751 -10.42400 41.57494 1.000 25.61428 351 ASP B C 1
ATOM 4740 O O . ASP B 1 50 ? 11.40745 -11.48710 41.44943 1.000 24.59884 351 ASP B O 1
ATOM 4749 N N . ARG B 1 51 ? 11.57324 -9.43486 42.34741 1.000 25.42739 352 ARG B N 1
ATOM 4750 C CA . ARG B 1 51 ? 10.30725 -9.60852 43.04775 1.000 24.75939 352 ARG B CA 1
ATOM 4751 C C . ARG B 1 51 ? 9.13484 -9.63733 42.07264 1.000 24.14661 352 ARG B C 1
ATOM 4752 O O . ARG B 1 51 ? 8.17072 -10.37627 42.28514 1.000 24.41387 352 ARG B O 1
ATOM 4773 N N . GLU B 1 52 ? 9.20943 -8.86385 40.98800 1.000 23.59248 353 GLU B N 1
ATOM 4774 C CA . GLU B 1 52 ? 8.14100 -8.88359 39.99381 1.000 22.22494 353 GLU B CA 1
ATOM 4775 C C . GLU B 1 52 ? 8.05874 -10.21788 39.26988 1.000 23.08243 353 GLU B C 1
ATOM 4776 O O . GLU B 1 52 ? 6.97116 -10.62636 38.85813 1.000 22.81103 353 GLU B O 1
ATOM 4788 N N . LEU B 1 53 ? 9.18778 -10.90434 39.09359 1.000 24.37221 354 LEU B N 1
ATOM 4789 C CA . LEU B 1 53 ? 9.17642 -12.15696 38.34371 1.000 25.29632 354 LEU B CA 1
ATOM 4790 C C . LEU B 1 53 ? 8.31344 -13.20744 39.03165 1.000 24.45928 354 LEU B C 1
ATOM 4791 O O . LEU B 1 53 ? 7.61672 -13.98149 38.37115 1.000 23.67988 354 LEU B O 1
ATOM 4807 N N . VAL B 1 54 ? 8.34789 -13.25813 40.36130 1.000 24.70955 355 VAL B N 1
ATOM 4808 C CA . VAL B 1 54 ? 7.53743 -14.24770 41.06275 1.000 25.83029 355 VAL B CA 1
ATOM 4809 C C . VAL B 1 54 ? 6.05488 -14.00390 40.79510 1.000 25.11883 355 VAL B C 1
ATOM 4810 O O . VAL B 1 54 ? 5.28597 -14.94205 40.55138 1.000 24.59332 355 VAL B O 1
ATOM 4823 N N . HIS B 1 55 ? 5.63816 -12.73849 40.79981 1.000 23.76620 356 HIS B N 1
ATOM 4824 C CA . HIS B 1 55 ? 4.25395 -12.41135 40.47353 1.000 21.26018 356 HIS B CA 1
ATOM 4825 C C . HIS B 1 55 ? 3.94567 -12.65200 39.00211 1.000 21.67263 356 HIS B C 1
ATOM 4826 O O . HIS B 1 55 ? 2.80754 -12.98791 38.65280 1.000 21.85546 356 HIS B O 1
ATOM 4840 N N . MET B 1 56 ? 4.93392 -12.47486 38.12514 1.000 22.56231 357 MET B N 1
ATOM 4841 C CA . MET B 1 56 ? 4.71630 -12.74996 36.70744 1.000 21.45902 357 MET B CA 1
ATOM 4842 C C . MET B 1 56 ? 4.39168 -14.22109 36.47841 1.000 21.77507 357 MET B C 1
ATOM 4843 O O . MET B 1 56 ? 3.56057 -14.55869 35.62698 1.000 21.91543 357 MET B O 1
ATOM 4857 N N . ILE B 1 57 ? 5.04792 -15.10924 37.22029 1.000 23.15132 358 ILE B N 1
ATOM 4858 C CA . ILE B 1 57 ? 4.78253 -16.54170 37.09410 1.000 25.82258 358 ILE B CA 1
ATOM 4859 C C . ILE B 1 57 ? 3.33414 -16.84935 37.46456 1.000 27.02465 358 ILE B C 1
ATOM 4860 O O . ILE B 1 57 ? 2.64171 -17.60610 36.77064 1.000 28.48306 358 ILE B O 1
ATOM 4876 N N . ASN B 1 58 ? 2.85466 -16.25600 38.55847 1.000 26.33994 359 ASN B N 1
ATOM 4877 C CA A ASN B 1 58 ? 1.45526 -16.42331 38.94301 0.664 28.26754 359 ASN B CA 1
ATOM 4878 C CA B ASN B 1 58 ? 1.46048 -16.41114 38.96155 0.336 26.95955 359 ASN B CA 1
ATOM 4879 C C . ASN B 1 58 ? 0.51815 -15.87019 37.89028 1.000 27.28306 359 ASN B C 1
ATOM 4880 O O . ASN B 1 58 ? -0.50209 -16.49090 37.57316 1.000 28.74009 359 ASN B O 1
ATOM 4900 N N . TRP B 1 59 ? 0.83247 -14.69117 37.35371 1.000 25.04608 360 TRP B N 1
ATOM 4901 C CA . TRP B 1 59 ? 0.01849 -14.11596 36.29777 1.000 22.64427 360 TRP B CA 1
ATOM 4902 C C . TRP B 1 59 ? -0.03251 -15.03068 35.07867 1.000 23.05710 360 TRP B C 1
ATOM 4903 O O . TRP B 1 59 ? -1.10487 -15.25559 34.51423 1.000 24.26053 360 TRP B O 1
ATOM 4924 N N . ALA B 1 60 ? 1.11604 -15.57904 34.66507 1.000 23.45386 361 ALA B N 1
ATOM 4925 C CA . ALA B 1 60 ? 1.14018 -16.40868 33.45960 1.000 24.40691 361 ALA B CA 1
ATOM 4926 C C . ALA B 1 60 ? 0.20873 -17.60590 33.60134 1.000 25.32428 361 ALA B C 1
ATOM 4927 O O . ALA B 1 60 ? -0.47345 -17.99594 32.64740 1.000 26.10884 361 ALA B O 1
ATOM 4934 N N . LYS B 1 61 ? 0.18685 -18.21967 34.78095 1.000 24.59297 362 LYS B N 1
ATOM 4935 C CA . LYS B 1 61 ? -0.69782 -19.36006 34.98911 1.000 27.66276 362 LYS B CA 1
ATOM 4936 C C . LYS B 1 61 ? -2.17164 -18.99506 34.84055 1.000 28.18566 362 LYS B C 1
ATOM 4937 O O . LYS B 1 61 ? -2.99152 -19.89667 34.65656 1.000 29.50362 362 LYS B O 1
ATOM 4956 N N . LYS B 1 62 ? -2.52436 -17.70519 34.90697 1.000 27.10201 363 LYS B N 1
ATOM 4957 C CA . LYS B 1 62 ? -3.89672 -17.24519 34.70858 1.000 27.04728 363 LYS B CA 1
ATOM 4958 C C . LYS B 1 62 ? -4.17872 -16.84809 33.26423 1.000 27.62823 363 LYS B C 1
ATOM 4959 O O . LYS B 1 62 ? -5.33412 -16.56223 32.92434 1.000 28.79000 363 LYS B O 1
ATOM 4978 N N . VAL B 1 63 ? -3.16617 -16.80821 32.41150 1.000 27.26018 364 VAL B N 1
ATOM 4979 C CA . VAL B 1 63 ? -3.42598 -16.52581 30.99605 1.000 27.92507 364 VAL B CA 1
ATOM 4980 C C . VAL B 1 63 ? -4.12057 -17.73481 30.37853 1.000 28.34759 364 VAL B C 1
ATOM 4981 O O . VAL B 1 63 ? -3.60228 -18.86283 30.49265 1.000 28.66403 364 VAL B O 1
ATOM 4994 N N . PRO B 1 64 ? -5.28366 -17.56678 29.74749 1.000 30.04589 365 PRO B N 1
ATOM 4995 C CA . PRO B 1 64 ? -6.05614 -18.73042 29.30016 1.000 30.29899 365 PRO B CA 1
ATOM 4996 C C . PRO B 1 64 ? -5.22243 -19.70046 28.47810 1.000 29.57402 365 PRO B C 1
ATOM 4997 O O . PRO B 1 64 ? -4.53518 -19.31718 27.52686 1.000 30.26707 365 PRO B O 1
ATOM 5008 N N . GLY B 1 65 ? -5.27575 -20.97133 28.86871 1.000 30.03049 366 GLY B N 1
ATOM 5009 C CA . GLY B 1 65 ? -4.61036 -22.03050 28.15357 1.000 30.08813 366 GLY B CA 1
ATOM 5010 C C . GLY B 1 65 ? -3.17895 -22.27894 28.57111 1.000 29.23359 366 GLY B C 1
ATOM 5011 O O . GLY B 1 65 ? -2.64448 -23.34633 28.27124 1.000 29.69623 366 GLY B O 1
ATOM 5015 N N . PHE B 1 66 ? -2.55454 -21.33738 29.28015 1.000 27.77015 367 PHE B N 1
ATOM 5016 C CA . PHE B 1 66 ? -1.12134 -21.43403 29.54060 1.000 26.52177 367 PHE B CA 1
ATOM 5017 C C . PHE B 1 66 ? -0.78006 -22.69008 30.33463 1.000 29.03554 367 PHE B C 1
ATOM 5018 O O . PHE B 1 66 ? 0.21195 -23.36867 30.04353 1.000 29.22550 367 PHE B O 1
ATOM 5035 N N . VAL B 1 67 ? -1.58795 -23.01977 31.34515 1.000 30.55834 368 VAL B N 1
ATOM 5036 C CA . VAL B 1 67 ? -1.29984 -24.19950 32.15913 1.000 34.04928 368 VAL B CA 1
ATOM 5037 C C . VAL B 1 67 ? -1.67127 -25.49609 31.46043 1.000 35.65779 368 VAL B C 1
ATOM 5038 O O . VAL B 1 67 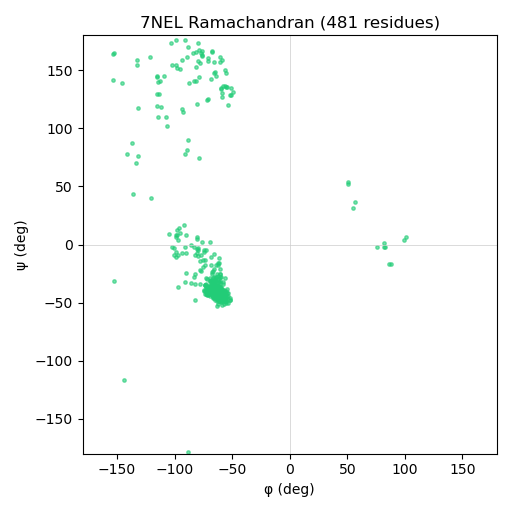? -1.32798 -26.57476 31.95963 1.000 36.57069 368 VAL B O 1
ATOM 5051 N N . ASP B 1 68 ? -2.36455 -25.42813 30.32310 1.000 36.22652 369 ASP B N 1
ATOM 5052 C CA . ASP B 1 68 ? -2.59043 -26.61592 29.51116 1.000 37.05059 369 ASP B CA 1
ATOM 5053 C C . ASP B 1 68 ? -1.34666 -27.03173 28.74013 1.000 36.69685 369 ASP B C 1
ATOM 5054 O O . ASP B 1 68 ? -1.31316 -28.14458 28.20092 1.000 37.59469 369 ASP B O 1
ATOM 5063 N N . LEU B 1 69 ? -0.34085 -26.16442 28.66832 1.000 34.58535 370 LEU B N 1
ATOM 5064 C CA . LEU B 1 69 ? 0.93696 -26.50366 28.06631 1.000 34.48705 370 LEU B CA 1
ATOM 5065 C C . LEU B 1 69 ? 1.78241 -27.30355 29.05128 1.000 35.27372 370 LEU B C 1
ATOM 5066 O O . LEU B 1 69 ? 1.57807 -27.25371 30.26388 1.000 35.67089 370 LEU B O 1
ATOM 5082 N N . SER B 1 70 ? 2.74682 -28.05176 28.52014 1.000 35.55504 371 SER B N 1
ATOM 5083 C CA . SER B 1 70 ? 3.64508 -28.77179 29.40854 1.000 35.53595 371 SER B CA 1
ATOM 5084 C C . SER B 1 70 ? 4.48479 -27.78331 30.20812 1.000 33.93997 371 SER B C 1
ATOM 5085 O O . SER B 1 70 ? 4.66717 -26.62862 29.82231 1.000 32.93445 371 SER B O 1
ATOM 5093 N N . LEU B 1 71 ? 4.98675 -28.24934 31.35060 1.000 34.69726 372 LEU B N 1
ATOM 5094 C CA . LEU B 1 71 ? 5.86590 -27.41547 32.16413 1.000 35.15506 372 LEU B CA 1
ATOM 5095 C C . LEU B 1 71 ? 7.06914 -26.93417 31.36601 1.000 32.88998 372 LEU B C 1
ATOM 5096 O O . LEU B 1 71 ? 7.49374 -25.78250 31.50195 1.000 32.39952 372 LEU B O 1
ATOM 5112 N N . HIS B 1 72 ? 7.64590 -27.79890 30.53638 1.000 32.63970 373 HIS B N 1
ATOM 5113 C CA A HIS B 1 72 ? 8.78668 -27.36895 29.74055 0.479 33.18648 373 HIS B CA 1
ATOM 5114 C CA B HIS B 1 72 ? 8.78505 -27.37588 29.72568 0.521 32.83132 373 HIS B CA 1
ATOM 5115 C C . HIS B 1 72 ? 8.39230 -26.25233 28.77975 1.000 31.37346 373 HIS B C 1
ATOM 5116 O O . HIS B 1 72 ? 9.14743 -25.29218 28.59515 1.000 30.84962 373 HIS B O 1
ATOM 5141 N N . ASP B 1 73 ? 7.20003 -26.34195 28.18516 1.000 29.95551 374 ASP B N 1
ATOM 5142 C CA . ASP B 1 73 ? 6.73966 -25.27447 27.30391 1.000 30.40501 374 ASP B CA 1
ATOM 5143 C C . ASP B 1 73 ? 6.48386 -23.98388 28.07605 1.000 28.20740 374 ASP B C 1
ATOM 5144 O O . ASP B 1 73 ? 6.80073 -22.88956 27.59388 1.000 27.31525 374 ASP B O 1
ATOM 5153 N N . GLN B 1 74 ? 5.90140 -24.08672 29.27207 1.000 27.57721 375 GLN B N 1
ATOM 5154 C CA . GLN B 1 74 ? 5.68967 -22.90075 30.09608 1.000 26.08694 375 GLN B CA 1
ATOM 5155 C C . GLN B 1 74 ? 7.01579 -22.24942 30.46188 1.000 26.26190 375 GLN B C 1
ATOM 5156 O O . GLN B 1 74 ? 7.15651 -21.01848 30.39907 1.000 25.98032 375 GLN B O 1
ATOM 5170 N N . VAL B 1 75 ? 8.00252 -23.06297 30.83916 1.000 26.13121 376 VAL B N 1
ATOM 5171 C CA . VAL B 1 75 ? 9.33091 -22.54360 31.15016 1.000 28.02926 376 VAL B CA 1
ATOM 5172 C C . VAL B 1 75 ? 9.90394 -21.82189 29.94238 1.000 26.73365 376 VAL B C 1
ATOM 5173 O O . VAL B 1 75 ? 10.39810 -20.69336 30.04470 1.000 25.40704 376 VAL B O 1
ATOM 5186 N N . HIS B 1 76 ? 9.83194 -22.46071 28.77403 1.000 27.61207 377 HIS B N 1
ATOM 5187 C CA . HIS B 1 76 ? 10.39394 -21.86177 27.56770 1.000 28.23522 377 HIS B CA 1
ATOM 5188 C C . HIS B 1 76 ? 9.77344 -20.50320 27.27265 1.000 26.41763 377 HIS B C 1
ATOM 5189 O O . HIS B 1 76 ? 10.48035 -19.54935 26.92172 1.000 25.27532 377 HIS B O 1
ATOM 5203 N N . LEU B 1 77 ? 8.44830 -20.39323 27.37974 1.000 26.04277 378 LEU B N 1
ATOM 5204 C CA . LEU B 1 77 ? 7.80284 -19.13425 27.01853 1.000 24.77025 378 LEU B CA 1
ATOM 5205 C C . LEU B 1 77 ? 8.15356 -18.02713 28.00745 1.000 24.50645 378 LEU B C 1
ATOM 5206 O O . LEU B 1 77 ? 8.37785 -16.88131 27.60806 1.000 24.80851 378 LEU B O 1
ATOM 5222 N N . LEU B 1 78 ? 8.21728 -18.34185 29.30200 1.000 23.68106 379 LEU B N 1
ATOM 5223 C CA . LEU B 1 78 ? 8.58899 -17.31651 30.27561 1.000 24.75617 379 LEU B CA 1
ATOM 5224 C C . LEU B 1 78 ? 10.05782 -16.93289 30.14993 1.000 25.01134 379 LEU B C 1
ATOM 5225 O O . LEU B 1 78 ? 10.41599 -15.75772 30.30179 1.000 24.55343 379 LEU B O 1
ATOM 5241 N N . GLU B 1 79 ? 10.92059 -17.90081 29.85942 1.000 25.14030 380 GLU B N 1
ATOM 5242 C CA . GLU B 1 79 ? 12.32995 -17.57171 29.65832 1.000 25.11844 380 GLU B CA 1
ATOM 5243 C C . GLU B 1 79 ? 12.50418 -16.62393 28.48449 1.000 25.52736 380 GLU B C 1
ATOM 5244 O O . GLU B 1 79 ? 13.37033 -15.73956 28.51090 1.000 26.55064 380 GLU B O 1
ATOM 5256 N N . SER B 1 80 ? 11.69575 -16.79677 27.43764 1.000 23.82348 381 SER B N 1
ATOM 5257 C CA A SER B 1 80 ? 11.83163 -15.94311 26.26402 0.416 24.03469 381 SER B CA 1
ATOM 5258 C CA B SER B 1 80 ? 11.82861 -15.94788 26.26321 0.584 24.56098 381 SER B CA 1
ATOM 5259 C C . SER B 1 80 ? 11.25993 -14.55676 26.51300 1.000 23.39222 381 SER B C 1
ATOM 5260 O O . SER B 1 80 ? 11.83757 -13.55999 26.07132 1.000 24.77357 381 SER B O 1
ATOM 5274 N N . ALA B 1 81 ? 10.13692 -14.47315 27.23225 1.000 22.87368 382 ALA B N 1
ATOM 5275 C CA . ALA B 1 81 ? 9.33131 -13.26110 27.27167 1.000 21.29089 382 ALA B CA 1
ATOM 5276 C C . ALA B 1 81 ? 9.54758 -12.37497 28.49316 1.000 21.27674 382 ALA B C 1
ATOM 5277 O O . ALA B 1 81 ? 9.03266 -11.25571 28.49765 1.000 20.93925 382 ALA B O 1
ATOM 5284 N N . TRP B 1 82 ? 10.25434 -12.83420 29.53475 1.000 20.79793 383 TRP B N 1
ATOM 5285 C CA . TRP B 1 82 ? 10.11788 -12.16225 30.83431 1.000 21.15355 383 TRP B CA 1
ATOM 5286 C C . TRP B 1 82 ? 10.49634 -10.68616 30.77323 1.000 19.62272 383 TRP B C 1
ATOM 5287 O O . TRP B 1 82 ? 9.82853 -9.85116 31.38859 1.000 19.98390 383 TRP B O 1
ATOM 5308 N N . LEU B 1 83 ? 11.58916 -10.33790 30.08506 1.000 20.19651 384 LEU B N 1
ATOM 5309 C CA . LEU B 1 83 ? 11.99942 -8.93531 30.09348 1.000 19.03536 384 LEU B CA 1
ATOM 5310 C C . LEU B 1 83 ? 11.08014 -8.08280 29.22291 1.000 19.73703 384 LEU B C 1
ATOM 5311 O O . LEU B 1 83 ? 10.79626 -6.92775 29.56528 1.000 20.12781 384 LEU B O 1
ATOM 5327 N N . GLU B 1 84 ? 10.57793 -8.63632 28.11685 1.000 19.08708 385 GLU B N 1
ATOM 5328 C CA . GLU B 1 84 ? 9.53726 -7.93792 27.36535 1.000 19.50500 385 GLU B CA 1
ATOM 5329 C C . GLU B 1 84 ? 8.33701 -7.63959 28.24834 1.000 19.22346 385 GLU B C 1
ATOM 5330 O O . GLU B 1 84 ? 7.75358 -6.55189 28.17041 1.000 18.99303 385 GLU B O 1
ATOM 5342 N N . ILE B 1 85 ? 7.96114 -8.59460 29.09830 1.000 18.21350 386 ILE B N 1
ATOM 5343 C CA . ILE B 1 85 ? 6.78759 -8.40548 29.94455 1.000 18.62250 386 ILE B CA 1
ATOM 5344 C C . ILE B 1 85 ? 7.04622 -7.34280 31.00516 1.000 19.05331 386 ILE B C 1
ATOM 5345 O O . ILE B 1 85 ? 6.19803 -6.47572 31.24413 1.000 20.14600 386 ILE B O 1
ATOM 5361 N N . LEU B 1 86 ? 8.21768 -7.37781 31.65205 1.000 18.63752 387 LEU B N 1
ATOM 5362 C CA . LEU B 1 86 ? 8.55417 -6.31676 32.59891 1.000 19.64410 387 LEU B CA 1
ATOM 5363 C C . LEU B 1 86 ? 8.52120 -4.95754 31.92504 1.000 19.05092 387 LEU B C 1
ATOM 5364 O O . LEU B 1 86 ? 8.04678 -3.98049 32.51139 1.000 19.79152 387 LEU B O 1
ATOM 5380 N N . MET B 1 87 ? 9.01081 -4.87918 30.68172 1.000 19.16588 388 MET B N 1
ATOM 5381 C CA . MET B 1 87 ? 9.13963 -3.59416 30.00503 1.000 18.64693 388 MET B CA 1
ATOM 5382 C C . MET B 1 87 ? 7.78813 -3.04705 29.56963 1.000 19.22960 388 MET B C 1
ATOM 5383 O O . MET B 1 87 ? 7.52750 -1.84644 29.71546 1.000 20.87519 388 MET B O 1
ATOM 5397 N N . ILE B 1 88 ? 6.91609 -3.89398 29.02044 1.000 18.97174 389 ILE B N 1
ATOM 5398 C CA . ILE B 1 88 ? 5.60209 -3.38811 28.63563 1.000 20.22911 389 ILE B CA 1
ATOM 5399 C C . ILE B 1 88 ? 4.83104 -2.94192 29.87456 1.000 20.00936 389 ILE B C 1
ATOM 5400 O O . ILE B 1 88 ? 4.13957 -1.92218 29.85677 1.000 21.39881 389 ILE B O 1
ATOM 5416 N N . GLY B 1 89 ? 4.99059 -3.66187 30.98531 1.000 20.57711 390 GLY B N 1
ATOM 5417 C CA . GLY B 1 89 ? 4.40088 -3.20014 32.23315 1.000 20.18261 390 GLY B CA 1
ATOM 5418 C C . GLY B 1 89 ? 4.91202 -1.83195 32.64144 1.000 20.41980 390 GLY B C 1
ATOM 5419 O O . GLY B 1 89 ? 4.13778 -0.95810 33.04864 1.000 21.34381 390 GLY B O 1
ATOM 5423 N N . LEU B 1 90 ? 6.23440 -1.64070 32.56986 1.000 19.81324 391 LEU B N 1
ATOM 5424 C CA . LEU B 1 90 ? 6.83308 -0.35185 32.91125 1.000 20.00959 391 LEU B CA 1
ATOM 5425 C C . LEU B 1 90 ? 6.26950 0.76440 32.03827 1.000 21.24341 391 LEU B C 1
ATOM 5426 O O . LEU B 1 90 ? 5.88707 1.83283 32.53339 1.000 22.36765 391 LEU B O 1
ATOM 5442 N N . VAL B 1 91 ? 6.23705 0.54104 30.72438 1.000 21.60361 392 VAL B N 1
ATOM 5443 C CA . VAL B 1 91 ? 5.73027 1.55131 29.80441 1.000 22.19633 392 VAL B CA 1
ATOM 5444 C C . VAL B 1 91 ? 4.28107 1.88209 30.13080 1.000 23.78480 392 VAL B C 1
ATOM 5445 O O . VAL B 1 91 ? 3.87827 3.05125 30.11902 1.000 24.54776 392 VAL B O 1
ATOM 5458 N N . TRP B 1 92 ? 3.48102 0.85936 30.43906 1.000 22.98566 393 TRP B N 1
ATOM 5459 C CA . TRP B 1 92 ? 2.08619 1.08661 30.80300 1.000 24.03024 393 TRP B CA 1
ATOM 5460 C C . TRP B 1 92 ? 1.97907 1.94578 32.06156 1.000 25.33047 393 TRP B C 1
ATOM 5461 O O . TRP B 1 92 ? 1.23775 2.93598 32.08518 1.000 26.22368 393 TRP B O 1
ATOM 5482 N N . ARG B 1 93 ? 2.73394 1.59399 33.11223 1.000 25.53579 394 ARG B N 1
ATOM 5483 C CA . ARG B 1 93 ? 2.68963 2.35846 34.36052 1.000 26.27806 394 ARG B CA 1
ATOM 5484 C C . ARG B 1 93 ? 3.10597 3.80792 34.14412 1.000 27.78531 394 ARG B C 1
ATOM 5485 O O . ARG B 1 93 ? 2.68403 4.69584 34.89581 1.000 29.14291 394 ARG B O 1
ATOM 5506 N N . SER B 1 94 ? 3.94166 4.06086 33.13777 1.000 26.16548 395 SER B N 1
ATOM 5507 C CA . SER B 1 94 ? 4.54798 5.36223 32.90089 1.000 26.82546 395 SER B CA 1
ATOM 5508 C C . SER B 1 94 ? 3.72175 6.26738 31.99590 1.000 28.84141 395 SER B C 1
ATOM 5509 O O . SER B 1 94 ? 4.06147 7.44740 31.85491 1.000 28.85681 395 SER B O 1
ATOM 5517 N N . MET B 1 95 ? 2.64326 5.76160 31.39808 1.000 31.46567 396 MET B N 1
ATOM 5518 C CA A MET B 1 95 ? 1.87850 6.57037 30.45313 0.567 32.57855 396 MET B CA 1
ATOM 5519 C CA B MET B 1 95 ? 1.88071 6.56478 30.44885 0.433 33.50509 396 MET B CA 1
ATOM 5520 C C . MET B 1 95 ? 1.44776 7.89019 31.06468 1.000 34.52876 396 MET B C 1
ATOM 5521 O O . MET B 1 95 ? 1.45013 8.92483 30.39163 1.000 35.39966 396 MET B O 1
ATOM 5547 N N . ASP B 1 96 ? 1.06056 7.87483 32.33554 1.000 36.59997 397 ASP B N 1
ATOM 5548 C CA . ASP B 1 96 ? 0.54657 9.06781 32.99379 1.000 38.40043 397 ASP B CA 1
ATOM 5549 C C . ASP B 1 96 ? 1.64220 10.02365 33.46158 1.000 36.97912 397 ASP B C 1
ATOM 5550 O O . ASP B 1 96 ? 1.32510 11.02526 34.11032 1.000 37.70783 397 ASP B O 1
ATOM 5559 N N . HIS B 1 97 ? 2.90927 9.75760 33.15241 1.000 34.76134 398 HIS B N 1
ATOM 5560 C CA . HIS B 1 97 ? 4.02980 10.57113 33.62734 1.000 34.04483 398 HIS B CA 1
ATOM 5561 C C . HIS B 1 97 ? 4.95665 10.90274 32.46676 1.000 33.07088 398 HIS B C 1
ATOM 5562 O O . HIS B 1 97 ? 6.04137 10.31988 32.33001 1.000 32.13437 398 HIS B O 1
ATOM 5576 N N . PRO B 1 98 ? 4.55988 11.84524 31.61524 1.000 33.19821 399 PRO B N 1
ATOM 5577 C CA . PRO B 1 98 ? 5.41657 12.24316 30.49593 1.000 33.54148 399 PRO B CA 1
ATOM 5578 C C . PRO B 1 98 ? 6.83774 12.52906 30.95540 1.000 32.34727 399 PRO B C 1
ATOM 5579 O O . PRO B 1 98 ? 7.06318 13.25032 31.92982 1.000 31.95784 399 PRO B O 1
ATOM 5590 N N . GLY B 1 99 ? 7.80303 11.94400 30.25019 1.000 32.21537 400 GLY B N 1
ATOM 5591 C CA . GLY B 1 99 ? 9.20370 12.16644 30.52982 1.000 32.35975 400 GLY B CA 1
ATOM 5592 C C . GLY B 1 99 ? 9.77631 11.33553 31.65580 1.000 31.47933 400 GLY B C 1
ATOM 5593 O O . GLY B 1 99 ? 10.96175 11.49446 31.97950 1.000 33.68015 400 GLY B O 1
ATOM 5597 N N . LYS B 1 100 ? 8.98372 10.46166 32.26677 1.000 30.63712 401 LYS B N 1
ATOM 5598 C CA . LYS B 1 100 ? 9.43160 9.67441 33.40094 1.000 30.88639 401 LYS B CA 1
ATOM 5599 C C . LYS B 1 100 ? 9.05640 8.21438 33.21460 1.000 27.07026 401 LYS B C 1
ATOM 5600 O O . LYS B 1 100 ? 8.11728 7.88085 32.49173 1.000 25.39938 401 LYS B O 1
ATOM 5619 N N . LEU B 1 101 ? 9.82093 7.34848 33.86594 1.000 25.55391 402 LEU B N 1
ATOM 5620 C CA . LEU B 1 101 ? 9.54189 5.91980 33.92385 1.000 24.43572 402 LEU B CA 1
ATOM 5621 C C . LEU B 1 101 ? 9.16091 5.58004 35.35514 1.000 24.07793 402 LEU B C 1
ATOM 5622 O O . LEU B 1 101 ? 9.95981 5.78554 36.27576 1.000 25.59264 402 LEU B O 1
ATOM 5638 N N . LEU B 1 102 ? 7.93083 5.09383 35.54178 1.000 23.43865 403 LEU B N 1
ATOM 5639 C CA . LEU B 1 102 ? 7.43983 4.70495 36.86373 1.000 23.88259 403 LEU B CA 1
ATOM 5640 C C . LEU B 1 102 ? 7.79651 3.23882 37.09460 1.000 23.04291 403 LEU B C 1
ATOM 5641 O O . LEU B 1 102 ? 6.99537 2.32325 36.89201 1.000 23.33691 403 LEU B O 1
ATOM 5657 N N . PHE B 1 103 ? 9.05075 3.01702 37.50640 1.000 22.54583 404 PHE B N 1
ATOM 5658 C CA . PHE B 1 103 ? 9.45790 1.66898 37.88826 1.000 22.42907 404 PHE B CA 1
ATOM 5659 C C . PHE B 1 103 ? 8.60758 1.15655 39.03494 1.000 22.35665 404 PHE B C 1
ATOM 5660 O O . PHE B 1 103 ? 8.19032 -0.00904 39.04283 1.000 22.61334 404 PHE B O 1
ATOM 5677 N N . ALA B 1 104 ? 8.33420 2.02029 40.00125 1.000 23.44594 405 ALA B N 1
ATOM 5678 C CA . ALA B 1 104 ? 7.47714 1.72399 41.13887 1.000 23.92095 405 ALA B CA 1
ATOM 5679 C C . ALA B 1 104 ? 6.88974 3.03797 41.61315 1.000 26.00349 405 ALA B C 1
ATOM 5680 O O . ALA B 1 104 ? 7.39645 4.10925 41.25992 1.000 26.71089 405 ALA B O 1
ATOM 5687 N N . PRO B 1 105 ? 5.83202 3.00065 42.42646 1.000 27.00752 406 PRO B N 1
ATOM 5688 C CA . PRO B 1 105 ? 5.22662 4.27086 42.85949 1.000 28.23599 406 PRO B CA 1
ATOM 5689 C C . PRO B 1 105 ? 6.20961 5.20161 43.55069 1.000 30.40620 406 PRO B C 1
ATOM 5690 O O . PRO B 1 105 ? 6.04758 6.42727 43.47962 1.000 31.92757 406 PRO B O 1
ATOM 5701 N N . ASP B 1 106 ? 7.22978 4.65382 44.20750 1.000 29.33997 407 ASP B N 1
ATOM 5702 C CA . ASP B 1 106 ? 8.25107 5.43578 44.88758 1.000 30.92868 407 ASP B CA 1
ATOM 5703 C C . ASP B 1 106 ? 9.50695 5.63123 44.05306 1.000 31.82511 407 ASP B C 1
ATOM 5704 O O . ASP B 1 106 ? 10.47553 6.22499 44.54149 1.000 34.28452 407 ASP B O 1
ATOM 5713 N N . LEU B 1 107 ? 9.52284 5.15745 42.81164 1.000 29.15367 408 LEU B N 1
ATOM 5714 C CA . LEU B 1 107 ? 10.72970 5.21495 41.98382 1.000 29.25952 408 LEU B CA 1
ATOM 5715 C C . LEU B 1 107 ? 10.30993 5.65205 40.58077 1.000 28.13410 408 LEU B C 1
ATOM 5716 O O . LEU B 1 107 ? 10.01551 4.81909 39.71738 1.000 27.49932 408 LEU B O 1
ATOM 5732 N N . LEU B 1 108 ? 10.26494 6.96879 40.37993 1.000 28.75722 409 LEU B N 1
ATOM 5733 C CA . LEU B 1 108 ? 9.90221 7.60008 39.11766 1.000 30.55182 409 LEU B CA 1
ATOM 5734 C C . LEU B 1 108 ? 11.14570 8.32486 38.61338 1.000 28.82557 409 LEU B C 1
ATOM 5735 O O . LEU B 1 108 ? 11.56202 9.32855 39.19863 1.000 29.08048 409 LEU B O 1
ATOM 5751 N N . LEU B 1 109 ? 11.74113 7.81862 37.53957 1.000 26.97111 410 LEU B N 1
ATOM 5752 C CA . LEU B 1 109 ? 13.02632 8.30106 37.05134 1.000 28.17042 410 LEU B CA 1
ATOM 5753 C C . LEU B 1 109 ? 12.87622 8.95850 35.68473 1.000 29.70973 410 LEU B C 1
ATOM 5754 O O . LEU B 1 109 ? 12.12848 8.47431 34.82774 1.000 30.36962 410 LEU B O 1
ATOM 5770 N N . ASP B 1 110 ? 13.59552 10.06343 35.48333 1.000 30.51584 411 ASP B N 1
ATOM 5771 C CA . ASP B 1 110 ? 13.67396 10.70364 34.18000 1.000 32.52666 411 ASP B CA 1
ATOM 5772 C C . ASP B 1 110 ? 14.97487 10.29142 33.48942 1.000 33.01751 411 ASP B C 1
ATOM 5773 O O . ASP B 1 110 ? 15.80912 9.57763 34.05524 1.000 31.95813 411 ASP B O 1
ATOM 5782 N N . ARG B 1 111 ? 15.15318 10.74175 32.24237 1.000 33.63184 412 ARG B N 1
ATOM 5783 C CA . ARG B 1 111 ? 16.30432 10.27094 31.47979 1.000 35.04495 412 ARG B CA 1
ATOM 5784 C C . ARG B 1 111 ? 17.61582 10.75109 32.08624 1.000 34.93122 412 ARG B C 1
ATOM 5785 O O . ARG B 1 111 ? 18.62312 10.04318 32.00381 1.000 34.25531 412 ARG B O 1
ATOM 5806 N N . GLU B 1 112 ? 17.62537 11.93123 32.71278 1.000 34.99792 413 GLU B N 1
ATOM 5807 C CA . GLU B 1 112 ? 18.86018 12.41423 33.32233 1.000 35.96630 413 GLU B CA 1
ATOM 5808 C C . GLU B 1 112 ? 19.26971 11.53035 34.49334 1.000 35.24667 413 GLU B C 1
ATOM 5809 O O . GLU B 1 112 ? 20.46233 11.28296 34.70649 1.000 35.23660 413 GLU B O 1
ATOM 5821 N N . GLN B 1 113 ? 18.29634 11.03124 35.25732 1.000 33.31047 414 GLN B N 1
ATOM 5822 C CA . GLN B 1 113 ? 18.62105 10.03207 36.26652 1.000 31.88944 414 GLN B CA 1
ATOM 5823 C C . GLN B 1 113 ? 19.10751 8.73648 35.62809 1.000 31.27065 414 GLN B C 1
ATOM 5824 O O . GLN B 1 113 ? 19.98037 8.06417 36.18330 1.000 30.74909 414 GLN B O 1
ATOM 5838 N N . GLY B 1 114 ? 18.56922 8.37513 34.46322 1.000 31.38045 415 GLY B N 1
ATOM 5839 C CA . GLY B 1 114 ? 19.01664 7.15975 33.80380 1.000 30.92142 415 GLY B CA 1
ATOM 5840 C C . GLY B 1 114 ? 20.48548 7.20837 33.43554 1.000 32.11508 415 GLY B C 1
ATOM 5841 O O . GLY B 1 114 ? 21.15560 6.17179 33.37703 1.000 31.57857 415 GLY B O 1
ATOM 5845 N N . LYS B 1 115 ? 21.00745 8.40907 33.19449 1.000 33.78159 416 LYS B N 1
ATOM 5846 C CA . LYS B 1 115 ? 22.42421 8.58247 32.89853 1.000 35.50999 416 LYS B CA 1
ATOM 5847 C C . LYS B 1 115 ? 23.32348 8.13763 34.03842 1.000 35.35786 416 LYS B C 1
ATOM 5848 O O . LYS B 1 115 ? 24.53842 8.05014 33.84085 1.000 34.94983 416 LYS B O 1
ATOM 5867 N N . SER B 1 116 ? 22.76954 7.87626 35.22537 1.000 35.21339 417 SER B N 1
ATOM 5868 C CA . SER B 1 116 ? 23.59126 7.42005 36.33868 1.000 35.44973 417 SER B CA 1
ATOM 5869 C C . SER B 1 116 ? 24.19486 6.04306 36.09189 1.000 34.42104 417 SER B C 1
ATOM 5870 O O . SER B 1 116 ? 25.19130 5.69261 36.73210 1.000 34.99914 417 SER B O 1
ATOM 5878 N N . VAL B 1 117 ? 23.62621 5.25457 35.18468 1.000 32.72340 418 VAL B N 1
ATOM 5879 C CA . VAL B 1 117 ? 24.13289 3.92386 34.87421 1.000 31.96578 418 VAL B CA 1
ATOM 5880 C C . VAL B 1 117 ? 24.65935 3.93434 33.44844 1.000 32.38415 418 VAL B C 1
ATOM 5881 O O . VAL B 1 117 ? 23.95851 4.36596 32.52714 1.000 32.15513 418 VAL B O 1
ATOM 5894 N N . GLU B 1 118 ? 25.88840 3.45459 33.26661 1.000 33.67975 419 GLU B N 1
ATOM 5895 C CA . GLU B 1 118 ? 26.47267 3.39993 31.93394 1.000 37.05265 419 GLU B CA 1
ATOM 5896 C C . GLU B 1 118 ? 25.60104 2.55544 31.01426 1.000 34.63943 419 GLU B C 1
ATOM 5897 O O . GLU B 1 118 ? 25.22374 1.43119 31.35344 1.000 33.64477 419 GLU B O 1
ATOM 5909 N N . GLY B 1 119 ? 25.28331 3.10444 29.84573 1.000 33.30058 420 GLY B N 1
ATOM 5910 C CA . GLY B 1 119 ? 24.51610 2.39783 28.83983 1.000 33.23289 420 GLY B CA 1
ATOM 5911 C C . GLY B 1 119 ? 23.02161 2.40708 29.05902 1.000 31.47433 420 GLY B C 1
ATOM 5912 O O . GLY B 1 119 ? 22.28271 1.87220 28.22192 1.000 32.43307 420 GLY B O 1
ATOM 5916 N N . MET B 1 120 ? 22.54904 3.01365 30.14233 1.000 31.15164 421 MET B N 1
ATOM 5917 C CA . MET B 1 120 ? 21.13386 2.96689 30.47555 1.000 29.70501 421 MET B CA 1
ATOM 5918 C C . MET B 1 120 ? 20.31881 4.05003 29.78536 1.000 29.26260 421 MET B C 1
ATOM 5919 O O . MET B 1 120 ? 19.14560 3.81771 29.47498 1.000 29.40685 421 MET B O 1
ATOM 5933 N N . VAL B 1 121 ? 20.88929 5.23397 29.54428 1.000 28.95976 422 VAL B N 1
ATOM 5934 C CA . VAL B 1 121 ? 20.06529 6.33063 29.04208 1.000 29.23677 422 VAL B CA 1
ATOM 5935 C C . VAL B 1 121 ? 19.49681 5.99690 27.66594 1.000 28.12568 422 VAL B C 1
ATOM 5936 O O . VAL B 1 121 ? 18.36612 6.37293 27.33669 1.000 27.59341 422 VAL B O 1
ATOM 5949 N N . GLU B 1 122 ? 20.26333 5.27685 26.84672 1.000 27.75255 423 GLU B N 1
ATOM 5950 C CA . GLU B 1 122 ? 19.75778 4.86660 25.54207 1.000 29.00721 423 GLU B CA 1
ATOM 5951 C C . GLU B 1 122 ? 18.53563 3.95984 25.67789 1.000 26.59965 423 GLU B C 1
ATOM 5952 O O . GLU B 1 122 ? 17.59354 4.05138 24.88251 1.000 26.66406 423 GLU B O 1
ATOM 5964 N N . ILE B 1 123 ? 18.53462 3.07162 26.67390 1.000 25.36752 424 ILE B N 1
ATOM 5965 C CA . ILE B 1 123 ? 17.37145 2.22136 26.91313 1.000 25.02242 424 ILE B CA 1
ATOM 5966 C C . ILE B 1 123 ? 16.21336 3.04098 27.46900 1.000 24.34906 424 ILE B C 1
ATOM 5967 O O . ILE B 1 123 ? 15.06500 2.88290 27.04105 1.000 24.06113 424 ILE B O 1
ATOM 5983 N N . PHE B 1 124 ? 16.49488 3.93198 28.42449 1.000 24.88801 425 PHE B N 1
ATOM 5984 C CA . PHE B 1 124 ? 15.46965 4.84267 28.92794 1.000 25.17478 425 PHE B CA 1
ATOM 5985 C C . PHE B 1 124 ? 14.78715 5.57304 27.78408 1.000 24.27026 425 PHE B C 1
ATOM 5986 O O . PHE B 1 124 ? 13.56564 5.69346 27.75419 1.000 23.06668 425 PHE B O 1
ATOM 6003 N N . ASP B 1 125 ? 15.56711 6.09416 26.83440 1.000 25.30093 426 ASP B N 1
ATOM 6004 C CA . ASP B 1 125 ? 14.96341 6.87361 25.76058 1.000 26.36652 426 ASP B CA 1
ATOM 6005 C C . ASP B 1 125 ? 14.01329 6.02235 24.93115 1.000 24.95450 426 ASP B C 1
ATOM 6006 O O . ASP B 1 125 ? 12.95641 6.49618 24.49937 1.000 25.24236 426 ASP B O 1
ATOM 6015 N N . MET B 1 126 ? 14.37860 4.76778 24.68065 1.000 24.63462 427 MET B N 1
ATOM 6016 C CA . MET B 1 126 ? 13.48139 3.89632 23.93331 1.000 23.43621 427 MET B CA 1
ATOM 6017 C C . MET B 1 126 ? 12.20637 3.63018 24.72479 1.000 22.25665 427 MET B C 1
ATOM 6018 O O . MET B 1 126 ? 11.09771 3.68627 24.17504 1.000 22.33149 427 MET B O 1
ATOM 6032 N N . LEU B 1 127 ? 12.34611 3.37002 26.02575 1.000 21.46184 428 LEU B N 1
ATOM 6033 C CA . LEU B 1 127 ? 11.18289 3.11042 26.87108 1.000 21.53552 428 LEU B CA 1
ATOM 6034 C C . LEU B 1 127 ? 10.30045 4.34350 26.97538 1.000 22.06411 428 LEU B C 1
ATOM 6035 O O . LEU B 1 127 ? 9.07207 4.23838 26.88760 1.000 21.84991 428 LEU B O 1
ATOM 6051 N N . LEU B 1 128 ? 10.92007 5.52150 27.11330 1.000 22.89316 429 LEU B N 1
ATOM 6052 C CA . LEU B 1 128 ? 10.17291 6.77405 27.13154 1.000 24.11676 429 LEU B CA 1
ATOM 6053 C C . LEU B 1 128 ? 9.43629 7.01198 25.81617 1.000 25.55938 429 LEU B C 1
ATOM 6054 O O . LEU B 1 128 ? 8.29256 7.48791 25.81768 1.000 26.06153 429 LEU B O 1
ATOM 6070 N N . ALA B 1 129 ? 10.07622 6.70739 24.68106 1.000 25.85625 430 ALA B N 1
ATOM 6071 C CA . ALA B 1 129 ? 9.40719 6.88848 23.39700 1.000 25.42885 430 ALA B CA 1
ATOM 6072 C C . ALA B 1 129 ? 8.21406 5.95512 23.26977 1.000 25.46458 430 ALA B C 1
ATOM 6073 O O . ALA B 1 129 ? 7.18956 6.32085 22.68338 1.000 26.18204 430 ALA B O 1
ATOM 6080 N N . THR B 1 130 ? 8.32772 4.74565 23.81823 1.000 25.26960 431 THR B N 1
ATOM 6081 C CA . THR B 1 130 ? 7.22584 3.79872 23.74317 1.000 24.92129 431 THR B CA 1
ATOM 6082 C C . THR B 1 130 ? 6.05834 4.25742 24.61113 1.000 24.05009 431 THR B C 1
ATOM 6083 O O . THR B 1 130 ? 4.89496 4.15643 24.20307 1.000 25.06838 431 THR B O 1
ATOM 6094 N N . SER B 1 131 ? 6.35198 4.76992 25.81182 1.000 25.01713 432 SER B N 1
ATOM 6095 C CA . SER B 1 131 ? 5.30123 5.31649 26.66428 1.000 26.33391 432 SER B CA 1
ATOM 6096 C C . SER B 1 131 ? 4.59300 6.47825 25.98136 1.000 26.70498 432 SER B C 1
ATOM 6097 O O . SER B 1 131 ? 3.36129 6.58544 26.02853 1.000 26.62504 432 SER B O 1
ATOM 6105 N N . GLU B 1 132 ? 5.36030 7.35395 25.33186 1.000 28.26192 433 GLU B N 1
ATOM 6106 C CA . GLU B 1 132 ? 4.76304 8.44138 24.57008 1.000 28.71896 433 GLU B CA 1
ATOM 6107 C C . GLU B 1 132 ? 3.84292 7.90671 23.47911 1.000 27.26481 433 GLU B C 1
ATOM 6108 O O . GLU B 1 132 ? 2.75730 8.45299 23.25647 1.000 27.64067 433 GLU B O 1
ATOM 6120 N N . ARG B 1 133 ? 4.25671 6.84004 22.78473 1.000 25.08425 434 ARG B N 1
ATOM 6121 C CA . ARG B 1 133 ? 3.38840 6.24125 21.77160 1.000 25.34074 434 ARG B CA 1
ATOM 6122 C C . ARG B 1 133 ? 2.08177 5.75127 22.39038 1.000 24.70537 434 ARG B C 1
ATOM 6123 O O . ARG B 1 133 ? 0.99988 5.98294 21.84187 1.000 26.77087 434 ARG B O 1
ATOM 6144 N N . PHE B 1 134 ? 2.16711 5.02971 23.51588 1.000 24.13360 435 PHE B N 1
ATOM 6145 C CA . PHE B 1 134 ? 0.95711 4.60287 24.21622 1.000 24.99651 435 PHE B CA 1
ATOM 6146 C C . PHE B 1 134 ? 0.06551 5.79109 24.54758 1.000 25.09746 435 PHE B C 1
ATOM 6147 O O . PHE B 1 134 ? -1.16198 5.71252 24.41819 1.000 24.63254 435 PHE B O 1
ATOM 6164 N N . ARG B 1 135 ? 0.66393 6.88671 25.01368 1.000 27.69188 436 ARG B N 1
ATOM 6165 C CA . ARG B 1 135 ? -0.10908 8.08193 25.33208 1.000 31.87693 436 ARG B CA 1
ATOM 6166 C C . ARG B 1 135 ? -0.78258 8.63747 24.08483 1.000 32.86598 436 ARG B C 1
ATOM 6167 O O . ARG B 1 135 ? -1.97578 8.95916 24.10198 1.000 33.81504 436 ARG B O 1
ATOM 6188 N N . GLU B 1 136 ? -0.02908 8.74670 22.98718 1.000 33.59060 437 GLU B N 1
ATOM 6189 C CA . GLU B 1 136 ? -0.59692 9.23094 21.73300 1.000 36.04803 437 GLU B CA 1
ATOM 6190 C C . GLU B 1 136 ? -1.77441 8.36875 21.28882 1.000 33.05511 437 GLU B C 1
ATOM 6191 O O . GLU B 1 136 ? -2.78008 8.88425 20.78708 1.000 33.34183 437 GLU B O 1
ATOM 6203 N N . MET B 1 137 ? -1.66351 7.05169 21.45127 1.000 30.03421 438 MET B N 1
ATOM 6204 C CA . MET B 1 137 ? -2.71855 6.13920 21.03250 1.000 28.06092 438 MET B CA 1
ATOM 6205 C C . MET B 1 137 ? -3.85461 6.04609 22.03896 1.000 28.68596 438 MET B C 1
ATOM 6206 O O . MET B 1 137 ? -4.86883 5.41051 21.74263 1.000 28.56506 438 MET B O 1
ATOM 6220 N N . LYS B 1 138 ? -3.71417 6.64598 23.21495 1.000 29.41285 439 LYS B N 1
ATOM 6221 C CA . LYS B 1 138 ? -4.68067 6.45673 24.28731 1.000 30.77643 439 LYS B CA 1
ATOM 6222 C C . LYS B 1 138 ? -4.92485 4.96907 24.51732 1.000 28.35430 439 LYS B C 1
ATOM 6223 O O . LYS B 1 138 ? -6.05776 4.48498 24.50502 1.000 28.50382 439 LYS B O 1
ATOM 6242 N N . LEU B 1 139 ? -3.83516 4.23299 24.70481 1.000 25.65081 440 LEU B N 1
ATOM 6243 C CA . LEU B 1 139 ? -3.94477 2.80472 24.95843 1.000 26.27479 440 LEU B CA 1
ATOM 6244 C C . LEU B 1 139 ? -4.79765 2.55003 26.19335 1.000 26.17768 440 LEU B C 1
ATOM 6245 O O . LEU B 1 139 ? -4.65977 3.22548 27.22044 1.000 26.63257 440 LEU B O 1
ATOM 6261 N N . GLN B 1 140 ? -5.67955 1.56120 26.08372 1.000 25.11271 441 GLN B N 1
ATOM 6262 C CA . GLN B 1 140 ? -6.58092 1.17207 27.15286 1.000 25.89029 441 GLN B CA 1
ATOM 6263 C C . GLN B 1 140 ? -6.08103 -0.08552 27.85211 1.000 24.89872 441 GLN B C 1
ATOM 6264 O O . GLN B 1 140 ? -5.36893 -0.91393 27.27686 1.000 23.91978 441 GLN B O 1
ATOM 6278 N N . ARG B 1 141 ? -6.47950 -0.22214 29.11210 1.000 25.03007 442 ARG B N 1
ATOM 6279 C CA . ARG B 1 141 ? -6.05148 -1.36880 29.90219 1.000 25.44731 442 ARG B CA 1
ATOM 6280 C C . ARG B 1 141 ? -6.41207 -2.68128 29.21840 1.000 24.27185 442 ARG B C 1
ATOM 6281 O O . ARG B 1 141 ? -5.63338 -3.64125 29.25995 1.000 23.02441 442 ARG B O 1
ATOM 6302 N N . GLU B 1 142 ? -7.60219 -2.75031 28.60268 1.000 23.63503 443 GLU B N 1
ATOM 6303 C CA . GLU B 1 142 ? -8.01335 -3.97306 27.91605 1.000 22.96495 443 GLU B CA 1
ATOM 6304 C C . GLU B 1 142 ? -7.05761 -4.32836 26.78186 1.000 23.24561 443 GLU B C 1
ATOM 6305 O O . GLU B 1 142 ? -6.78459 -5.51025 26.53754 1.000 23.72136 443 GLU B O 1
ATOM 6317 N N . GLU B 1 143 ? -6.55480 -3.32068 26.07056 1.000 22.78505 444 GLU B N 1
ATOM 6318 C CA . GLU B 1 143 ? -5.60128 -3.56732 24.99148 1.000 22.83417 444 GLU B CA 1
ATOM 6319 C C . GLU B 1 143 ? -4.24349 -3.97741 25.54853 1.000 21.22570 444 GLU B C 1
ATOM 6320 O O . GLU B 1 143 ? -3.61985 -4.92802 25.06189 1.000 21.27891 444 GLU B O 1
ATOM 6332 N N . PHE B 1 144 ? -3.79416 -3.29113 26.59448 1.000 21.84787 445 PHE B N 1
ATOM 6333 C CA . PHE B 1 144 ? -2.53860 -3.62588 27.26152 1.000 21.58972 445 PHE B CA 1
ATOM 6334 C C . PHE B 1 144 ? -2.48949 -5.09479 27.68608 1.000 20.96418 445 PHE B C 1
ATOM 6335 O O . PHE B 1 144 ? -1.52173 -5.80460 27.40396 1.000 20.37154 445 PHE B O 1
ATOM 6352 N N . VAL B 1 145 ? -3.52453 -5.57658 28.37123 1.000 21.05041 446 VAL B N 1
ATOM 6353 C CA . VAL B 1 145 ? -3.45009 -6.95036 28.86819 1.000 20.74814 446 VAL B CA 1
ATOM 6354 C C . VAL B 1 145 ? -3.45757 -7.95285 27.72435 1.000 20.96884 446 VAL B C 1
ATOM 6355 O O . VAL B 1 145 ? -2.82985 -9.01421 27.82546 1.000 21.01572 446 VAL B O 1
ATOM 6368 N N . CYS B 1 146 ? -4.16993 -7.65843 26.63052 1.000 20.51029 447 CYS B N 1
ATOM 6369 C CA . CYS B 1 146 ? -4.08711 -8.52085 25.45392 1.000 19.89084 447 CYS B CA 1
ATOM 6370 C C . CYS B 1 146 ? -2.67158 -8.55150 24.89863 1.000 19.68531 447 CYS B C 1
ATOM 6371 O O . CYS B 1 146 ? -2.15302 -9.61970 24.55267 1.000 20.15467 447 CYS B O 1
ATOM 6379 N N . LEU B 1 147 ? -2.03502 -7.38665 24.79265 1.000 20.31090 448 LEU B N 1
ATOM 6380 C CA . LEU B 1 147 ? -0.67031 -7.34578 24.28783 1.000 21.07933 448 LEU B CA 1
ATOM 6381 C C . LEU B 1 147 ? 0.27169 -8.17022 25.14879 1.000 21.03505 448 LEU B C 1
ATOM 6382 O O . LEU B 1 147 ? 1.13858 -8.86932 24.61539 1.000 19.98715 448 LEU B O 1
ATOM 6398 N N . LYS B 1 148 ? 0.14095 -8.08014 26.48152 1.000 21.51310 449 LYS B N 1
ATOM 6399 C CA . LYS B 1 148 ? 1.03792 -8.82697 27.35998 1.000 21.54557 449 LYS B CA 1
ATOM 6400 C C . LYS B 1 148 ? 0.86757 -10.32210 27.16283 1.000 20.80879 449 LYS B C 1
ATOM 6401 O O . LYS B 1 148 ? 1.83936 -11.07462 27.16057 1.000 21.05708 449 LYS B O 1
ATOM 6420 N N . ALA B 1 149 ? -0.36799 -10.76976 26.99600 1.000 19.73221 450 ALA B N 1
ATOM 6421 C CA . ALA B 1 149 ? -0.61750 -12.18430 26.75721 1.000 20.66026 450 ALA B CA 1
ATOM 6422 C C . ALA B 1 149 ? -0.05004 -12.61946 25.41703 1.000 21.08465 450 ALA B C 1
ATOM 6423 O O . ALA B 1 149 ? 0.45519 -13.74074 25.28869 1.000 20.82061 450 ALA B O 1
ATOM 6430 N N . ILE B 1 150 ? -0.12947 -11.74481 24.40802 1.000 21.24136 451 ILE B N 1
ATOM 6431 C CA . ILE B 1 150 ? 0.45472 -12.04760 23.10475 1.000 18.73721 451 ILE B CA 1
ATOM 6432 C C . ILE B 1 150 ? 1.96570 -12.19919 23.21600 1.000 17.64479 451 ILE B C 1
ATOM 6433 O O . ILE B 1 150 ? 2.54273 -13.12809 22.64199 1.000 20.31150 451 ILE B O 1
ATOM 6449 N N . ILE B 1 151 ? 2.62670 -11.30219 23.96196 1.000 18.57102 452 ILE B N 1
ATOM 6450 C CA . ILE B 1 151 ? 4.07396 -11.41110 24.16941 1.000 19.11135 452 ILE B CA 1
ATOM 6451 C C . ILE B 1 151 ? 4.41576 -12.77512 24.74777 1.000 19.30706 452 ILE B C 1
ATOM 6452 O O . ILE B 1 151 ? 5.29748 -13.48160 24.25167 1.000 21.23288 452 ILE B O 1
ATOM 6468 N N . LEU B 1 152 ? 3.71484 -13.16687 25.81505 1.000 20.39933 453 LEU B N 1
ATOM 6469 C CA . LEU B 1 152 ? 4.00353 -14.44409 26.45903 1.000 20.31487 453 LEU B CA 1
ATOM 6470 C C . LEU B 1 152 ? 3.90697 -15.59863 25.47228 1.000 21.40788 453 LEU B C 1
ATOM 6471 O O . LEU B 1 152 ? 4.74929 -16.50052 25.47794 1.000 21.73891 453 LEU B O 1
ATOM 6487 N N . LEU B 1 153 ? 2.87371 -15.60639 24.63323 1.000 21.14801 454 LEU B N 1
ATOM 6488 C CA . LEU B 1 153 ? 2.65467 -16.75039 23.75793 1.000 21.26481 454 LEU B CA 1
ATOM 6489 C C . LEU B 1 153 ? 3.49421 -16.68234 22.48605 1.000 21.62224 454 LEU B C 1
ATOM 6490 O O . LEU B 1 153 ? 3.82740 -17.72702 21.91908 1.000 22.29480 454 LEU B O 1
ATOM 6506 N N . ASN B 1 154 ? 3.83367 -15.48236 22.02080 1.000 21.44296 455 ASN B N 1
ATOM 6507 C CA . ASN B 1 154 ? 4.50081 -15.33849 20.73295 1.000 23.34022 455 ASN B CA 1
ATOM 6508 C C . ASN B 1 154 ? 6.01742 -15.37025 20.82354 1.000 25.73053 455 ASN B C 1
ATOM 6509 O O . ASN B 1 154 ? 6.67600 -15.82721 19.88088 1.000 25.75081 455 ASN B O 1
ATOM 6520 N N . SER B 1 155 ? 6.61590 -14.88473 21.90857 1.000 27.95482 456 SER B N 1
ATOM 6521 C CA . SER B 1 155 ? 8.03282 -14.55071 21.79907 1.000 30.90139 456 SER B CA 1
ATOM 6522 C C . SER B 1 155 ? 8.90011 -15.79100 21.58925 1.000 31.17296 456 SER B C 1
ATOM 6523 O O . SER B 1 155 ? 9.85909 -15.75257 20.80599 1.000 32.35678 456 SER B O 1
ATOM 6531 N N . GLY B 1 156 ? 8.55029 -16.91005 22.21704 1.000 29.73218 457 GLY B N 1
ATOM 6532 C CA . GLY B 1 156 ? 9.27486 -18.15059 22.04296 1.000 31.26777 457 GLY B CA 1
ATOM 6533 C C . GLY B 1 156 ? 8.68421 -19.12805 21.04563 1.000 33.01520 457 GLY B C 1
ATOM 6534 O O . GLY B 1 156 ? 9.17779 -20.25801 20.94687 1.000 33.78089 457 GLY B O 1
ATOM 6538 N N . VAL B 1 157 ? 7.66138 -18.73487 20.28228 1.000 33.72664 458 VAL B N 1
ATOM 6539 C CA . VAL B 1 157 ? 6.90041 -19.72077 19.51971 1.000 35.63441 458 VAL B CA 1
ATOM 6540 C C . VAL B 1 157 ? 7.60711 -20.18176 18.24779 1.000 38.34665 458 VAL B C 1
ATOM 6541 O O . VAL B 1 157 ? 7.28502 -21.26448 17.73997 1.000 38.42396 458 VAL B O 1
ATOM 6554 N N . TYR B 1 158 ? 8.55683 -19.40417 17.70961 1.000 39.46991 459 TYR B N 1
ATOM 6555 C CA . TYR B 1 158 ? 9.31291 -19.88178 16.55992 1.000 41.97371 459 TYR B CA 1
ATOM 6556 C C . TYR B 1 158 ? 10.38631 -20.88559 16.94863 1.000 44.38097 459 TYR B C 1
ATOM 6557 O O . TYR B 1 158 ? 10.81727 -21.67141 16.09686 1.000 44.76127 459 TYR B O 1
ATOM 6575 N N . THR B 1 159 ? 10.83704 -20.86731 18.20244 1.000 47.82525 460 THR B N 1
ATOM 6576 C CA . THR B 1 159 ? 11.78064 -21.85345 18.70892 1.000 51.67842 460 THR B CA 1
ATOM 6577 C C . THR B 1 159 ? 11.08031 -23.06956 19.30304 1.000 54.94678 460 THR B C 1
ATOM 6578 O O . THR B 1 159 ? 11.74175 -23.93265 19.88783 1.000 54.61821 460 THR B O 1
ATOM 6589 N N . PHE B 1 160 ? 9.76289 -23.15824 19.14546 1.000 58.04500 461 PHE B N 1
ATOM 6590 C CA . PHE B 1 160 ? 8.96952 -24.23638 19.71903 1.000 61.48443 461 PHE B CA 1
ATOM 6591 C C . PHE B 1 160 ? 9.08071 -25.47003 18.83016 1.000 63.31099 461 PHE B C 1
ATOM 6592 O O . PHE B 1 160 ? 8.72311 -25.42550 17.64679 1.000 63.00347 461 PHE B O 1
ATOM 6609 N N . LEU B 1 161 ? 9.56811 -26.57112 19.39577 1.000 65.06666 462 LEU B N 1
ATOM 6610 C CA . LEU B 1 161 ? 9.80094 -27.77458 18.61242 1.000 66.78260 462 LEU B CA 1
ATOM 6611 C C . LEU B 1 161 ? 8.49141 -28.51621 18.37662 1.000 66.35878 462 LEU B C 1
ATOM 6612 O O . LEU B 1 161 ? 7.60707 -28.54255 19.23843 1.000 66.32740 462 LEU B O 1
ATOM 6628 N N . SER B 1 162 ? 8.37204 -29.11316 17.19303 1.000 65.65913 463 SER B N 1
ATOM 6629 C CA . SER B 1 162 ? 7.18013 -29.84941 16.78526 1.000 65.44834 463 SER B CA 1
ATOM 6630 C C . SER B 1 162 ? 7.57957 -31.15840 16.11613 1.000 65.38782 463 SER B C 1
ATOM 6631 O O . SER B 1 162 ? 7.01972 -31.55398 15.08770 1.000 65.03274 463 SER B O 1
ATOM 6639 N N . SER B 1 163 ? 8.55921 -31.84620 16.70150 1.000 65.51719 464 SER B N 1
ATOM 6640 C CA A SER B 1 163 ? 9.06832 -33.09562 16.15224 0.180 66.27746 464 SER B CA 1
ATOM 6641 C CA B SER B 1 163 ? 9.06666 -33.09535 16.15265 0.820 65.88276 464 SER B CA 1
ATOM 6642 C C . SER B 1 163 ? 8.17044 -34.28889 16.45205 1.000 67.25891 464 SER B C 1
ATOM 6643 O O . SER B 1 163 ? 8.34869 -35.34534 15.83535 1.000 66.72248 464 SER B O 1
ATOM 6656 N N . THR B 1 164 ? 7.23006 -34.15662 17.38148 1.000 70.00953 465 THR B N 1
ATOM 6657 C CA . THR B 1 164 ? 6.30521 -35.22354 17.72611 1.000 72.93892 465 THR B CA 1
ATOM 6658 C C . THR B 1 164 ? 4.87947 -34.74548 17.49331 1.000 76.08077 465 THR B C 1
ATOM 6659 O O . THR B 1 164 ? 4.60975 -33.54415 17.41145 1.000 75.92603 465 THR B O 1
ATOM 6670 N N . LEU B 1 165 ? 3.96002 -35.70593 17.38654 1.000 78.74968 466 LEU B N 1
ATOM 6671 C CA . LEU B 1 165 ? 2.56012 -35.35639 17.18481 1.000 81.08398 466 LEU B CA 1
ATOM 6672 C C . LEU B 1 165 ? 1.96761 -34.64177 18.39269 1.000 81.53711 466 LEU B C 1
ATOM 6673 O O . LEU B 1 165 ? 0.97974 -33.91601 18.24027 1.000 81.65534 466 LEU B O 1
ATOM 6689 N N . LYS B 1 166 ? 2.55429 -34.81400 19.58082 1.000 81.75821 467 LYS B N 1
ATOM 6690 C CA . LYS B 1 166 ? 2.06569 -34.10709 20.76055 1.000 82.10005 467 LYS B CA 1
ATOM 6691 C C . LYS B 1 166 ? 2.62589 -32.69090 20.82661 1.000 78.92353 467 LYS B C 1
ATOM 6692 O O . LYS B 1 166 ? 1.88245 -31.73263 21.06273 1.000 79.17347 467 LYS B O 1
ATOM 6711 N N . SER B 1 167 ? 3.93937 -32.54155 20.63571 1.000 75.19934 468 SER B N 1
ATOM 6712 C CA . SER B 1 167 ? 4.53317 -31.20817 20.60619 1.000 71.37799 468 SER B CA 1
ATOM 6713 C C . SER B 1 167 ? 3.96255 -30.37104 19.46933 1.000 68.96209 468 SER B C 1
ATOM 6714 O O . SER B 1 167 ? 3.86268 -29.14456 19.58889 1.000 68.18067 468 SER B O 1
ATOM 6722 N N . LEU B 1 168 ? 3.60039 -31.00932 18.35576 1.000 67.66500 469 LEU B N 1
ATOM 6723 C CA . LEU B 1 168 ? 2.91441 -30.29371 17.28719 1.000 67.45907 469 LEU B CA 1
ATOM 6724 C C . LEU B 1 168 ? 1.52279 -29.86765 17.73243 1.000 67.21952 469 LEU B C 1
ATOM 6725 O O . LEU B 1 168 ? 1.04670 -28.78826 17.36148 1.000 66.31725 469 LEU B O 1
ATOM 6741 N N . GLU B 1 169 ? 0.85837 -30.70561 18.53028 1.000 67.87765 470 GLU B N 1
ATOM 6742 C CA . GLU B 1 169 ? -0.42961 -30.32739 19.09969 1.000 68.67247 470 GLU B CA 1
ATOM 6743 C C . GLU B 1 169 ? -0.28780 -29.07533 19.95797 1.000 64.00858 470 GLU B C 1
ATOM 6744 O O . GLU B 1 169 ? -1.06268 -28.12105 19.82147 1.000 63.19595 470 GLU B O 1
ATOM 6756 N N . ASN B 1 170 ? 0.71558 -29.05742 20.84024 1.000 59.97403 471 ASN B N 1
ATOM 6757 C CA . ASN B 1 170 ? 0.95494 -27.88939 21.68373 1.000 55.97862 471 ASN B CA 1
ATOM 6758 C C . ASN B 1 170 ? 1.20718 -26.63616 20.84581 1.000 48.92002 471 ASN B C 1
ATOM 6759 O O . ASN B 1 170 ? 0.66746 -25.56457 21.13877 1.000 46.07391 471 ASN B O 1
ATOM 6770 N N . LYS B 1 171 ? 2.04714 -26.74240 19.80912 1.000 44.47847 472 LYS B N 1
ATOM 6771 C CA . LYS B 1 171 ? 2.30942 -25.57926 18.96190 1.000 42.22488 472 LYS B CA 1
ATOM 6772 C C . LYS B 1 171 ? 1.02453 -25.06369 18.31822 1.000 40.31607 472 LYS B C 1
ATOM 6773 O O . LYS B 1 171 ? 0.77733 -23.85127 18.27832 1.000 35.38338 472 LYS B O 1
ATOM 6792 N N . GLU B 1 172 ? 0.19049 -25.97112 17.81269 1.000 43.06164 473 GLU B N 1
ATOM 6793 C CA . GLU B 1 172 ? -1.07717 -25.55503 17.21884 1.000 46.08573 473 GLU B CA 1
ATOM 6794 C C . GLU B 1 172 ? -1.97283 -24.86140 18.24017 1.000 41.67971 473 GLU B C 1
ATOM 6795 O O . GLU B 1 172 ? -2.68352 -23.90326 17.90488 1.000 39.88058 473 GLU B O 1
ATOM 6807 N N . LYS B 1 173 ? -1.97948 -25.34853 19.48419 1.000 39.40361 474 LYS B N 1
ATOM 6808 C CA . LYS B 1 173 ? -2.79918 -24.71713 20.51464 1.000 38.21080 474 LYS B CA 1
ATOM 6809 C C . LYS B 1 173 ? -2.33887 -23.29272 20.77999 1.000 32.82664 474 LYS B C 1
ATOM 6810 O O . LYS B 1 173 ? -3.16330 -22.39821 21.01116 1.000 31.12201 474 LYS B O 1
ATOM 6829 N N . ILE B 1 174 ? -1.02229 -23.07372 20.79937 1.000 30.10687 475 ILE B N 1
ATOM 6830 C CA . ILE B 1 174 ? -0.49803 -21.72991 21.00990 1.000 27.45261 475 ILE B CA 1
ATOM 6831 C C . ILE B 1 174 ? -0.95447 -20.81334 19.88493 1.000 25.34445 475 ILE B C 1
ATOM 6832 O O . ILE B 1 174 ? -1.40063 -19.68707 20.12314 1.000 23.79324 475 ILE B O 1
ATOM 6848 N N . HIS B 1 175 ? -0.85654 -21.28480 18.63778 1.000 26.23820 476 HIS B N 1
ATOM 6849 C CA . HIS B 1 175 ? -1.27410 -20.45288 17.51609 1.000 26.84622 476 HIS B CA 1
ATOM 6850 C C . HIS B 1 175 ? -2.76910 -20.17027 17.55383 1.000 25.07619 476 HIS B C 1
ATOM 6851 O O . HIS B 1 175 ? -3.19834 -19.06815 17.20833 1.000 24.84533 476 HIS B O 1
ATOM 6865 N N . ARG B 1 176 ? -3.57852 -21.15077 17.96701 1.000 26.38839 477 ARG B N 1
ATOM 6866 C CA . ARG B 1 176 ? -5.01832 -20.90423 18.06779 1.000 28.74609 477 ARG B CA 1
ATOM 6867 C C . ARG B 1 176 ? -5.32565 -19.88577 19.15788 1.000 25.58966 477 ARG B C 1
ATOM 6868 O O . ARG B 1 176 ? -6.21983 -19.04549 18.99628 1.000 25.92941 477 ARG B O 1
ATOM 6889 N N . MET B 1 177 ? -4.61267 -19.95188 20.28188 1.000 24.95893 478 MET B N 1
ATOM 6890 C CA . MET B 1 177 ? -4.84483 -18.97167 21.33765 1.000 24.13298 478 MET B CA 1
ATOM 6891 C C . MET B 1 177 ? -4.38668 -17.58040 20.91802 1.000 21.43521 478 MET B C 1
ATOM 6892 O O . MET B 1 177 ? -5.02712 -16.57960 21.26173 1.000 20.59708 478 MET B O 1
ATOM 6906 N N . LEU B 1 178 ? -3.28377 -17.48434 20.17671 1.000 20.30286 479 LEU B N 1
ATOM 6907 C CA . LEU B 1 178 ? -2.89372 -16.18085 19.65077 1.000 18.70327 479 LEU B CA 1
ATOM 6908 C C . LEU B 1 178 ? -3.99337 -15.59183 18.77317 1.000 19.90812 479 LEU B C 1
ATOM 6909 O O . LEU B 1 178 ? -4.27261 -14.38985 18.83904 1.000 20.28897 479 LEU B O 1
ATOM 6925 N N . ASP B 1 179 ? -4.61905 -16.41412 17.93380 1.000 20.85290 480 ASP B N 1
ATOM 6926 C CA . ASP B 1 179 ? -5.73446 -15.92410 17.12649 1.000 20.49083 480 ASP B CA 1
ATOM 6927 C C . ASP B 1 179 ? -6.89339 -15.46074 18.00185 1.000 21.85846 480 ASP B C 1
ATOM 6928 O O . ASP B 1 179 ? -7.55240 -14.46598 17.69004 1.000 22.01820 480 ASP B O 1
ATOM 6937 N N . LYS B 1 180 ? -7.16137 -16.17033 19.10074 1.000 22.26099 481 LYS B N 1
ATOM 6938 C CA . LYS B 1 180 ? -8.26154 -15.77917 19.97552 1.000 21.64409 481 LYS B CA 1
ATOM 6939 C C . LYS B 1 180 ? -7.98062 -14.45812 20.67895 1.000 21.13821 481 LYS B C 1
ATOM 6940 O O . LYS B 1 180 ? -8.89496 -13.65979 20.89391 1.000 21.81540 481 LYS B O 1
ATOM 6959 N N . ILE B 1 181 ? -6.72797 -14.19614 21.04565 1.000 20.88423 482 ILE B N 1
ATOM 6960 C CA . ILE B 1 181 ? -6.44183 -12.90479 21.65489 1.000 21.31871 482 ILE B CA 1
ATOM 6961 C C . ILE B 1 181 ? -6.56682 -11.79166 20.62456 1.000 21.15420 482 ILE B C 1
ATOM 6962 O O . ILE B 1 181 ? -7.01100 -10.68350 20.94929 1.000 22.18913 482 ILE B O 1
ATOM 6978 N N . THR B 1 182 ? -6.14179 -12.04449 19.37843 1.000 21.62856 483 THR B N 1
ATOM 6979 C CA . THR B 1 182 ? -6.40208 -11.07173 18.31852 1.000 20.82498 483 THR B CA 1
ATOM 6980 C C . THR B 1 182 ? -7.89729 -10.79501 18.21409 1.000 21.32263 483 THR B C 1
ATOM 6981 O O . THR B 1 182 ? -8.31890 -9.63799 18.14219 1.000 20.16522 483 THR B O 1
ATOM 6992 N N . ASP B 1 183 ? -8.71151 -11.85803 18.19021 1.000 20.60105 484 ASP B N 1
ATOM 6993 C CA . ASP B 1 183 ? -10.16331 -11.69118 18.16763 1.000 21.04757 484 ASP B CA 1
ATOM 6994 C C . ASP B 1 183 ? -10.61913 -10.79516 19.31213 1.000 20.45707 484 ASP B C 1
ATOM 6995 O O . ASP B 1 183 ? -11.51020 -9.95822 19.14166 1.000 22.19631 484 ASP B O 1
ATOM 7004 N N . ALA B 1 184 ? -10.03436 -10.97725 20.49790 1.000 19.69668 485 ALA B N 1
ATOM 7005 C CA . ALA B 1 184 ? -10.48582 -10.22555 21.66436 1.000 21.57424 485 ALA B CA 1
ATOM 7006 C C . ALA B 1 184 ? -10.12622 -8.75090 21.54534 1.000 22.34829 485 ALA B C 1
ATOM 7007 O O . ALA B 1 184 ? -10.93342 -7.88418 21.89635 1.000 21.81531 485 ALA B O 1
ATOM 7014 N N . LEU B 1 185 ? -8.90771 -8.45322 21.08090 1.000 23.04049 486 LEU B N 1
ATOM 7015 C CA . LEU B 1 185 ? -8.50092 -7.07345 20.82648 1.000 23.40934 486 LEU B CA 1
ATOM 7016 C C . LEU B 1 185 ? -9.44180 -6.39431 19.84439 1.000 22.85885 486 LEU B C 1
ATOM 7017 O O . LEU B 1 185 ? -9.85304 -5.25309 20.05487 1.000 22.95282 486 LEU B O 1
ATOM 7033 N N . ILE B 1 186 ? -9.72678 -7.05911 18.72505 1.000 22.28462 487 ILE B N 1
ATOM 7034 C CA . ILE B 1 186 ? -10.62701 -6.50446 17.72006 1.000 22.41067 487 ILE B CA 1
ATOM 7035 C C . ILE B 1 186 ? -12.01896 -6.29518 18.30404 1.000 22.59059 487 ILE B C 1
ATOM 7036 O O . ILE B 1 186 ? -12.65848 -5.26731 18.05367 1.000 23.04163 487 ILE B O 1
ATOM 7052 N N . TRP B 1 187 ? -12.51169 -7.27159 19.08077 1.000 22.14266 488 TRP B N 1
ATOM 7053 C CA . TRP B 1 187 ? -13.82218 -7.14922 19.71161 1.000 22.21182 488 TRP B CA 1
ATOM 7054 C C . TRP B 1 187 ? -13.86650 -5.93310 20.62289 1.000 22.34403 488 TRP B C 1
ATOM 7055 O O . TRP B 1 187 ? -14.83024 -5.15725 20.59496 1.000 23.27368 488 TRP B O 1
ATOM 7076 N N . TYR B 1 188 ? -12.81394 -5.72751 21.41406 1.000 22.84150 489 TYR B N 1
ATOM 7077 C CA . TYR B 1 188 ? -12.76122 -4.55158 22.27480 1.000 22.00811 489 TYR B CA 1
ATOM 7078 C C . TYR B 1 188 ? -12.77348 -3.26770 21.44816 1.000 23.44070 489 TYR B C 1
ATOM 7079 O O . TYR B 1 188 ? -13.49758 -2.31360 21.76628 1.000 23.46806 489 TYR B O 1
ATOM 7097 N N . MET B 1 189 ? -11.97426 -3.21957 20.37956 1.000 25.01819 490 MET B N 1
ATOM 7098 C CA . MET B 1 189 ? -11.95348 -2.02381 19.54577 1.000 24.64442 490 MET B CA 1
ATOM 7099 C C . MET B 1 189 ? -13.30470 -1.79560 18.88297 1.000 26.50908 490 MET B C 1
ATOM 7100 O O . MET B 1 189 ? -13.77640 -0.65680 18.78643 1.000 27.64017 490 MET B O 1
ATOM 7114 N N . ALA B 1 190 ? -13.94074 -2.86572 18.41890 1.000 27.21707 491 ALA B N 1
ATOM 7115 C CA . ALA B 1 190 ? -15.24222 -2.71735 17.78604 1.000 27.40750 491 ALA B CA 1
ATOM 7116 C C . ALA B 1 190 ? -16.26755 -2.19357 18.78067 1.000 28.43551 491 ALA B C 1
ATOM 7117 O O . ALA B 1 190 ? -17.04996 -1.29414 18.45888 1.000 28.52259 491 ALA B O 1
ATOM 7124 N N . LYS B 1 191 ? -16.26815 -2.73466 20.00395 1.000 28.38480 492 LYS B N 1
ATOM 7125 C CA . LYS B 1 191 ? -17.21695 -2.27384 21.01827 1.000 31.47010 492 LYS B CA 1
ATOM 7126 C C . LYS B 1 191 ? -16.97754 -0.81255 21.36452 1.000 31.35556 492 LYS B C 1
ATOM 7127 O O . LYS B 1 191 ? -17.89988 -0.11073 21.81061 1.000 32.36483 492 LYS B O 1
ATOM 7146 N N . SER B 1 192 ? -15.75275 -0.33765 21.16543 1.000 31.87598 493 SER B N 1
ATOM 7147 C CA . SER B 1 192 ? -15.39265 1.04177 21.44591 1.000 33.28922 493 SER B CA 1
ATOM 7148 C C . SER B 1 192 ? -15.81999 1.99728 20.34421 1.000 34.11998 493 SER B C 1
ATOM 7149 O O . SER B 1 192 ? -15.62156 3.20719 20.49040 1.000 36.07266 493 SER B O 1
ATOM 7157 N N . GLY B 1 193 ? -16.39125 1.48976 19.25187 1.000 31.30279 494 GLY B N 1
ATOM 7158 C CA . GLY B 1 193 ? -16.95180 2.32566 18.21189 1.000 30.38908 494 GLY B CA 1
ATOM 7159 C C . GLY B 1 193 ? -16.08094 2.55149 16.99705 1.000 29.78664 494 GLY B C 1
ATOM 7160 O O . GLY B 1 193 ? -16.48832 3.30321 16.10465 1.000 31.70622 494 GLY B O 1
ATOM 7164 N N . LEU B 1 194 ? -14.90731 1.92687 16.92082 1.000 28.37050 495 LEU B N 1
ATOM 7165 C CA A LEU B 1 194 ? -14.03236 2.13712 15.77688 0.514 28.44134 495 LEU B CA 1
ATOM 7166 C CA B LEU B 1 194 ? -14.03148 2.13664 15.77861 0.486 28.45180 495 LEU B CA 1
ATOM 7167 C C . LEU B 1 194 ? -14.60000 1.46448 14.53375 1.000 28.24934 495 LEU B C 1
ATOM 7168 O O . LEU B 1 194 ? -15.20105 0.38713 14.60399 1.000 28.69327 495 LEU B O 1
ATOM 7197 N N . SER B 1 195 ? -14.41187 2.11535 13.38656 1.000 27.98552 496 SER B N 1
ATOM 7198 C CA . SER B 1 195 ? -14.76480 1.51928 12.10779 1.000 27.47368 496 SER B CA 1
ATOM 7199 C C . SER B 1 195 ? -13.84128 0.33831 11.82391 1.000 26.77800 496 SER B C 1
ATOM 7200 O O . SER B 1 195 ? -12.80534 0.16780 12.46900 1.000 25.66703 496 SER B O 1
ATOM 7208 N N . LEU B 1 196 ? -14.21251 -0.47926 10.83299 1.000 26.54121 497 LEU B N 1
ATOM 7209 C CA . LEU B 1 196 ? -13.36475 -1.61364 10.47943 1.000 26.90155 497 LEU B CA 1
ATOM 7210 C C . LEU B 1 196 ? -11.97364 -1.13830 10.09248 1.000 25.89717 497 LEU B C 1
ATOM 7211 O O . LEU B 1 196 ? -10.96738 -1.71226 10.52632 1.000 25.65668 497 LEU B O 1
ATOM 7227 N N . GLN B 1 197 ? -11.89971 -0.07947 9.28539 1.000 26.96459 498 GLN B N 1
ATOM 7228 C CA . GLN B 1 197 ? -10.60373 0.45247 8.87487 1.000 27.55447 498 GLN B CA 1
ATOM 7229 C C . GLN B 1 197 ? -9.78314 0.89133 10.08002 1.000 26.39926 498 GLN B C 1
ATOM 7230 O O . GLN B 1 197 ? -8.56527 0.67427 10.12627 1.000 25.80661 498 GLN B O 1
ATOM 7244 N N . GLN B 1 198 ? -10.42686 1.55096 11.04273 1.000 26.27446 499 GLN B N 1
ATOM 7245 C CA . GLN B 1 198 ? -9.72418 2.01479 12.23239 1.000 25.74094 499 GLN B CA 1
ATOM 7246 C C . GLN B 1 198 ? -9.30865 0.84475 13.10917 1.000 24.23274 499 GLN B C 1
ATOM 7247 O O . GLN B 1 198 ? -8.25161 0.88739 13.74835 1.000 23.39327 499 GLN B O 1
ATOM 7261 N N . GLN B 1 199 ? -10.14444 -0.19407 13.17066 1.000 23.04344 500 GLN B N 1
ATOM 7262 C CA . GLN B 1 199 ? -9.80178 -1.38778 13.93704 1.000 22.15273 500 GLN B CA 1
ATOM 7263 C C . GLN B 1 199 ? -8.54708 -2.04573 13.38937 1.000 20.74436 500 GLN B C 1
ATOM 7264 O O . GLN B 1 199 ? -7.64179 -2.40485 14.14747 1.000 21.21527 500 GLN B O 1
ATOM 7278 N N . HIS B 1 200 ? -8.48851 -2.24537 12.07143 1.000 22.58084 501 HIS B N 1
ATOM 7279 C CA . HIS B 1 200 ? -7.32713 -2.91810 11.50812 1.000 21.49377 501 HIS B CA 1
ATOM 7280 C C . HIS B 1 200 ? -6.09226 -2.04455 11.64232 1.000 20.67328 501 HIS B C 1
ATOM 7281 O O . HIS B 1 200 ? -5.00451 -2.53899 11.94853 1.000 20.80459 501 HIS B O 1
ATOM 7295 N N . GLN B 1 201 ? -6.24673 -0.73295 11.43769 1.000 22.56020 502 GLN B N 1
ATOM 7296 C CA . GLN B 1 201 ? -5.11221 0.16731 11.60231 1.000 22.30584 502 GLN B CA 1
ATOM 7297 C C . GLN B 1 201 ? -4.58557 0.13136 13.02961 1.000 21.65184 502 GLN B C 1
ATOM 7298 O O . GLN B 1 201 ? -3.36933 0.12880 13.25227 1.000 21.58909 502 GLN B O 1
ATOM 7312 N N . ARG B 1 202 ? -5.48677 0.10614 14.01179 1.000 22.62230 503 ARG B N 1
ATOM 7313 C CA . ARG B 1 202 ? -5.05268 0.13227 15.40605 1.000 20.51488 503 ARG B CA 1
ATOM 7314 C C . ARG B 1 202 ? -4.44497 -1.20107 15.82524 1.000 20.07487 503 ARG B C 1
ATOM 7315 O O . ARG B 1 202 ? -3.46205 -1.22871 16.57074 1.000 20.43640 503 ARG B O 1
ATOM 7336 N N . LEU B 1 203 ? -5.00804 -2.31548 15.35219 1.000 20.74424 504 LEU B N 1
ATOM 7337 C CA . LEU B 1 203 ? -4.39769 -3.61301 15.60650 1.000 20.83119 504 LEU B CA 1
ATOM 7338 C C . LEU B 1 203 ? -2.95029 -3.62098 15.12051 1.000 19.02466 504 LEU B C 1
ATOM 7339 O O . LEU B 1 203 ? -2.03923 -4.05079 15.83678 1.000 18.84366 504 LEU B O 1
ATOM 7355 N N . ALA B 1 204 ? -2.72053 -3.13652 13.89802 1.000 18.82150 505 ALA B N 1
ATOM 7356 C CA . ALA B 1 204 ? -1.36089 -3.07404 13.36291 1.000 18.35333 505 ALA B CA 1
ATOM 7357 C C . ALA B 1 204 ? -0.47119 -2.16065 14.19563 1.000 18.96937 505 ALA B C 1
ATOM 7358 O O . ALA B 1 204 ? 0.67385 -2.50809 14.50866 1.000 18.80149 505 ALA B O 1
ATOM 7365 N N . GLN B 1 205 ? -0.96203 -0.96770 14.53662 1.000 20.36000 506 GLN B N 1
ATOM 7366 C CA . GLN B 1 205 ? -0.17867 -0.07214 15.37768 1.000 20.13237 506 GLN B CA 1
ATOM 7367 C C . GLN B 1 205 ? 0.24560 -0.76071 16.66319 1.000 20.38702 506 GLN B C 1
ATOM 7368 O O . GLN B 1 205 ? 1.39041 -0.62557 17.09894 1.000 19.56266 506 GLN B O 1
ATOM 7382 N N . LEU B 1 206 ? -0.68352 -1.47263 17.31042 1.000 19.92445 507 LEU B N 1
ATOM 7383 C CA . LEU B 1 206 ? -0.35850 -2.10550 18.58787 1.000 21.10317 507 LEU B CA 1
ATOM 7384 C C . LEU B 1 206 ? 0.66595 -3.21691 18.41380 1.000 20.36437 507 LEU B C 1
ATOM 7385 O O . LEU B 1 206 ? 1.62229 -3.31486 19.19348 1.000 20.96502 507 LEU B O 1
ATOM 7401 N N . LEU B 1 207 ? 0.51527 -4.03993 17.37060 1.000 20.27462 508 LEU B N 1
ATOM 7402 C CA . LEU B 1 207 ? 1.43575 -5.15669 17.21001 1.000 20.86303 508 LEU B CA 1
ATOM 7403 C C . LEU B 1 207 ? 2.81013 -4.68866 16.75763 1.000 19.75355 508 LEU B C 1
ATOM 7404 O O . LEU B 1 207 ? 3.81490 -5.32664 17.08600 1.000 20.73112 508 LEU B O 1
ATOM 7420 N N . LEU B 1 208 ? 2.88884 -3.57057 16.03082 1.000 19.70251 509 LEU B N 1
ATOM 7421 C CA . LEU B 1 208 ? 4.21292 -3.04870 15.70165 1.000 19.21731 509 LEU B CA 1
ATOM 7422 C C . LEU B 1 208 ? 4.95707 -2.60366 16.94916 1.000 19.64596 509 LEU B C 1
ATOM 7423 O O . LEU B 1 208 ? 6.19199 -2.66386 16.98878 1.000 19.59916 509 LEU B O 1
ATOM 7439 N N . ILE B 1 209 ? 4.23398 -2.15082 17.97689 1.000 21.34429 510 ILE B N 1
ATOM 7440 C CA . ILE B 1 209 ? 4.89471 -1.79712 19.22457 1.000 21.38916 510 ILE B CA 1
ATOM 7441 C C . ILE B 1 209 ? 5.60003 -3.00739 19.80696 1.000 19.85932 510 ILE B C 1
ATOM 7442 O O . ILE B 1 209 ? 6.67168 -2.87839 20.40954 1.000 19.04167 510 ILE B O 1
ATOM 7458 N N . LEU B 1 210 ? 5.04071 -4.19954 19.61070 1.000 20.37028 511 LEU B N 1
ATOM 7459 C CA . LEU B 1 210 ? 5.68574 -5.40738 20.10625 1.000 21.48915 511 LEU B CA 1
ATOM 7460 C C . LEU B 1 210 ? 7.05439 -5.63073 19.47108 1.000 20.15380 511 LEU B C 1
ATOM 7461 O O . LEU B 1 210 ? 7.92913 -6.23123 20.09791 1.000 20.71759 511 LEU B O 1
ATOM 7477 N N . SER B 1 211 ? 7.26903 -5.19366 18.22953 1.000 19.66099 512 SER B N 1
ATOM 7478 C CA A SER B 1 211 ? 8.60313 -5.30383 17.64151 0.519 19.93211 512 SER B CA 1
ATOM 7479 C CA B SER B 1 211 ? 8.60218 -5.31210 17.64902 0.171 18.77692 512 SER B CA 1
ATOM 7480 C CA C SER B 1 211 ? 8.59702 -5.32224 17.64101 0.310 18.93202 512 SER B CA 1
ATOM 7481 C C . SER B 1 211 ? 9.58702 -4.41198 18.37917 1.000 19.04751 512 SER B C 1
ATOM 7482 O O . SER B 1 211 ? 10.74718 -4.78774 18.59681 1.000 18.60080 512 SER B O 1
ATOM 7500 N N . HIS B 1 212 ? 9.13184 -3.23500 18.79455 1.000 18.28053 513 HIS B N 1
ATOM 7501 C CA A HIS B 1 212 ? 9.97566 -2.34215 19.57713 0.539 18.35290 513 HIS B CA 1
ATOM 7502 C CA B HIS B 1 212 ? 9.98489 -2.34585 19.57029 0.461 19.46361 513 HIS B CA 1
ATOM 7503 C C . HIS B 1 212 ? 10.23567 -2.89629 20.96767 1.000 18.14407 513 HIS B C 1
ATOM 7504 O O . HIS B 1 212 ? 11.34248 -2.75872 21.49591 1.000 19.06124 513 HIS B O 1
ATOM 7530 N N . ILE B 1 213 ? 9.22104 -3.51861 21.58729 1.000 18.06348 514 ILE B N 1
ATOM 7531 C CA A ILE B 1 213 ? 9.42469 -4.13621 22.89726 0.339 18.72975 514 ILE B CA 1
ATOM 7532 C CA B ILE B 1 213 ? 9.43143 -4.12613 22.89782 0.661 18.80371 514 ILE B CA 1
ATOM 7533 C C . ILE B 1 213 ? 10.44381 -5.26433 22.80322 1.000 19.31579 514 ILE B C 1
ATOM 7534 O O . ILE B 1 213 ? 11.31523 -5.41091 23.66972 1.000 19.36973 514 ILE B O 1
ATOM 7563 N N . ARG B 1 214 ? 10.37273 -6.06897 21.73458 1.000 19.38425 515 ARG B N 1
ATOM 7564 C CA . ARG B 1 214 ? 11.38166 -7.10642 21.53491 1.000 19.10285 515 ARG B CA 1
ATOM 7565 C C . ARG B 1 214 ? 12.77289 -6.49155 21.43243 1.000 18.73819 515 ARG B C 1
ATOM 7566 O O . ARG B 1 214 ? 13.72196 -6.96676 22.06722 1.000 19.22924 515 ARG B O 1
ATOM 7587 N N . HIS B 1 215 ? 12.90310 -5.42232 20.63892 1.000 18.91208 516 HIS B N 1
ATOM 7588 C CA . HIS B 1 215 ? 14.18418 -4.74041 20.48233 1.000 18.58769 516 HIS B CA 1
ATOM 7589 C C . HIS B 1 215 ? 14.71847 -4.25929 21.82463 1.000 17.66501 516 HIS B C 1
ATOM 7590 O O . HIS B 1 215 ? 15.90441 -4.43979 22.14359 1.000 19.21126 516 HIS B O 1
ATOM 7604 N N . MET B 1 216 ? 13.85087 -3.64119 22.62962 1.000 17.64549 517 MET B N 1
ATOM 7605 C CA . MET B 1 216 ? 14.28842 -3.12013 23.91794 1.000 18.99489 517 MET B CA 1
ATOM 7606 C C . MET B 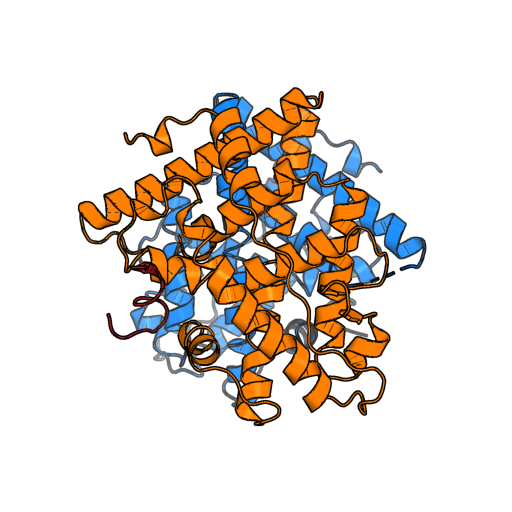1 216 ? 14.68588 -4.24658 24.85504 1.000 19.09521 517 MET B C 1
ATOM 7607 O O . MET B 1 216 ? 15.66593 -4.12168 25.60117 1.000 19.80592 517 MET B O 1
ATOM 7621 N N . SER B 1 217 ? 13.95916 -5.36207 24.81529 1.000 18.44420 518 SER B N 1
ATOM 7622 C CA . SER B 1 217 ? 14.34229 -6.50381 25.63819 1.000 18.71850 518 SER B CA 1
ATOM 7623 C C . SER B 1 217 ? 15.71057 -7.04120 25.24126 1.000 18.93824 518 SER B C 1
ATOM 7624 O O . SER B 1 217 ? 16.53077 -7.36384 26.10974 1.000 19.99889 518 SER B O 1
ATOM 7632 N N . ASN B 1 218 ? 15.96903 -7.16426 23.93582 1.000 21.15283 519 ASN B N 1
ATOM 7633 C CA . ASN B 1 218 ? 17.28233 -7.62226 23.49272 1.000 22.54401 519 ASN B CA 1
ATOM 7634 C C . ASN B 1 218 ? 18.38649 -6.70521 24.00335 1.000 23.10767 519 ASN B C 1
ATOM 7635 O O . ASN B 1 218 ? 19.43302 -7.17639 24.46615 1.000 22.54244 519 ASN B O 1
ATOM 7646 N N . LYS B 1 219 ? 18.18479 -5.38689 23.89181 1.000 22.74119 520 LYS B N 1
ATOM 7647 C CA . LYS B 1 219 ? 19.19110 -4.44199 24.36432 1.000 23.56994 520 LYS B CA 1
ATOM 7648 C C . LYS B 1 219 ? 19.32827 -4.50730 25.87850 1.000 21.42126 520 LYS B C 1
ATOM 7649 O O . LYS B 1 219 ? 20.44199 -4.42803 26.41617 1.000 22.22374 520 LYS B O 1
ATOM 7668 N N . GLY B 1 220 ? 18.20892 -4.65750 26.58684 1.000 21.92314 521 GLY B N 1
ATOM 7669 C CA . GLY B 1 220 ? 18.27382 -4.72013 28.03656 1.000 21.17082 521 GLY B CA 1
ATOM 7670 C C . GLY B 1 220 ? 18.96510 -5.97708 28.52722 1.000 23.06063 521 GLY B C 1
ATOM 7671 O O . GLY B 1 220 ? 19.66547 -5.95521 29.54149 1.000 24.14400 521 GLY B O 1
ATOM 7675 N N . MET B 1 221 ? 18.77001 -7.09306 27.81951 1.000 22.42637 522 MET B N 1
ATOM 7676 C CA . MET B 1 221 ? 19.42391 -8.33680 28.21241 1.000 24.76906 522 MET B CA 1
ATOM 7677 C C . MET B 1 221 ? 20.92940 -8.22733 28.04659 1.000 25.81790 522 MET B C 1
ATOM 7678 O O . MET B 1 221 ? 21.69312 -8.71565 28.88465 1.000 27.12453 522 MET B O 1
ATOM 7692 N N . GLU B 1 222 ? 21.36966 -7.61033 26.95380 1.000 26.64672 523 GLU B N 1
ATOM 7693 C CA A GLU B 1 222 ? 22.79324 -7.34514 26.77728 0.570 27.56607 523 GLU B CA 1
ATOM 7694 C CA B GLU B 1 222 ? 22.79429 -7.35665 26.78178 0.430 27.46825 523 GLU B CA 1
ATOM 7695 C C . GLU B 1 222 ? 23.32388 -6.47734 27.90606 1.000 27.53340 523 GLU B C 1
ATOM 7696 O O . GLU B 1 222 ? 24.41097 -6.72371 28.43878 1.000 27.73537 523 GLU B O 1
ATOM 7717 N N . HIS B 1 223 ? 22.56163 -5.45573 28.28981 1.000 27.06762 524 HIS B N 1
ATOM 7718 C CA . HIS B 1 223 ? 22.99931 -4.56926 29.35644 1.000 27.39518 524 HIS B CA 1
ATOM 7719 C C . HIS B 1 223 ? 23.10793 -5.32310 30.67578 1.000 26.46342 524 HIS B C 1
ATOM 7720 O O . HIS B 1 223 ? 24.08946 -5.17767 31.41176 1.000 27.33220 524 HIS B O 1
ATOM 7734 N N . LEU B 1 224 ? 22.09527 -6.12917 30.99557 1.000 27.71783 525 LEU B N 1
ATOM 7735 C CA . LEU B 1 224 ? 22.10694 -6.86996 32.25257 1.000 29.87317 525 LEU B CA 1
ATOM 7736 C C . LEU B 1 224 ? 23.28599 -7.83326 32.30228 1.000 32.39107 525 LEU B C 1
ATOM 7737 O O . LEU B 1 224 ? 23.94603 -7.97460 33.33984 1.000 31.49173 525 LEU B O 1
ATOM 7753 N N . TYR B 1 225 ? 23.56620 -8.50327 31.18474 1.000 34.99292 526 TYR B N 1
ATOM 7754 C CA . TYR B 1 225 ? 24.73013 -9.37352 31.12400 1.000 38.76825 526 TYR B CA 1
ATOM 7755 C C . TYR B 1 225 ? 26.00301 -8.58783 31.40160 1.000 37.17174 526 TYR B C 1
ATOM 7756 O O . TYR B 1 225 ? 26.88010 -9.05288 32.13749 1.000 36.72423 526 TYR B O 1
ATOM 7774 N N . SER B 1 226 ? 26.11467 -7.38659 30.83050 1.000 36.97703 527 SER B N 1
ATOM 7775 C CA . SER B 1 226 ? 27.28804 -6.55104 31.07333 1.000 38.42198 527 SER B CA 1
ATOM 7776 C C . SER B 1 226 ? 27.41422 -6.19612 32.55029 1.000 39.17412 527 SER B C 1
ATOM 7777 O O . SER B 1 226 ? 28.50783 -6.26211 33.12833 1.000 40.03651 527 SER B O 1
ATOM 7785 N N . MET B 1 227 ? 26.30409 -5.79935 33.17687 1.000 39.48843 528 MET B N 1
ATOM 7786 C CA . MET B 1 227 ? 26.34336 -5.46905 34.59842 1.000 41.48280 528 MET B CA 1
ATOM 7787 C C . MET B 1 227 ? 26.68692 -6.69771 35.43277 1.000 43.04833 528 MET B C 1
ATOM 7788 O O . MET B 1 227 ? 27.38782 -6.59471 36.44937 1.000 41.96428 528 MET B O 1
ATOM 7802 N N . LYS B 1 228 ? 26.20842 -7.87141 35.01426 1.000 45.76776 529 LYS B N 1
ATOM 7803 C CA . LYS B 1 228 ? 26.58685 -9.11116 35.68319 1.000 49.78861 529 LYS B CA 1
ATOM 7804 C C . LYS B 1 228 ? 28.08448 -9.36494 35.54946 1.000 51.36205 529 LYS B C 1
ATOM 7805 O O . LYS B 1 228 ? 28.76709 -9.66124 36.53655 1.000 50.80981 529 LYS B O 1
ATOM 7824 N N . SER B 1 229 ? 28.61188 -9.25255 34.32817 1.000 52.65760 530 SER B N 1
ATOM 7825 C CA . SER B 1 229 ? 30.02614 -9.52987 34.09629 1.000 54.55212 530 SER B CA 1
ATOM 7826 C C . SER B 1 229 ? 30.91153 -8.59993 34.91401 1.000 55.44933 530 SER B C 1
ATOM 7827 O O . SER B 1 229 ? 31.88192 -9.04029 35.54134 1.000 55.28913 530 SER B O 1
ATOM 7835 N N . LYS B 1 230 ? 30.60061 -7.30520 34.91139 1.000 55.74752 531 LYS B N 1
ATOM 7836 C CA . LYS B 1 230 ? 31.42340 -6.32483 35.60794 1.000 56.92111 531 LYS B CA 1
ATOM 7837 C C . LYS B 1 230 ? 31.22868 -6.34753 37.11677 1.000 57.57660 531 LYS B C 1
ATOM 7838 O O . LYS B 1 230 ? 31.84586 -5.53451 37.81073 1.000 57.89734 531 LYS B O 1
ATOM 7857 N N . ASN B 1 231 ? 30.39751 -7.24957 37.63968 1.000 58.42664 532 ASN B N 1
ATOM 7858 C CA . ASN B 1 231 ? 30.11272 -7.31297 39.07447 1.000 60.08715 532 ASN B CA 1
ATOM 7859 C C . ASN B 1 231 ? 29.62092 -5.97092 39.61324 1.000 59.82097 532 ASN B C 1
ATOM 7860 O O . ASN B 1 231 ? 29.85611 -5.62364 40.77392 1.000 58.08221 532 ASN B O 1
ATOM 7871 N N . VAL B 1 232 ? 28.92261 -5.20622 38.76918 1.000 60.53449 533 VAL B N 1
ATOM 7872 C CA . VAL B 1 232 ? 28.35178 -3.94055 39.21998 1.000 61.09258 533 VAL B CA 1
ATOM 7873 C C . VAL B 1 232 ? 27.32973 -4.17649 40.32110 1.000 61.13434 533 VAL B C 1
ATOM 7874 O O . VAL B 1 232 ? 27.17375 -3.34673 41.22545 1.000 61.55542 533 VAL B O 1
ATOM 7887 N N . VAL B 1 233 ? 26.63040 -5.30554 40.27283 1.000 60.25021 534 VAL B N 1
ATOM 7888 C CA . VAL B 1 233 ? 25.48647 -5.56276 41.14184 1.000 59.09495 534 VAL B CA 1
ATOM 7889 C C . VAL B 1 233 ? 25.36142 -7.07223 41.31507 1.000 57.47115 534 VAL B C 1
ATOM 7890 O O . VAL B 1 233 ? 25.60187 -7.82167 40.35837 1.000 57.71022 534 VAL B O 1
ATOM 7903 N N . PRO B 1 234 ? 25.01197 -7.56941 42.49849 1.000 55.93672 535 PRO B N 1
ATOM 7904 C CA . PRO B 1 234 ? 24.70578 -8.99605 42.62528 1.000 54.31782 535 PRO B CA 1
ATOM 7905 C C . PRO B 1 234 ? 23.28309 -9.26036 42.16712 1.000 51.21777 535 PRO B C 1
ATOM 7906 O O . PRO B 1 234 ? 22.37079 -8.47290 42.42842 1.000 52.16988 535 PRO B O 1
ATOM 7917 N N . LEU B 1 235 ? 23.09828 -10.37834 41.47728 1.000 47.54594 536 LEU B N 1
ATOM 7918 C CA . LEU B 1 235 ? 21.80397 -10.74719 40.92818 1.000 43.48334 536 LEU B CA 1
ATOM 7919 C C . LEU B 1 235 ? 21.29297 -12.01427 41.60059 1.000 40.89879 536 LEU B C 1
ATOM 7920 O O . LEU B 1 235 ? 22.06704 -12.91125 41.94158 1.000 40.40613 536 LEU B O 1
ATOM 7936 N N . SER B 1 236 ? 19.97666 -12.08259 41.78059 1.000 40.29545 537 SER B N 1
ATOM 7937 C CA . SER B 1 236 ? 19.36105 -13.25020 42.39311 1.000 39.51920 537 SER B CA 1
ATOM 7938 C C . SER B 1 236 ? 19.63277 -14.49698 41.55454 1.000 39.56858 537 SER B C 1
ATOM 7939 O O . SER B 1 236 ? 19.97443 -14.42087 40.37051 1.000 40.07672 537 SER B O 1
ATOM 7947 N N . ASP B 1 237 ? 19.45929 -15.66426 42.18104 1.000 38.24571 538 ASP B N 1
ATOM 7948 C CA . ASP B 1 237 ? 19.59960 -16.91787 41.44463 1.000 38.69278 538 ASP B CA 1
ATOM 7949 C C . ASP B 1 237 ? 18.59689 -17.00095 40.30145 1.000 37.88738 538 ASP B C 1
ATOM 7950 O O . ASP B 1 237 ? 18.93680 -17.43380 39.19514 1.000 37.39765 538 ASP B O 1
ATOM 7959 N N . LEU B 1 238 ? 17.35155 -16.60436 40.55003 1.000 37.74246 539 LEU B N 1
ATOM 7960 C CA . LEU B 1 238 ? 16.34709 -16.68623 39.49667 1.000 37.57176 539 LEU B CA 1
ATOM 7961 C C . LEU B 1 238 ? 16.68488 -15.74790 38.34698 1.000 37.61914 539 LEU B C 1
ATOM 7962 O O . LEU B 1 238 ? 16.58415 -16.12749 37.17485 1.000 38.29466 539 LEU B O 1
ATOM 7978 N N . LEU B 1 239 ? 17.08827 -14.51940 38.65858 1.000 37.42952 540 LEU B N 1
ATOM 7979 C CA . LEU B 1 239 ? 17.45528 -13.58641 37.60047 1.000 37.91915 540 LEU B CA 1
ATOM 7980 C C . LEU B 1 239 ? 18.64981 -14.10948 36.81033 1.000 39.94234 540 LEU B C 1
ATOM 7981 O O . LEU B 1 239 ? 18.69216 -13.98803 35.58003 1.000 40.40312 540 LEU B O 1
ATOM 7997 N N . LEU B 1 240 ? 19.61302 -14.73078 37.49583 1.000 40.49781 541 LEU B N 1
ATOM 7998 C CA . LEU B 1 240 ? 20.77233 -15.29327 36.80696 1.000 41.02670 541 LEU B CA 1
ATOM 7999 C C . LEU B 1 240 ? 20.36459 -16.40283 35.84617 1.000 40.59526 541 LEU B C 1
ATOM 8000 O O . LEU B 1 240 ? 20.92271 -16.51700 34.74807 1.000 41.01882 541 LEU B O 1
ATOM 8016 N N . GLU B 1 241 ? 19.39951 -17.23641 36.24108 1.000 39.80584 542 GLU B N 1
ATOM 8017 C CA . GLU B 1 241 ? 18.94326 -18.30087 35.35082 1.000 38.72172 542 GLU B CA 1
ATOM 8018 C C . GLU B 1 241 ? 18.13215 -17.74314 34.18747 1.000 38.54249 542 GLU B C 1
ATOM 8019 O O . GLU B 1 241 ? 18.28118 -18.20379 33.04930 1.000 38.03754 542 GLU B O 1
ATOM 8031 N N . MET B 1 242 ? 17.26733 -16.75470 34.45203 1.000 39.08226 543 MET B N 1
ATOM 8032 C CA A MET B 1 242 ? 16.49192 -16.14318 33.37445 0.884 39.30380 543 MET B CA 1
ATOM 8033 C CA B MET B 1 242 ? 16.49301 -16.14148 33.37640 0.116 40.01649 543 MET B CA 1
ATOM 8034 C C . MET B 1 242 ? 17.40823 -15.46127 32.36907 1.000 40.28449 543 MET B C 1
ATOM 8035 O O . MET B 1 242 ? 17.17008 -15.52214 31.15623 1.000 40.84763 543 MET B O 1
ATOM 8060 N N . LEU B 1 243 ? 18.45879 -14.80301 32.85671 1.000 40.75833 544 LEU B N 1
ATOM 8061 C CA . LEU B 1 243 ? 19.43599 -14.18967 31.97009 1.000 40.72351 544 LEU B CA 1
ATOM 8062 C C . LEU B 1 243 ? 20.19995 -15.25434 31.19331 1.000 40.64760 544 LEU B C 1
ATOM 8063 O O . LEU B 1 243 ? 20.47529 -15.08802 29.99871 1.000 39.58505 544 LEU B O 1
ATOM 8079 N N . ASP B 1 244 ? 20.51631 -16.37156 31.85028 1.000 40.36357 545 ASP B N 1
ATOM 8080 C CA . ASP B 1 244 ? 21.29845 -17.42665 31.21680 1.000 40.76762 545 ASP B CA 1
ATOM 8081 C C . ASP B 1 244 ? 20.53995 -18.09924 30.07830 1.000 39.50017 545 ASP B C 1
ATOM 8082 O O . ASP B 1 244 ? 21.16107 -18.60055 29.13239 1.000 38.09052 545 ASP B O 1
ATOM 8091 N N . ALA B 1 245 ? 19.20726 -18.13564 30.15337 1.000 38.93507 546 ALA B N 1
ATOM 8092 C CA . ALA B 1 245 ? 18.41567 -18.71738 29.07574 1.000 39.06407 546 ALA B CA 1
ATOM 8093 C C . ALA B 1 245 ? 18.56311 -17.94527 27.77511 1.000 40.44554 546 ALA B C 1
ATOM 8094 O O . ALA B 1 245 ? 18.18969 -18.46054 26.71714 1.000 40.01406 546 ALA B O 1
ATOM 8101 N N . HIS B 1 246 ? 19.05649 -16.71141 27.83367 1.000 42.69941 547 HIS B N 1
ATOM 8102 C CA . HIS B 1 246 ? 19.37445 -15.93944 26.64548 1.000 47.11510 547 HIS B CA 1
ATOM 8103 C C . HIS B 1 246 ? 20.84871 -16.04744 26.28065 1.000 55.24200 547 HIS B C 1
ATOM 8104 O O . HIS B 1 246 ? 21.33126 -15.26693 25.45555 1.000 54.79723 547 HIS B O 1
ATOM 8118 N N . ARG B 1 247 ? 21.56016 -17.00798 26.86999 1.000 63.92719 548 ARG B N 1
ATOM 8119 C CA . ARG B 1 247 ? 22.99394 -17.20215 26.65458 1.000 72.79871 548 ARG B CA 1
ATOM 8120 C C . ARG B 1 247 ? 23.78716 -16.00817 27.17441 1.000 73.96479 548 ARG B C 1
ATOM 8121 O O . ARG B 1 247 ? 24.98538 -15.88543 26.91608 1.000 74.66733 548 ARG B O 1
ATOM 8142 N N . HIS C 2 3 ? 30.82844 13.49665 5.54574 1.000 66.93243 687 HIS C N 1
ATOM 8143 C CA . HIS C 2 3 ? 29.51985 12.98784 5.92817 1.000 66.48218 687 HIS C CA 1
ATOM 8144 C C . HIS C 2 3 ? 29.46685 11.48122 5.74005 1.000 59.90788 687 HIS C C 1
ATOM 8145 O O . HIS C 2 3 ? 30.39971 10.87488 5.21082 1.000 60.45785 687 HIS C O 1
ATOM 8158 N N . LYS C 2 4 ? 28.37438 10.87036 6.17657 1.000 52.51849 688 LYS C N 1
ATOM 8159 C CA . LYS C 2 4 ? 28.31671 9.42213 6.18870 1.000 46.50922 688 LYS C CA 1
ATOM 8160 C C . LYS C 2 4 ? 27.95637 8.88592 4.80738 1.000 38.65066 688 LYS C C 1
ATOM 8161 O O . LYS C 2 4 ? 27.33842 9.56509 3.98014 1.000 37.30122 688 LYS C O 1
ATOM 8180 N N . ILE C 2 5 ? 28.40328 7.66265 4.54970 1.000 33.05976 689 ILE C N 1
ATOM 8181 C CA . ILE C 2 5 ? 28.21780 7.06617 3.23525 1.000 31.48916 689 ILE C CA 1
ATOM 8182 C C . ILE C 2 5 ? 26.74023 6.91628 2.91933 1.000 26.95547 689 ILE C C 1
ATOM 8183 O O . ILE C 2 5 ? 26.30038 7.20155 1.80548 1.000 27.24881 689 ILE C O 1
ATOM 8199 N N . LEU C 2 6 ? 25.95276 6.44554 3.88227 1.000 24.53054 690 LEU C N 1
ATOM 8200 C CA . LEU C 2 6 ? 24.53161 6.25885 3.61365 1.000 22.56745 690 LEU C CA 1
ATOM 8201 C C . LEU C 2 6 ? 23.86486 7.57131 3.22379 1.000 24.53947 690 LEU C C 1
ATOM 8202 O O . LEU C 2 6 ? 23.04034 7.61308 2.29803 1.000 24.72668 690 LEU C O 1
ATOM 8218 N N . HIS C 2 7 ? 24.20779 8.65090 3.92439 1.000 24.51513 691 HIS C N 1
ATOM 8219 C CA . HIS C 2 7 ? 23.64181 9.96055 3.61747 1.000 25.62996 691 HIS C CA 1
ATOM 8220 C C . HIS C 2 7 ? 24.00376 10.38421 2.20132 1.000 25.78677 691 HIS C C 1
ATOM 8221 O O . HIS C 2 7 ? 23.15787 10.89311 1.45685 1.000 26.24807 691 HIS C O 1
ATOM 8235 N N . ARG C 2 8 ? 25.25820 10.16525 1.80490 1.000 27.74139 692 ARG C N 1
ATOM 8236 C CA A ARG C 2 8 ? 25.67026 10.51128 0.45084 0.513 28.79547 692 ARG C CA 1
ATOM 8237 C CA B ARG C 2 8 ? 25.67326 10.51018 0.44989 0.487 28.79552 692 ARG C CA 1
ATOM 8238 C C . ARG C 2 8 ? 24.90395 9.69607 -0.58433 1.000 29.40693 692 ARG C C 1
ATOM 8239 O O . ARG C 2 8 ? 24.45726 10.23447 -1.60438 1.000 31.40071 692 ARG C O 1
ATOM 8278 N N . LEU C 2 9 ? 24.73066 8.39451 -0.33847 1.000 29.59477 693 LEU C N 1
ATOM 8279 C CA . LEU C 2 9 ? 24.04488 7.55072 -1.31326 1.000 31.13355 693 LEU C CA 1
ATOM 8280 C C . LEU C 2 9 ? 22.56977 7.89686 -1.42075 1.000 31.67306 693 LEU C C 1
ATOM 8281 O O . LEU C 2 9 ? 21.96421 7.72189 -2.48566 1.000 33.46642 693 LEU C O 1
ATOM 8297 N N . LEU C 2 10 ? 21.96867 8.35873 -0.33070 1.000 30.22609 694 LEU C N 1
ATOM 8298 C CA . LEU C 2 10 ? 20.57299 8.75552 -0.38239 1.000 30.32182 694 LEU C CA 1
ATOM 8299 C C . LEU C 2 10 ? 20.36334 10.00946 -1.21870 1.000 35.21486 694 LEU C C 1
ATOM 8300 O O . LEU C 2 10 ? 19.21886 10.34481 -1.53453 1.000 33.65547 694 LEU C O 1
ATOM 8316 N N . GLN C 2 11 ? 21.43176 10.69577 -1.60580 1.000 39.86513 695 GLN C N 1
ATOM 8317 C CA . GLN C 2 11 ? 21.28607 11.90115 -2.41496 1.000 46.94678 695 GLN C CA 1
ATOM 8318 C C . GLN C 2 11 ? 21.29945 11.62772 -3.91089 1.000 53.30444 695 GLN C C 1
ATOM 8319 O O . GLN C 2 11 ? 20.75066 12.42836 -4.67681 1.000 52.01067 695 GLN C O 1
ATOM 8333 N N . ASP C 2 12 ? 21.90359 10.52768 -4.34730 1.000 60.64272 696 ASP C N 1
ATOM 8334 C CA . ASP C 2 12 ? 21.80231 10.14586 -5.74480 1.000 68.55645 696 ASP C CA 1
ATOM 8335 C C . ASP C 2 12 ? 20.33750 9.91099 -6.10974 1.000 74.41482 696 ASP C C 1
ATOM 8336 O O . ASP C 2 12 ? 19.48919 9.64027 -5.25423 1.000 74.56493 696 ASP C O 1
ATOM 8345 N N . SER C 2 13 ? 20.03991 10.03105 -7.39891 1.000 79.55514 697 SER C N 1
ATOM 8346 C CA . SER C 2 13 ? 18.66471 9.91188 -7.85303 1.000 84.65556 697 SER C CA 1
ATOM 8347 C C . SER C 2 13 ? 18.28170 8.44805 -8.05889 1.000 88.71652 697 SER C C 1
ATOM 8348 O O . SER C 2 13 ? 19.13435 7.55776 -8.11331 1.000 89.27703 697 SER C O 1
ATOM 8356 N N . SER C 2 14 ? 16.96799 8.22482 -8.15605 1.000 91.74342 698 SER C N 1
ATOM 8357 C CA . SER C 2 14 ? 16.31989 6.93560 -8.45701 1.000 94.53867 698 SER C CA 1
ATOM 8358 C C . SER C 2 14 ? 15.28032 6.60732 -7.38845 1.000 97.16053 698 SER C C 1
ATOM 8359 O O . SER C 2 14 ? 14.07715 6.64536 -7.64758 1.000 97.28602 698 SER C O 1
ATOM 8370 N N . LYS D 2 2 ? 14.25464 -29.85583 34.72476 1.000 70.36021 686 LYS D N 1
ATOM 8371 C CA . LYS D 2 2 ? 13.46512 -30.07908 35.93681 1.000 73.04738 686 LYS D CA 1
ATOM 8372 C C . LYS D 2 2 ? 14.11120 -29.49082 37.19796 1.000 69.74797 686 LYS D C 1
ATOM 8373 O O . LYS D 2 2 ? 13.47865 -29.42033 38.25196 1.000 69.72477 686 LYS D O 1
ATOM 8392 N N . HIS D 2 3 ? 15.36938 -29.06588 37.07956 1.000 65.60579 687 HIS D N 1
ATOM 8393 C CA . HIS D 2 3 ? 16.12645 -28.50072 38.18894 1.000 61.13992 687 HIS D CA 1
ATOM 8394 C C . HIS D 2 3 ? 16.11218 -26.97590 38.21705 1.000 54.80744 687 HIS D C 1
ATOM 8395 O O . HIS D 2 3 ? 16.58054 -26.38930 39.19871 1.000 53.53970 687 HIS D O 1
ATOM 8409 N N . LYS D 2 4 ? 15.60319 -26.32479 37.17276 1.000 49.42297 688 LYS D N 1
ATOM 8410 C CA . LYS D 2 4 ? 15.56993 -24.86921 37.13054 1.000 44.74112 688 LYS D CA 1
ATOM 8411 C C . LYS D 2 4 ? 14.64224 -24.32404 38.20804 1.000 41.67700 688 LYS D C 1
ATOM 8412 O O . LYS D 2 4 ? 13.62704 -24.93404 38.55090 1.000 41.17749 688 LYS D O 1
ATOM 8431 N N . ILE D 2 5 ? 14.98840 -23.14519 38.72919 1.000 39.04862 689 ILE D N 1
ATOM 8432 C CA . ILE D 2 5 ? 14.10009 -22.47553 39.67646 1.000 38.26671 689 ILE D CA 1
ATOM 8433 C C . ILE D 2 5 ? 12.74689 -22.22359 39.03736 1.000 37.28686 689 ILE D C 1
ATOM 8434 O O . ILE D 2 5 ? 11.69785 -22.42693 39.66222 1.000 37.47362 689 ILE D O 1
ATOM 8450 N N . LEU D 2 6 ? 12.74956 -21.75313 37.78742 1.000 35.74460 690 LEU D N 1
ATOM 8451 C CA . LEU D 2 6 ? 11.49636 -21.44004 37.11687 1.000 33.85027 690 LEU D CA 1
ATOM 8452 C C . LEU D 2 6 ? 10.61146 -22.67517 37.02977 1.000 33.71532 690 LEU D C 1
ATOM 8453 O O . LEU D 2 6 ? 9.39739 -22.59667 37.24761 1.000 31.99769 690 LEU D O 1
ATOM 8469 N N . HIS D 2 7 ? 11.20973 -23.83390 36.74091 1.000 34.88181 691 HIS D N 1
ATOM 8470 C CA . HIS D 2 7 ? 10.44593 -25.07417 36.72074 1.000 36.98025 691 HIS D CA 1
ATOM 8471 C C . HIS D 2 7 ? 9.79571 -25.32974 38.07318 1.000 38.26834 691 HIS D C 1
ATOM 8472 O O . HIS D 2 7 ? 8.62854 -25.73242 38.14744 1.000 38.28186 691 HIS D O 1
ATOM 8486 N N . ARG D 2 8 ? 10.53633 -25.09066 39.15571 1.000 38.90865 692 ARG D N 1
ATOM 8487 C CA A ARG D 2 8 ? 9.98785 -25.31899 40.48906 0.448 39.60331 692 ARG D CA 1
ATOM 8488 C CA B ARG D 2 8 ? 9.99121 -25.31861 40.48912 0.552 39.68492 692 ARG D CA 1
ATOM 8489 C C . ARG D 2 8 ? 8.85903 -24.34314 40.79474 1.000 39.33479 692 ARG D C 1
ATOM 8490 O O . ARG D 2 8 ? 7.83587 -24.73014 41.36981 1.000 39.60560 692 ARG D O 1
ATOM 8529 N N . LEU D 2 9 ? 9.01676 -23.07819 40.40547 1.000 38.61621 693 LEU D N 1
ATOM 8530 C CA . LEU D 2 9 ? 8.00682 -22.07844 40.73551 1.000 38.12657 693 LEU D CA 1
ATOM 8531 C C . LEU D 2 9 ? 6.70885 -22.30367 39.97414 1.000 36.32648 693 LEU D C 1
ATOM 8532 O O . LEU D 2 9 ? 5.63046 -21.97726 40.48407 1.000 35.03980 693 LEU D O 1
ATOM 8548 N N . LEU D 2 10 ? 6.78912 -22.84314 38.75793 1.000 35.68818 694 LEU D N 1
ATOM 8549 C CA . LEU D 2 10 ? 5.59614 -23.03854 37.94378 1.000 37.04575 694 LEU D CA 1
ATOM 8550 C C . LEU D 2 10 ? 4.72880 -24.18328 38.44077 1.000 43.44886 694 LEU D C 1
ATOM 8551 O O . LEU D 2 10 ? 3.56027 -24.26894 38.05340 1.000 44.42457 694 LEU D O 1
ATOM 8567 N N . GLN D 2 11 ? 5.26893 -25.06786 39.26983 1.000 49.97285 695 GLN D N 1
ATOM 8568 C CA . GLN D 2 11 ? 4.49340 -26.15800 39.84227 1.000 56.62371 695 GLN D CA 1
ATOM 8569 C C . GLN D 2 11 ? 3.76121 -25.76175 41.11896 1.000 62.51928 695 GLN D C 1
ATOM 8570 O O . GLN D 2 11 ? 3.04993 -26.59432 41.68811 1.000 62.91091 695 GLN D O 1
ATOM 8584 N N . ASP D 2 12 ? 3.90141 -24.51866 41.57246 1.000 68.43536 696 ASP D N 1
ATOM 8585 C CA . ASP D 2 12 ? 3.23500 -24.06277 42.79246 1.000 74.22518 696 ASP D CA 1
ATOM 8586 C C . ASP D 2 12 ? 1.88723 -23.40720 42.49069 1.000 77.74954 696 ASP D C 1
ATOM 8587 O O . ASP D 2 12 ? 1.37327 -23.49333 41.37453 1.000 78.08902 696 ASP D O 1
#

CATH classification: 1.10.565.10

Nearest PDB structures (foldseek):
  7nfb-assembly1_A  TM=1.000E+00  e=1.749E-35  Homo sapiens
  5did-assembly1_A  TM=9.988E-01  e=6.976E-32  Homo sapiens
  3q95-assembly1_A  TM=9.929E-01  e=3.164E-31  Homo sapiens
  5tn4-assembly1_B  TM=9.881E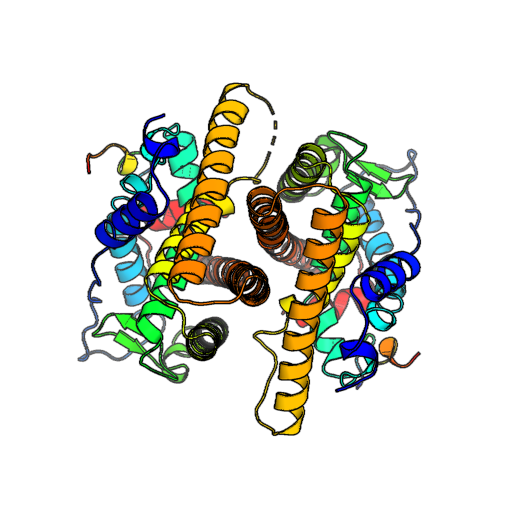-01  e=3.013E-31  Homo sapiens
  2q6j-assembly1_A  TM=9.905E-01  e=4.626E-30  Homo sapiens

Radius of gyration: 22.49 Å; Cα contacts (8 Å, |Δi|>4): 681; chains: 4; bounding box: 57×56×60 Å

InterPro domains:
  IPR000536 Nuclear hormone receptor, ligand-binding domain [PF00104] (337-530)
  IPR000536 Nuclear hormone receptor, ligand-binding domain [PS51843] (311-547)
  IPR000536 Nuclear hormone receptor, ligand-binding domain [SM00430] (348-518)
  IPR001292 Estrogen receptor [PIRSF500101] (1-591)
  IPR001292 Estrogen receptor [PR00543] (6-24)
  IPR001292 Estrogen receptor [PR00543] (26-43)
  IPR001292 Estrogen receptor [PR00543] (45-62)
  IPR001292 Estrogen receptor [PR00543] (70-85)
  IPR001292 Estrogen receptor [PR00543] (97-111)
  IPR001292 Estrogen receptor [PR00543] (115-131)
  IPR001292 Estrogen receptor [PR00543] (132-151)
  IPR001292 Estrogen receptor [PR00543] (153-172)
  IPR001628 Zinc finger, nuclear hormone receptor-type [PF00105] (184-252)
  IPR001628 Zinc finger, nuclear hormone receptor-type [PR00047] (185-201)
  IPR001628 Zinc finger, nuclear hormone receptor-type [PR00047] (201-216)
  IPR001628 Zinc finger, nuclear hormone receptor-type [PR00047] (234-242)
  IPR001628 Zinc finger, nuclear hormone receptor-type [PR00047] (242-250)
  IPR001628 Zinc finger, nuclear hormone receptor-type [PS00031] (185-211)
  IPR001628 Zinc finger, nuclear hormone receptor-type [PS51030] (182-257)
  IPR001628 Zinc finger, nuclear hormone receptor-type [SM00399] (182-253)

Secondary structure (DSSP, 8-state):
--GGG--HHHHHHHHHHTPPP-PPP---TTS---HHHHHHHHHHHHHHHHHHHHHHHTTSTTGGGS-HHHHHHHHHHHHHHHHHHHHHHHTTTSTTEEEEETTEEEEHHHHTTSTTHHHHHHHHHHHHHHHHHHT--HHHHHHHHHHHHHHTTTT----HHHHHHHHHHHHHHHHHHHHHHHHHHHTT--HHHHHHHHHHHHHHHHHHHHHHHHHHHHHHHHHHTT-S---HHHHHHHHTT-/--SGGG--HHHHHHHHHHTPPPPPP----TTS---HHHHHHHHHHHHHHHHHHHHHHHHHSTTGGGS-HHHHHHHHHHHHHHHHHHHHHHHHTTSTTEEEEETTEEEEHHHHTTSTTHHHHHHHHHHHHHHHHHHT--HHHHHHHHHHHHHHTTGGG----SHHHHHHHHHHHHHHHHHHHHHHHHHHHTT--HHHHHHHHHHHHHHHHHHHHHHHHHHHHHHHHHHTTSS---HHHHHHHHTT-/--HHHHHTTS--/--SHHHHHHT-